Protein AF-A0A7Y2GG75-F1 (afdb_monomer)

Nearest PDB structures (foldseek):
  6ol1-assembly1_B  TM=7.888E-01  e=1.715E-05  Vibrio cholerae O1 biovar El Tor str. N16961
  6okz-assembly2_A  TM=7.910E-01  e=4.072E-05  Vibrio cholerae O1 biovar El Tor str. N16961
  5uld-assembly2_D  TM=7.429E-01  e=5.252E-05  Vibrio cholerae O1 biovar El Tor str. N16961
  7wjg-assembly1_B-2  TM=7.935E-01  e=1.586E-03  Streptococcus mutans UA159
  7b5w-assembly1_A-2  TM=7.417E-01  e=9.538E-04  Streptococcus agalactiae

Sequence (581 aa):
GRRLLPTREEIKDEKGDELARLYGLEEDLFSIRILDGSPFRDKTLAETHLGGALGIQIVAVLRDGKRQLAPSASTRLRVGDELLVGGDQERIKELLEVQGIDIEASTARQLGVPSRGVSAVRIKITKGSKLAGSTLRDFDFRGRFGVSVMAAERNGDRRTQTIGDLELRAGDILWGIGASEKVAALKDEEGLFAVEVSGVEALEDLIDEPLLVLRLPEGSPIVNKTVAESKVSQLMGVMVIGILRDDSVSWTIAPDERLQAGDELFVTGEEAKLQTLLKIGSVELESQVSAPSLESEEVGVVEATIAPRSRLEGRTLAEVNFRERKGLQVLAVWRDGVPLRERLAELALRVGDGLLLQGKRGKLSLLPKDEDLVLLTQVEGSEPNLKKAPFAIGGLVLMIGLVISGYQPIQVAAFAAATFVVLTGALTMKEAYRAIEWRAIFLVAAVLPVGAAMESSGAATLIAENVSTYAGDLGPYAVLASLVILSSLLSQGLDGAPAVVLLTPVVLSTAKGLEISPYPLMMGVALAASAAFMTPFSHKANLLVMGAGGYRSWDYVKVGTPLTIVILAAIIGLVPVFFPF

Mean predicted aligned error: 18.75 Å

pLDDT: mean 75.03, std 15.21, range [28.83, 96.5]

Structure (mmCIF, N/CA/C/O backbone):
data_AF-A0A7Y2GG75-F1
#
_entry.id   AF-A0A7Y2GG75-F1
#
loop_
_atom_site.group_PDB
_atom_site.id
_atom_site.type_symbol
_atom_site.label_atom_id
_atom_site.label_alt_id
_atom_site.label_comp_id
_atom_site.label_asym_id
_atom_site.label_entity_id
_atom_site.label_seq_id
_atom_site.pdbx_PDB_ins_code
_atom_site.Cartn_x
_atom_site.Cartn_y
_atom_site.Cartn_z
_atom_site.occupancy
_atom_site.B_iso_or_equiv
_atom_site.auth_seq_id
_atom_site.auth_comp_id
_atom_site.auth_asym_id
_atom_site.auth_atom_id
_atom_site.pdbx_PDB_model_num
ATOM 1 N N . GLY A 1 1 ? 17.799 -23.235 -15.429 1.00 40.78 1 GLY A N 1
ATOM 2 C CA . GLY A 1 1 ? 16.523 -22.566 -15.113 1.00 40.78 1 GLY A CA 1
ATOM 3 C C . GLY A 1 1 ? 15.773 -23.246 -13.980 1.00 40.78 1 GLY A C 1
ATOM 4 O O . GLY A 1 1 ? 15.813 -22.750 -12.870 1.00 40.78 1 GLY A O 1
ATOM 5 N N . ARG A 1 2 ? 15.138 -24.403 -14.225 1.00 31.27 2 ARG A N 1
ATOM 6 C CA . ARG A 1 2 ? 14.213 -25.082 -13.282 1.00 31.27 2 ARG A CA 1
ATOM 7 C C . ARG A 1 2 ? 14.797 -25.637 -11.966 1.00 31.27 2 ARG A C 1
ATOM 9 O O . ARG A 1 2 ? 14.024 -26.054 -11.122 1.00 31.27 2 ARG A O 1
ATOM 16 N N . ARG A 1 3 ? 16.123 -25.666 -11.787 1.00 35.81 3 ARG A N 1
ATOM 17 C CA . ARG A 1 3 ? 16.790 -26.180 -10.566 1.00 35.81 3 ARG A CA 1
ATOM 18 C C . ARG A 1 3 ? 17.281 -25.088 -9.603 1.00 35.81 3 ARG A C 1
ATOM 20 O O . ARG A 1 3 ? 17.857 -25.415 -8.579 1.00 35.81 3 ARG A O 1
ATOM 27 N N . LEU A 1 4 ? 17.089 -23.815 -9.957 1.00 36.91 4 LEU A N 1
ATOM 28 C CA . LEU A 1 4 ? 17.482 -22.652 -9.143 1.00 36.91 4 LEU A CA 1
ATOM 29 C C . LEU A 1 4 ? 16.276 -21.849 -8.639 1.00 36.91 4 LEU A C 1
ATOM 31 O O . LEU A 1 4 ? 16.449 -20.840 -7.968 1.00 36.91 4 LEU A O 1
ATOM 35 N N . LEU A 1 5 ? 15.062 -22.284 -8.974 1.00 33.31 5 LEU A N 1
ATOM 36 C CA . LEU A 1 5 ? 13.850 -21.763 -8.363 1.00 33.31 5 LEU A CA 1
ATOM 37 C C . LEU A 1 5 ? 13.484 -22.707 -7.215 1.00 33.31 5 LEU A C 1
ATOM 39 O O . LEU A 1 5 ? 13.500 -23.923 -7.442 1.00 33.31 5 LEU A O 1
ATOM 43 N N . PRO A 1 6 ? 13.172 -22.193 -6.011 1.00 31.56 6 PRO A N 1
ATOM 44 C CA . PRO A 1 6 ? 12.591 -23.022 -4.969 1.00 31.56 6 PRO A CA 1
ATOM 45 C C . PRO A 1 6 ? 11.357 -23.715 -5.547 1.00 31.56 6 PRO A C 1
ATOM 47 O O . PRO A 1 6 ? 10.560 -23.106 -6.266 1.00 31.56 6 PRO A O 1
ATOM 50 N N . THR A 1 7 ? 11.253 -25.015 -5.298 1.00 32.00 7 THR A N 1
ATOM 51 C CA . THR A 1 7 ? 10.110 -25.824 -5.707 1.00 32.00 7 THR A CA 1
ATOM 52 C C . THR A 1 7 ? 8.924 -25.335 -4.886 1.00 32.00 7 THR A C 1
ATOM 54 O O . THR A 1 7 ? 8.759 -25.728 -3.740 1.00 32.00 7 THR A O 1
ATOM 57 N N . ARG A 1 8 ? 8.146 -24.394 -5.425 1.00 38.91 8 ARG A N 1
ATOM 58 C CA . ARG A 1 8 ? 6.825 -24.103 -4.875 1.00 38.91 8 ARG A CA 1
ATOM 59 C C . ARG A 1 8 ? 5.934 -25.252 -5.309 1.00 38.91 8 ARG A C 1
ATOM 61 O O . ARG A 1 8 ? 5.693 -25.416 -6.506 1.00 38.91 8 ARG A O 1
ATOM 68 N N . GLU A 1 9 ? 5.527 -26.073 -4.348 1.00 28.83 9 GLU A N 1
ATOM 69 C CA . GLU A 1 9 ? 4.357 -26.924 -4.520 1.00 28.83 9 GLU A CA 1
ATOM 70 C C . GLU A 1 9 ? 3.215 -26.039 -5.036 1.00 28.83 9 GLU A C 1
ATOM 72 O O . GLU A 1 9 ? 3.068 -24.887 -4.620 1.00 28.83 9 GLU A O 1
ATOM 77 N N . GLU A 1 10 ? 2.458 -26.529 -6.016 1.00 31.02 10 GLU A N 1
ATOM 78 C CA . GLU A 1 10 ? 1.197 -25.892 -6.379 1.00 31.02 10 GLU A CA 1
ATOM 79 C C . GLU A 1 10 ? 0.267 -26.027 -5.169 1.00 31.02 10 GLU A C 1
ATOM 81 O O . GLU A 1 10 ? -0.401 -27.045 -5.004 1.00 31.02 10 GLU A O 1
ATOM 86 N N . ILE A 1 11 ? 0.273 -25.014 -4.299 1.00 32.94 11 ILE A N 1
ATOM 87 C CA . ILE A 1 11 ? -0.638 -24.907 -3.162 1.00 32.94 11 ILE A CA 1
ATOM 88 C C . ILE A 1 11 ? -2.018 -24.609 -3.746 1.00 32.94 11 ILE A C 1
ATOM 90 O O . ILE A 1 11 ? -2.358 -23.465 -4.057 1.00 32.94 11 ILE A O 1
ATOM 94 N N . LYS A 1 12 ? -2.774 -25.678 -3.984 1.00 34.44 12 LYS A N 1
ATOM 95 C CA . LYS A 1 12 ? -4.215 -25.622 -4.191 1.00 34.44 12 LYS A CA 1
ATOM 96 C C . LYS A 1 12 ? -4.891 -25.601 -2.818 1.00 34.44 12 LYS A C 1
ATOM 98 O O . LYS A 1 12 ? -4.548 -26.405 -1.960 1.00 34.44 12 LYS A O 1
ATOM 103 N N . ASP A 1 13 ? -5.839 -24.677 -2.690 1.00 37.66 13 ASP A N 1
ATOM 104 C CA . ASP A 1 13 ? -6.929 -24.597 -1.706 1.00 37.66 13 ASP A CA 1
ATOM 105 C C . ASP A 1 13 ? -6.765 -23.838 -0.367 1.00 37.66 13 ASP A C 1
ATOM 107 O O . ASP A 1 13 ? -7.789 -23.628 0.272 1.00 37.66 13 ASP A O 1
ATOM 111 N N . GLU A 1 14 ? -5.601 -23.299 0.043 1.00 45.75 14 GLU A N 1
ATOM 112 C CA . GLU A 1 14 ? -5.489 -22.655 1.388 1.00 45.75 14 GLU A CA 1
ATOM 113 C C . GLU A 1 14 ? -4.595 -21.384 1.474 1.00 45.75 14 GLU A C 1
ATOM 115 O O . GLU A 1 14 ? -3.886 -21.165 2.457 1.00 45.75 14 GLU A O 1
ATOM 120 N N . LYS A 1 15 ? -4.609 -20.486 0.471 1.00 56.31 15 LYS A N 1
ATOM 121 C CA . LYS A 1 15 ? -3.781 -19.248 0.503 1.00 56.31 15 LYS A CA 1
ATOM 122 C C . LYS A 1 15 ? -4.159 -18.274 1.621 1.00 56.31 15 LYS A C 1
ATOM 124 O O . LYS A 1 15 ? -3.276 -17.623 2.174 1.00 56.31 15 LYS A O 1
ATOM 129 N N . GLY A 1 16 ? -5.448 -18.145 1.939 1.00 54.78 16 GLY A N 1
ATOM 130 C CA . GLY A 1 16 ? -5.901 -17.274 3.025 1.00 54.78 16 GLY A CA 1
ATOM 131 C C . GLY A 1 16 ? -5.356 -17.694 4.389 1.00 54.78 16 GLY A C 1
ATOM 132 O O . GLY A 1 16 ? -4.982 -16.833 5.180 1.00 54.78 16 GLY A O 1
ATOM 133 N N . ASP A 1 17 ? -5.236 -19.000 4.622 1.00 56.09 17 ASP A N 1
ATOM 134 C CA . ASP A 1 17 ? -4.778 -19.564 5.895 1.00 56.09 17 ASP A CA 1
ATOM 135 C C . ASP A 1 17 ? -3.246 -19.521 5.998 1.00 56.09 17 ASP A C 1
ATOM 137 O O . ASP A 1 17 ? -2.692 -19.219 7.054 1.00 56.09 17 ASP A O 1
ATOM 141 N N . GLU A 1 18 ? -2.537 -19.687 4.877 1.00 58.47 18 GLU A N 1
ATOM 142 C CA . GLU A 1 18 ? -1.093 -19.432 4.803 1.00 58.47 18 GLU A CA 1
ATOM 143 C C . GLU A 1 18 ? -0.760 -17.948 5.038 1.00 58.47 18 GLU A C 1
ATOM 145 O O . GLU A 1 18 ? 0.148 -17.632 5.810 1.00 58.47 18 GLU A O 1
ATOM 150 N N . LEU A 1 19 ? -1.522 -17.025 4.436 1.00 61.25 19 LEU A N 1
ATOM 151 C CA . LEU A 1 19 ? -1.390 -15.590 4.701 1.00 61.25 19 LEU A CA 1
ATOM 152 C C . LEU A 1 19 ? -1.739 -15.264 6.156 1.00 61.25 19 LEU A C 1
ATOM 154 O O . LEU A 1 19 ? -1.034 -14.479 6.784 1.00 61.25 19 LEU A O 1
ATOM 158 N N . ALA A 1 20 ? -2.773 -15.887 6.722 1.00 61.06 20 ALA A N 1
ATOM 159 C CA . ALA A 1 20 ? -3.118 -15.720 8.129 1.00 61.06 20 ALA A CA 1
ATOM 160 C C . ALA A 1 20 ? -1.956 -16.114 9.045 1.00 61.06 20 ALA A C 1
ATOM 162 O O . ALA A 1 20 ? -1.616 -15.354 9.949 1.00 61.06 20 ALA A O 1
ATOM 163 N N . ARG A 1 21 ? -1.301 -17.249 8.769 1.00 61.69 21 ARG A N 1
ATOM 164 C CA . ARG A 1 21 ? -0.109 -17.708 9.497 1.00 61.69 21 ARG A CA 1
ATOM 165 C C . ARG A 1 21 ? 1.090 -16.795 9.308 1.00 61.69 21 ARG A C 1
ATOM 167 O O . ARG A 1 21 ? 1.750 -16.470 10.289 1.00 61.69 21 ARG A O 1
ATOM 174 N N . LEU A 1 22 ? 1.361 -16.349 8.080 1.00 61.19 22 LEU A N 1
ATOM 175 C CA . LEU A 1 22 ? 2.460 -15.421 7.790 1.00 61.19 22 LEU A CA 1
ATOM 176 C C . LEU A 1 22 ? 2.299 -14.114 8.574 1.00 61.19 22 LEU A C 1
ATOM 178 O O . LEU A 1 22 ? 3.270 -13.577 9.099 1.00 61.19 22 LEU A O 1
ATOM 182 N N . TYR A 1 23 ? 1.063 -13.631 8.675 1.00 61.38 23 TYR A N 1
ATOM 183 C CA . TYR A 1 23 ? 0.709 -12.438 9.432 1.00 61.38 23 TYR A CA 1
ATOM 184 C C . TYR A 1 23 ? 0.457 -12.715 10.926 1.00 61.38 23 TYR A C 1
ATOM 186 O O . TYR A 1 23 ? 0.121 -11.783 11.650 1.00 61.38 23 TYR A O 1
ATOM 194 N N . GLY A 1 24 ? 0.612 -13.958 11.397 1.00 59.47 24 GLY A N 1
ATOM 195 C CA . GLY A 1 24 ? 0.434 -14.356 12.796 1.00 59.47 24 GLY A CA 1
ATOM 196 C C . GLY A 1 24 ? -1.006 -14.290 13.316 1.00 59.47 24 GLY A C 1
ATOM 197 O O . GLY A 1 24 ? -1.221 -14.341 14.518 1.00 59.47 24 GLY A O 1
ATOM 198 N N . LEU A 1 25 ? -2.026 -14.160 12.468 1.00 65.31 25 LEU A N 1
ATOM 199 C CA . LEU A 1 25 ? -3.402 -13.918 12.925 1.00 65.31 25 LEU A CA 1
ATOM 200 C C . LEU A 1 25 ? -3.929 -14.979 13.905 1.00 65.31 25 LEU A C 1
ATOM 202 O O . LEU A 1 25 ? -4.742 -14.645 14.754 1.00 65.31 25 LEU A O 1
ATOM 206 N N . GLU A 1 26 ? -3.464 -16.227 13.827 1.00 59.41 26 GLU A N 1
ATOM 207 C CA . GLU A 1 26 ? -3.915 -17.316 14.709 1.00 59.41 26 GLU A CA 1
ATOM 208 C C . GLU A 1 26 ? -3.657 -17.051 16.205 1.00 59.41 26 GLU A C 1
ATOM 210 O O . GLU A 1 26 ? -4.385 -17.575 17.042 1.00 59.41 26 GLU A O 1
ATOM 215 N N . GLU A 1 27 ? -2.654 -16.235 16.543 1.00 55.56 27 GLU A N 1
ATOM 216 C CA . GLU A 1 27 ? -2.268 -15.947 17.933 1.00 55.56 27 GLU A CA 1
ATOM 217 C C . GLU A 1 27 ? -3.172 -14.904 18.610 1.00 55.56 27 GLU A C 1
ATOM 219 O O . GLU A 1 27 ? -3.285 -14.902 19.832 1.00 55.56 27 GLU A O 1
ATOM 224 N N . ASP A 1 28 ? -3.849 -14.062 17.820 1.00 63.06 28 ASP A N 1
ATOM 225 C CA . ASP A 1 28 ? -4.611 -12.902 18.311 1.00 63.06 28 ASP A CA 1
ATOM 226 C C . ASP A 1 28 ? -6.125 -13.044 18.060 1.00 63.06 28 ASP A C 1
ATOM 228 O O . ASP A 1 28 ? -6.890 -12.090 18.238 1.00 63.06 28 ASP A O 1
ATOM 232 N N . LEU A 1 29 ? -6.570 -14.218 17.595 1.00 65.00 29 LEU A N 1
ATOM 233 C CA . LEU A 1 29 ? -7.976 -14.523 17.334 1.00 65.00 29 LEU A CA 1
ATOM 234 C C . LEU A 1 29 ? -8.604 -15.290 18.500 1.00 65.00 29 LEU A C 1
ATOM 236 O O . LEU A 1 29 ? -8.110 -16.329 18.928 1.00 65.00 29 LEU A O 1
ATOM 240 N N . PHE A 1 30 ? -9.762 -14.828 18.956 1.00 65.31 30 PHE A N 1
ATOM 241 C CA . PHE A 1 30 ? -10.558 -15.486 19.994 1.00 65.31 30 PHE A CA 1
ATOM 242 C C . PHE A 1 30 ? -12.046 -15.314 19.697 1.00 65.31 30 PHE A C 1
ATOM 244 O O . PHE A 1 30 ? -12.438 -14.515 18.837 1.00 65.31 30 PHE A O 1
ATOM 251 N N . SER A 1 31 ? -12.889 -16.094 20.376 1.00 66.69 31 SER A N 1
ATOM 252 C CA . SER A 1 31 ? -14.333 -16.005 20.203 1.00 66.69 31 SER A CA 1
ATOM 253 C C . SER A 1 31 ? -15.029 -15.324 21.372 1.00 66.69 31 SER A C 1
ATOM 255 O O . SER A 1 31 ? -14.664 -15.450 22.541 1.00 66.69 31 SER A O 1
ATOM 257 N N . ILE A 1 32 ? -16.053 -14.563 21.005 1.00 73.19 32 ILE A N 1
ATOM 258 C CA . ILE A 1 32 ? -16.926 -13.814 21.892 1.00 73.19 32 ILE A CA 1
ATOM 259 C C . ILE A 1 32 ? -18.350 -14.322 21.668 1.00 73.19 32 ILE A C 1
ATOM 261 O O . ILE A 1 32 ? -18.922 -14.100 20.600 1.00 73.19 32 ILE A O 1
ATOM 265 N N . ARG A 1 33 ? -18.951 -14.980 22.660 1.00 72.56 33 ARG A N 1
ATOM 266 C CA . ARG A 1 33 ? -20.330 -15.487 22.559 1.00 72.56 33 ARG A CA 1
ATOM 267 C C . ARG A 1 33 ? -21.338 -14.470 23.091 1.00 72.56 33 ARG A C 1
ATOM 269 O O . ARG A 1 33 ? -21.171 -13.934 24.185 1.00 72.56 33 ARG A O 1
ATOM 276 N N . ILE A 1 34 ? -22.413 -14.232 22.337 1.00 77.00 34 ILE A N 1
ATOM 277 C CA . ILE A 1 34 ? -23.536 -13.380 22.750 1.00 77.00 34 ILE A CA 1
ATOM 278 C C . ILE A 1 34 ? -24.501 -14.197 23.617 1.00 77.00 34 ILE A C 1
ATOM 280 O O . ILE A 1 34 ? -25.192 -15.085 23.112 1.00 77.00 34 ILE A O 1
ATOM 284 N N . LEU A 1 35 ? -24.566 -13.895 24.916 1.00 70.69 35 LEU A N 1
ATOM 285 C CA . LEU A 1 35 ? -25.400 -14.631 25.870 1.00 70.69 35 LEU A CA 1
ATOM 286 C C . LEU A 1 35 ? -26.872 -14.201 25.842 1.00 70.69 35 LEU A C 1
ATOM 288 O O . LEU A 1 35 ? -27.242 -13.157 25.291 1.00 70.69 35 LEU A O 1
ATOM 292 N N . ASP A 1 36 ? -27.723 -15.020 26.461 1.00 60.84 36 ASP A N 1
ATOM 293 C CA . ASP A 1 36 ? -29.126 -14.676 26.673 1.00 60.84 36 ASP A CA 1
ATOM 294 C C . ASP A 1 36 ? -29.239 -13.501 27.660 1.00 60.84 36 ASP A C 1
ATOM 296 O O . ASP A 1 36 ? -28.491 -13.410 28.630 1.00 60.84 36 ASP A O 1
ATOM 300 N N . GLY A 1 37 ? -30.119 -12.544 27.363 1.00 59.09 37 GLY A N 1
ATOM 301 C CA . GLY A 1 37 ? -30.164 -11.248 28.056 1.00 59.09 37 GLY A CA 1
ATOM 302 C C . GLY A 1 37 ? -29.156 -10.201 27.558 1.00 59.09 37 GLY A C 1
ATOM 303 O O . GLY A 1 37 ? -29.162 -9.077 28.058 1.00 59.09 37 GLY A O 1
ATOM 304 N N . SER A 1 38 ? -28.337 -10.512 26.541 1.00 64.62 38 SER A N 1
ATOM 305 C CA . SER A 1 38 ? -27.396 -9.538 25.983 1.00 64.62 38 SER A CA 1
ATOM 306 C C . SER A 1 38 ? -28.098 -8.333 25.337 1.00 64.62 38 SER A C 1
ATOM 308 O O . SER A 1 38 ? -28.937 -8.495 24.447 1.00 64.62 38 SER A O 1
ATOM 310 N N . PRO A 1 39 ? -27.709 -7.095 25.684 1.00 60.66 39 PRO A N 1
ATOM 311 C CA . PRO A 1 39 ? -28.261 -5.859 25.117 1.00 60.66 39 PRO A CA 1
ATOM 312 C C . PRO A 1 39 ? -27.771 -5.583 23.683 1.00 60.66 39 PRO A C 1
ATOM 314 O O . PRO A 1 39 ? -28.152 -4.574 23.074 1.00 60.66 39 PRO A O 1
ATOM 317 N N . PHE A 1 40 ? -26.910 -6.460 23.155 1.00 69.81 40 PHE A N 1
ATOM 318 C CA . PHE A 1 40 ? -26.506 -6.513 21.751 1.00 69.81 40 PHE A CA 1
ATOM 319 C C . PHE A 1 40 ? -27.492 -7.310 20.886 1.00 69.81 40 PHE A C 1
ATOM 321 O O . PHE A 1 40 ? -27.399 -7.263 19.660 1.00 69.81 40 PHE A O 1
ATOM 328 N N . ARG A 1 41 ? -28.460 -8.004 21.500 1.00 71.56 41 ARG A N 1
ATOM 329 C CA . ARG A 1 41 ? -29.516 -8.733 20.798 1.00 71.56 41 ARG A CA 1
ATOM 330 C C . ARG A 1 41 ? -30.275 -7.823 19.830 1.00 71.56 41 ARG A C 1
ATOM 332 O O . ARG A 1 41 ? -30.667 -6.711 20.176 1.00 71.56 41 ARG A O 1
ATOM 339 N N . ASP A 1 42 ? -30.501 -8.333 18.622 1.00 78.00 42 ASP A N 1
ATOM 340 C CA . ASP A 1 42 ? -31.260 -7.707 17.536 1.00 78.00 42 ASP A CA 1
ATOM 341 C C . ASP A 1 42 ? -30.686 -6.367 17.027 1.00 78.00 42 ASP A C 1
ATOM 343 O O . ASP A 1 42 ? -31.224 -5.786 16.077 1.00 78.00 42 ASP A O 1
ATOM 347 N N . LYS A 1 43 ? -29.549 -5.916 17.572 1.00 80.56 43 LYS A N 1
ATOM 348 C CA . LYS A 1 43 ? -28.792 -4.754 17.098 1.00 80.56 43 LYS A CA 1
ATOM 349 C C . LYS A 1 43 ? -27.823 -5.138 15.996 1.00 80.56 43 LYS A C 1
ATOM 351 O O . LYS A 1 43 ? -27.338 -6.267 15.914 1.00 80.56 43 LYS A O 1
ATOM 356 N N . THR A 1 44 ? -27.543 -4.182 15.128 1.00 85.19 44 THR A N 1
ATOM 357 C CA . THR A 1 44 ? -26.521 -4.309 14.093 1.00 85.19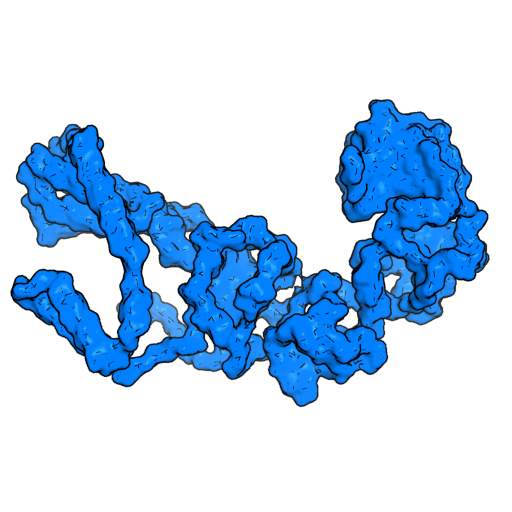 44 THR A CA 1
ATOM 358 C C . THR A 1 44 ? -25.120 -4.099 14.663 1.00 85.19 44 THR A C 1
ATOM 360 O O . THR A 1 44 ? -24.950 -3.398 15.658 1.00 85.19 44 THR A O 1
ATOM 363 N N . LEU A 1 45 ? -24.099 -4.658 14.010 1.00 80.81 45 LEU A N 1
ATOM 364 C CA . LEU A 1 45 ? -22.693 -4.445 14.381 1.00 80.81 45 LEU A CA 1
ATOM 365 C C . LEU A 1 45 ? -22.291 -2.961 14.453 1.00 80.81 45 LEU A C 1
ATOM 367 O O . LEU A 1 45 ? -21.428 -2.604 15.248 1.00 80.81 45 LEU A O 1
ATOM 371 N N . ALA A 1 46 ? -22.894 -2.097 13.631 1.00 78.94 46 ALA A N 1
ATOM 372 C CA . ALA A 1 46 ? -22.687 -0.652 13.713 1.00 78.94 46 ALA A CA 1
ATOM 373 C C . ALA A 1 46 ? -23.256 -0.055 15.005 1.00 78.94 46 ALA A C 1
ATOM 375 O O . ALA A 1 46 ? -22.578 0.723 15.664 1.00 78.94 46 ALA A O 1
ATOM 376 N N . GLU A 1 47 ? -24.480 -0.441 15.373 1.00 74.38 47 GLU A N 1
ATOM 377 C CA . GLU A 1 47 ? -25.183 0.062 16.561 1.00 74.38 47 GLU A CA 1
ATOM 378 C C . GLU A 1 47 ? -24.575 -0.448 17.873 1.00 74.38 47 GLU A C 1
ATOM 380 O O . GLU A 1 47 ? -24.801 0.141 18.929 1.00 74.38 47 GLU A O 1
ATOM 385 N N . THR A 1 48 ? -23.840 -1.564 17.842 1.00 71.12 48 THR A N 1
ATOM 386 C CA . THR A 1 48 ? -23.216 -2.112 19.053 1.00 71.12 48 THR A CA 1
ATOM 387 C C . THR A 1 48 ? -21.928 -1.399 19.435 1.00 71.12 48 THR A C 1
ATOM 389 O O . THR A 1 48 ? -21.527 -1.492 20.590 1.00 71.12 48 THR A O 1
ATOM 392 N N . HIS A 1 49 ? -21.262 -0.734 18.483 1.00 70.88 49 HIS A N 1
ATOM 393 C CA . HIS A 1 49 ? -19.941 -0.114 18.646 1.00 70.88 49 HIS A CA 1
ATOM 394 C C . HIS A 1 49 ? -18.854 -1.040 19.232 1.00 70.88 49 HIS A C 1
ATOM 396 O O . HIS A 1 49 ? -17.782 -0.564 19.601 1.00 70.88 49 HIS A O 1
ATOM 402 N N . LEU A 1 50 ? -19.082 -2.362 19.255 1.00 69.44 50 LEU A N 1
ATOM 403 C CA . LEU A 1 50 ? -18.225 -3.349 19.924 1.00 69.44 50 LEU A CA 1
ATOM 404 C C . LEU A 1 50 ? -16.769 -3.274 19.463 1.00 69.44 50 LEU A C 1
ATOM 406 O O . LEU A 1 50 ? -15.862 -3.303 20.289 1.00 69.44 50 LEU A O 1
ATOM 410 N N . GLY A 1 51 ? -16.549 -3.136 18.152 1.00 68.56 51 GLY A N 1
ATOM 411 C CA . GLY A 1 51 ? -15.199 -3.090 17.594 1.00 68.56 51 GLY A CA 1
ATOM 412 C C . GLY A 1 51 ? -14.406 -1.856 18.030 1.00 68.56 51 GLY A C 1
ATOM 413 O O . GLY A 1 51 ? -13.255 -1.967 18.436 1.00 68.56 51 GLY A O 1
ATOM 414 N N . GLY A 1 52 ? -15.038 -0.679 18.005 1.00 65.62 52 GLY A N 1
ATOM 415 C CA . GLY A 1 52 ? -14.398 0.561 18.448 1.00 65.62 52 GLY A CA 1
ATOM 416 C C . GLY A 1 52 ? -14.204 0.610 19.963 1.00 65.62 52 GLY A C 1
ATOM 417 O O . GLY A 1 52 ? -13.157 1.043 20.430 1.00 65.62 52 GLY A O 1
ATOM 418 N N . ALA A 1 53 ? -15.191 0.130 20.722 1.00 62.34 53 ALA A N 1
ATOM 419 C CA . ALA A 1 53 ? -15.149 0.114 22.177 1.00 62.34 53 ALA A CA 1
ATOM 420 C C . ALA A 1 53 ? -14.068 -0.840 22.706 1.00 62.34 53 ALA A C 1
ATOM 422 O O . ALA A 1 53 ? -13.184 -0.437 23.450 1.00 62.34 53 ALA A O 1
ATOM 423 N N . LEU A 1 54 ? -14.085 -2.102 22.282 1.00 65.12 54 LEU A N 1
ATOM 424 C CA . LEU A 1 54 ? -13.142 -3.103 22.787 1.00 65.12 54 LEU A CA 1
ATOM 425 C C . LEU A 1 54 ? -11.780 -3.053 22.076 1.00 65.12 54 LEU A C 1
ATOM 427 O O . LEU A 1 54 ? -10.880 -3.806 22.429 1.00 65.12 54 LEU A O 1
ATOM 431 N N . GLY A 1 55 ? -11.618 -2.183 21.072 1.00 67.94 55 GLY A N 1
ATOM 432 C CA . GLY A 1 55 ? -10.421 -2.153 20.231 1.00 67.94 55 GLY A CA 1
ATOM 433 C C . GLY A 1 55 ? -10.234 -3.439 19.421 1.00 67.94 55 GLY A C 1
ATOM 434 O O . GLY A 1 55 ? -9.109 -3.765 19.050 1.00 67.94 55 GLY A O 1
ATOM 435 N N . ILE A 1 56 ? -11.327 -4.166 19.168 1.00 71.50 56 ILE A N 1
ATOM 436 C CA . ILE A 1 56 ? -11.327 -5.453 18.477 1.00 71.50 56 ILE A CA 1
ATOM 437 C C . ILE A 1 56 ? -11.831 -5.340 17.057 1.00 71.50 56 ILE A C 1
ATOM 439 O O . ILE A 1 56 ? -12.663 -4.505 16.696 1.00 71.50 56 ILE A O 1
ATOM 443 N N . GLN A 1 57 ? -11.400 -6.295 16.259 1.00 74.00 57 GLN A N 1
ATOM 444 C CA . GLN A 1 57 ? -11.855 -6.454 14.906 1.00 74.00 57 GLN A CA 1
ATOM 445 C C . GLN A 1 57 ? -12.735 -7.688 14.770 1.00 74.00 57 GLN A C 1
ATOM 447 O O . GLN A 1 57 ? -12.275 -8.802 14.960 1.00 74.00 57 GLN A O 1
ATOM 452 N N . ILE A 1 58 ? -13.986 -7.507 14.350 1.00 77.31 58 ILE A N 1
ATOM 453 C CA . ILE A 1 58 ? -14.889 -8.634 14.087 1.00 77.31 58 ILE A CA 1
ATOM 454 C C . ILE A 1 58 ? -14.558 -9.230 12.720 1.00 77.31 58 ILE A C 1
ATOM 456 O O . ILE A 1 58 ? -14.799 -8.594 11.691 1.00 77.31 58 ILE A O 1
ATOM 460 N N . VAL A 1 59 ? -14.004 -10.440 12.716 1.00 73.94 59 VAL A N 1
ATOM 461 C CA . VAL A 1 59 ? -13.580 -11.180 11.519 1.00 73.94 59 VAL A CA 1
ATOM 462 C C . VAL A 1 59 ? -14.734 -12.012 10.962 1.00 73.94 59 VAL A C 1
ATOM 464 O O . VAL A 1 59 ? -14.985 -12.005 9.754 1.00 73.94 59 VAL A O 1
ATOM 467 N N . ALA A 1 60 ? -15.486 -12.684 11.838 1.00 72.31 60 ALA A N 1
ATOM 468 C CA . ALA A 1 60 ? -16.622 -13.510 11.444 1.00 72.31 60 ALA A CA 1
ATOM 469 C C . ALA A 1 60 ? -17.734 -13.528 12.499 1.00 72.31 60 ALA A C 1
ATOM 471 O O . ALA A 1 60 ? -17.493 -13.306 13.682 1.00 72.31 60 ALA A O 1
ATOM 472 N N . VAL A 1 61 ? -18.952 -13.834 12.053 1.00 80.25 61 VAL A N 1
ATOM 473 C CA . VAL A 1 61 ? -20.090 -14.189 12.915 1.00 80.25 61 VAL A CA 1
ATOM 474 C C . VAL A 1 61 ? -20.443 -15.646 12.634 1.00 80.25 61 VAL A C 1
ATOM 476 O O . VAL A 1 61 ? -20.697 -16.012 11.485 1.00 80.25 61 VAL A O 1
ATOM 479 N N . LEU A 1 62 ? -20.452 -16.481 13.663 1.00 75.94 62 LEU A N 1
ATOM 480 C CA . LEU A 1 62 ? -20.843 -17.881 13.614 1.00 75.94 62 LEU A CA 1
ATOM 481 C C . LEU A 1 62 ? -22.248 -18.017 14.206 1.00 75.94 62 LEU A C 1
ATOM 483 O O . LEU A 1 62 ? -22.515 -17.553 15.312 1.00 75.94 62 LEU A O 1
ATOM 487 N N . ARG A 1 63 ? -23.151 -18.646 13.452 1.00 83.06 63 ARG A N 1
ATOM 488 C CA . ARG A 1 63 ? -24.549 -18.868 13.837 1.00 83.06 63 ARG A CA 1
ATOM 489 C C . ARG A 1 63 ? -25.004 -20.238 13.367 1.00 83.06 63 ARG A C 1
ATOM 491 O O . ARG A 1 63 ? -24.934 -20.520 12.172 1.00 83.06 63 ARG A O 1
ATOM 498 N N . ASP A 1 64 ? -25.493 -21.072 14.280 1.00 78.00 64 ASP A N 1
ATOM 499 C CA . ASP A 1 64 ? -26.006 -22.417 13.971 1.00 78.00 64 ASP A CA 1
ATOM 500 C C . ASP A 1 64 ? -25.014 -23.261 13.136 1.00 78.00 64 ASP A C 1
ATOM 502 O O . ASP A 1 64 ? -25.389 -23.950 12.185 1.00 78.00 64 ASP A O 1
ATOM 506 N N . GLY A 1 65 ? -23.711 -23.132 13.418 1.00 67.62 65 GLY A N 1
ATOM 507 C CA . GLY A 1 65 ? -22.632 -23.788 12.667 1.00 67.62 65 GLY A CA 1
ATOM 508 C C . GLY A 1 65 ? -22.314 -23.180 11.291 1.00 67.62 65 GLY A C 1
ATOM 509 O O . GLY A 1 65 ? -21.361 -23.609 10.642 1.00 67.62 65 GLY A O 1
ATOM 510 N N . LYS A 1 66 ? -23.058 -22.163 10.834 1.00 74.06 66 LYS A N 1
ATOM 511 C CA . LYS A 1 66 ? -22.765 -21.403 9.609 1.00 74.06 66 LYS A CA 1
ATOM 512 C C . LYS A 1 66 ? -21.898 -20.193 9.923 1.00 74.06 66 LYS A C 1
ATOM 514 O O . LYS A 1 66 ? -22.162 -19.455 10.868 1.00 74.06 66 LYS A O 1
ATOM 519 N N . ARG A 1 67 ? -20.883 -19.964 9.089 1.00 70.88 67 ARG A N 1
ATOM 520 C CA . ARG A 1 67 ? -19.930 -18.860 9.246 1.00 70.88 67 ARG A CA 1
ATOM 521 C C . ARG A 1 67 ? -20.236 -17.752 8.250 1.00 70.88 67 ARG A C 1
ATOM 523 O O . ARG A 1 67 ? -20.290 -17.988 7.046 1.00 70.88 67 ARG A O 1
ATOM 530 N N . GLN A 1 68 ? -20.396 -16.539 8.755 1.00 78.69 68 GLN A N 1
ATOM 531 C CA . GLN A 1 68 ? -20.469 -15.326 7.959 1.00 78.69 68 GLN A CA 1
ATOM 532 C C . GLN A 1 68 ? -19.149 -14.562 8.105 1.00 78.69 68 GLN A C 1
ATOM 534 O O . GLN A 1 68 ? -18.927 -13.876 9.102 1.00 78.69 68 GLN A O 1
ATOM 539 N N . LEU A 1 69 ? -18.277 -14.687 7.104 1.00 71.81 69 LEU A N 1
ATOM 540 C CA . LEU A 1 69 ? -17.002 -13.965 7.036 1.00 71.81 69 LEU A CA 1
ATOM 541 C C . LEU A 1 69 ? -17.213 -12.504 6.617 1.00 71.81 69 LEU A C 1
ATOM 543 O O . LEU A 1 69 ? -18.131 -12.205 5.848 1.00 71.81 69 LEU A O 1
ATOM 547 N N . ALA A 1 70 ? -16.351 -11.604 7.103 1.00 72.00 70 ALA A N 1
ATOM 548 C CA . ALA A 1 70 ? -16.403 -10.164 6.832 1.00 72.00 70 ALA A CA 1
ATOM 549 C C . ALA A 1 70 ? -17.828 -9.570 6.984 1.00 72.00 70 ALA A C 1
ATOM 551 O O . ALA A 1 70 ? -18.376 -8.991 6.034 1.00 72.00 70 ALA A O 1
ATOM 552 N N . PRO A 1 71 ? -18.469 -9.727 8.160 1.00 80.44 71 PRO A N 1
ATOM 553 C CA . PRO A 1 71 ? -19.859 -9.330 8.366 1.00 80.44 71 PRO A CA 1
ATOM 554 C C . PRO A 1 71 ? -20.029 -7.821 8.166 1.00 80.44 71 PRO A C 1
ATOM 556 O O . PRO A 1 71 ? -19.263 -7.017 8.699 1.00 80.44 71 PRO A O 1
ATOM 559 N N . SER A 1 72 ? -21.044 -7.401 7.407 1.00 81.88 72 SER A N 1
ATOM 560 C CA . SER A 1 72 ? -21.294 -5.975 7.169 1.00 81.88 72 SER A CA 1
ATOM 561 C C . SER A 1 72 ? -21.691 -5.255 8.456 1.00 81.88 72 SER A C 1
ATOM 563 O O . SER A 1 72 ? -22.236 -5.860 9.377 1.00 81.88 72 SER A O 1
ATOM 565 N N . ALA A 1 73 ? -21.509 -3.935 8.478 1.00 78.94 73 ALA A N 1
ATOM 566 C CA . ALA A 1 73 ? -21.961 -3.059 9.560 1.00 78.94 73 ALA A CA 1
ATOM 567 C C . ALA A 1 73 ? -23.464 -3.229 9.896 1.00 78.94 73 ALA A C 1
ATOM 569 O O . ALA A 1 73 ? -23.867 -3.082 11.042 1.00 78.94 73 ALA A O 1
ATOM 570 N N . SER A 1 74 ? -24.278 -3.618 8.910 1.00 84.19 74 SER A N 1
ATOM 571 C CA . SER A 1 74 ? -25.713 -3.904 9.041 1.00 84.19 74 SER A CA 1
ATOM 572 C C . SER A 1 74 ? -26.059 -5.314 9.545 1.00 84.19 74 SER A C 1
ATOM 574 O O . SER A 1 74 ? -27.240 -5.647 9.651 1.00 84.19 74 SER A O 1
ATOM 576 N N . THR A 1 75 ? -25.070 -6.169 9.821 1.00 85.12 75 THR A N 1
ATOM 577 C CA . THR A 1 75 ? -25.309 -7.538 10.306 1.00 85.12 75 THR A CA 1
ATOM 578 C C . THR A 1 75 ? -25.925 -7.479 11.698 1.00 85.12 75 THR A C 1
ATOM 580 O O . THR A 1 75 ? -25.314 -6.912 12.599 1.00 85.12 75 THR A O 1
ATOM 583 N N . ARG A 1 76 ? -27.128 -8.045 11.870 1.00 88.56 76 ARG A N 1
ATOM 584 C CA . ARG A 1 76 ? -27.813 -8.116 13.170 1.00 88.56 76 ARG A CA 1
ATOM 585 C C . ARG A 1 76 ? -27.329 -9.305 13.989 1.00 88.56 76 ARG A C 1
ATOM 587 O O . ARG A 1 76 ? -27.330 -10.431 13.478 1.00 88.56 76 ARG A O 1
ATOM 594 N N . LEU A 1 77 ? -26.986 -9.035 15.244 1.00 83.69 77 LEU A N 1
ATOM 595 C CA . LEU A 1 77 ? -26.578 -10.020 16.236 1.00 83.69 77 LEU A CA 1
ATOM 596 C C . LEU A 1 77 ? -27.787 -10.716 16.866 1.00 83.69 77 LEU A C 1
ATOM 598 O O . LEU A 1 77 ? -28.830 -10.100 17.097 1.00 83.69 77 LEU A O 1
ATOM 602 N N . ARG A 1 78 ? -27.643 -12.009 17.150 1.00 84.88 78 ARG A N 1
ATOM 603 C CA . ARG A 1 78 ? -28.626 -12.854 17.835 1.00 84.88 78 ARG A CA 1
ATOM 604 C C . ARG A 1 78 ? -27.997 -13.504 19.060 1.00 84.88 78 ARG A C 1
ATOM 606 O O . ARG A 1 78 ? -26.784 -13.660 19.142 1.00 84.88 78 ARG A O 1
ATOM 613 N N . VAL A 1 79 ? -28.847 -13.896 20.001 1.00 79.81 79 VAL A N 1
ATOM 614 C CA . VAL A 1 79 ? -28.432 -14.727 21.136 1.00 79.81 79 VAL A CA 1
ATOM 615 C C . VAL A 1 79 ? -27.870 -16.046 20.605 1.00 79.81 79 VAL A C 1
ATOM 617 O O . VAL A 1 79 ? -28.452 -16.638 19.696 1.00 79.81 79 VAL A O 1
ATOM 620 N N . GLY A 1 80 ? -26.736 -16.474 21.155 1.00 74.00 80 GLY A N 1
ATOM 621 C CA . GLY A 1 80 ? -25.998 -17.652 20.707 1.00 74.00 80 GLY A CA 1
ATOM 622 C C . GLY A 1 80 ? -25.077 -17.411 19.509 1.00 74.00 80 GLY A C 1
ATOM 623 O O . GLY A 1 80 ? -24.358 -18.334 19.134 1.00 74.00 80 GLY A O 1
ATOM 624 N N . ASP A 1 81 ? -25.056 -16.205 18.923 1.00 80.44 81 ASP A N 1
ATOM 625 C CA . ASP A 1 81 ? -24.027 -15.859 17.940 1.00 80.44 81 ASP A CA 1
ATOM 626 C C . ASP A 1 81 ? -22.646 -15.893 18.607 1.00 80.44 81 ASP A C 1
ATOM 628 O O . ASP A 1 81 ? -22.450 -15.369 19.706 1.00 80.44 81 ASP A O 1
ATOM 632 N N . GLU A 1 82 ? -21.677 -16.467 17.906 1.00 75.94 82 GLU A N 1
ATOM 633 C CA . GLU A 1 82 ? -20.275 -16.472 18.302 1.00 75.94 82 GLU A CA 1
ATOM 634 C C . GLU A 1 82 ? -19.490 -15.572 17.342 1.00 75.94 82 GLU A C 1
ATOM 636 O O . GLU A 1 82 ? -19.476 -15.765 16.127 1.00 75.94 82 GLU A O 1
ATOM 641 N N . LEU A 1 83 ? -18.883 -14.519 17.876 1.00 75.44 83 LEU A N 1
ATOM 642 C CA . LEU A 1 83 ? -18.104 -13.549 17.122 1.00 75.44 83 LEU A CA 1
ATOM 643 C C . LEU A 1 83 ? -16.643 -13.960 17.165 1.00 75.44 83 LEU A C 1
ATOM 645 O O . LEU A 1 83 ? -16.029 -13.932 18.226 1.00 75.44 83 LEU A O 1
ATOM 649 N N . LEU A 1 84 ? -16.078 -14.290 16.010 1.00 73.12 84 LEU A N 1
ATOM 650 C CA . LEU A 1 84 ? -14.637 -14.423 15.879 1.00 73.12 84 LEU A CA 1
ATOM 651 C C . LEU A 1 84 ? -14.037 -13.029 15.761 1.00 73.12 84 LEU A C 1
ATOM 653 O O . LEU A 1 84 ? -14.370 -12.280 14.831 1.00 73.12 84 LEU A O 1
ATOM 657 N N . VAL A 1 85 ? -13.153 -12.691 16.686 1.00 72.69 85 VAL A N 1
ATOM 658 C CA . VAL A 1 85 ? -12.577 -11.358 16.789 1.00 72.69 85 VAL A CA 1
ATOM 659 C C . VAL A 1 85 ? -11.059 -11.423 16.875 1.00 72.69 85 VAL A C 1
ATOM 661 O O . VAL A 1 85 ? -10.514 -12.368 17.431 1.00 72.69 85 VAL A O 1
ATOM 664 N N . GLY A 1 86 ? -10.391 -10.427 16.298 1.00 68.75 86 GLY A N 1
ATOM 665 C CA . GLY A 1 86 ? -8.952 -10.210 16.428 1.00 68.75 86 GLY A CA 1
ATOM 666 C C . GLY A 1 86 ? -8.658 -9.023 17.339 1.00 68.75 86 GLY A C 1
ATOM 667 O O . GLY A 1 86 ? -9.335 -7.994 17.231 1.00 68.75 86 GLY A O 1
ATOM 668 N N . GLY A 1 87 ? -7.670 -9.153 18.221 1.00 69.00 87 GLY A N 1
ATOM 669 C CA . GLY A 1 87 ? -7.221 -8.080 19.108 1.00 69.00 87 GLY A CA 1
ATOM 670 C C . GLY A 1 87 ? -6.491 -8.591 20.349 1.00 69.00 87 GLY A C 1
ATOM 671 O O . GLY A 1 87 ? -6.203 -9.775 20.470 1.00 69.00 87 GLY A O 1
ATOM 672 N N . ASP A 1 88 ? -6.223 -7.687 21.289 1.00 71.31 88 ASP A N 1
ATOM 673 C CA . ASP A 1 88 ? -5.546 -8.004 22.550 1.00 71.31 88 ASP A CA 1
ATOM 674 C C . ASP A 1 88 ? -6.496 -8.752 23.505 1.00 71.31 88 ASP A C 1
ATOM 676 O O . ASP A 1 88 ? -7.371 -8.162 24.152 1.00 71.31 88 ASP A O 1
ATOM 680 N N . GLN A 1 89 ? -6.336 -10.076 23.558 1.00 62.81 89 GLN A N 1
ATOM 681 C CA . GLN A 1 89 ? -7.149 -10.964 24.384 1.00 62.81 89 GLN A CA 1
ATOM 682 C C . GLN A 1 89 ? -6.974 -10.688 25.885 1.00 62.81 89 GLN A C 1
ATOM 684 O O . GLN A 1 89 ? -7.958 -10.767 26.626 1.00 62.81 89 GLN A O 1
ATOM 689 N N . GLU A 1 90 ? -5.762 -10.353 26.344 1.00 62.47 90 GLU A N 1
ATOM 690 C CA . GLU A 1 90 ? -5.496 -10.067 27.758 1.00 62.47 90 GLU A CA 1
ATOM 691 C C . GLU A 1 90 ? -6.265 -8.825 28.195 1.00 62.47 90 GLU A C 1
ATOM 693 O O . GLU A 1 90 ? -6.991 -8.864 29.189 1.00 62.47 90 GLU A O 1
ATOM 698 N N . ARG A 1 91 ? -6.228 -7.759 27.392 1.00 65.56 91 ARG A N 1
ATOM 699 C CA . ARG A 1 91 ? -6.980 -6.530 27.665 1.00 65.56 91 ARG A CA 1
ATOM 700 C C . ARG A 1 91 ? -8.486 -6.757 27.754 1.00 65.56 91 ARG A C 1
ATOM 702 O O . ARG A 1 91 ? -9.159 -6.134 28.571 1.00 65.56 91 ARG A O 1
ATOM 709 N N . ILE A 1 92 ? -9.046 -7.627 26.921 1.00 62.09 92 ILE A N 1
ATOM 710 C CA . ILE A 1 92 ? -10.492 -7.902 26.934 1.00 62.09 92 ILE A CA 1
ATOM 711 C C . ILE A 1 92 ? -10.863 -8.804 28.093 1.00 62.09 92 ILE A C 1
ATOM 713 O O . ILE A 1 92 ? -11.903 -8.596 28.712 1.00 62.09 92 ILE A O 1
ATOM 717 N N . LYS A 1 93 ? -10.004 -9.768 28.421 1.00 59.59 93 LYS A N 1
ATOM 718 C CA . LYS A 1 93 ? -10.156 -10.574 29.624 1.00 59.59 93 LYS A CA 1
ATOM 719 C C . LYS A 1 93 ? -10.152 -9.685 30.869 1.00 59.59 93 LYS A C 1
ATOM 721 O O . LYS A 1 93 ? -11.042 -9.834 31.693 1.00 59.59 93 LYS A O 1
ATOM 726 N N . GLU A 1 94 ? -9.261 -8.695 30.951 1.00 58.78 94 GLU A N 1
ATOM 727 C CA . GLU A 1 94 ? -9.274 -7.690 32.024 1.00 58.78 94 GLU A CA 1
ATOM 728 C C . GLU A 1 94 ? -10.587 -6.888 32.071 1.00 58.78 94 GLU A C 1
ATOM 730 O O . GLU A 1 94 ? -11.106 -6.631 33.154 1.00 58.78 94 GLU A O 1
ATOM 735 N N . LEU A 1 95 ? -11.165 -6.527 30.918 1.00 56.75 95 LEU A N 1
ATOM 736 C CA . LEU A 1 95 ? -12.466 -5.840 30.852 1.00 56.75 95 LEU A CA 1
ATOM 737 C C . LEU A 1 95 ? -13.634 -6.739 31.294 1.00 56.75 95 LEU A C 1
ATOM 739 O O . LEU A 1 95 ? -14.574 -6.259 31.928 1.00 56.75 95 LEU A O 1
ATOM 743 N N . LEU A 1 96 ? -13.589 -8.029 30.953 1.00 53.91 96 LEU A N 1
ATOM 744 C CA . LEU A 1 96 ? -14.606 -9.020 31.313 1.00 53.91 96 LEU A CA 1
ATOM 745 C C . LEU A 1 96 ? -14.480 -9.478 32.773 1.00 53.91 96 LEU A C 1
ATOM 747 O O . LEU A 1 96 ? -15.479 -9.803 33.398 1.00 53.91 96 LEU A O 1
ATOM 751 N N . GLU A 1 97 ? -13.288 -9.458 33.366 1.00 52.94 97 GLU A N 1
ATOM 752 C CA . GLU A 1 97 ? -13.079 -9.805 34.779 1.00 52.94 97 GLU A CA 1
ATOM 753 C C . GLU A 1 97 ? -13.683 -8.783 35.757 1.00 52.94 97 GLU A C 1
ATOM 755 O O . GLU A 1 97 ? -13.824 -9.087 36.939 1.00 52.94 97 GLU A O 1
ATOM 760 N N . VAL A 1 98 ? -14.102 -7.599 35.294 1.00 54.16 98 VAL A N 1
ATOM 761 C CA . VAL A 1 98 ? -14.845 -6.614 36.109 1.00 54.16 98 VAL A CA 1
ATOM 762 C C . VAL A 1 98 ? -16.364 -6.893 36.124 1.00 54.16 98 VAL A C 1
ATOM 764 O O . VAL A 1 98 ? -17.158 -6.109 36.646 1.00 54.16 98 VAL A O 1
ATOM 767 N N . GLN A 1 99 ? -16.796 -8.045 35.596 1.00 52.44 99 GLN A N 1
ATOM 768 C CA . GLN A 1 99 ? -18.177 -8.527 35.660 1.00 52.44 99 GLN A CA 1
ATOM 769 C C . GLN A 1 99 ? -18.637 -8.736 37.110 1.00 52.44 99 GLN A C 1
ATOM 771 O O . GLN A 1 99 ? -18.368 -9.750 37.748 1.00 52.44 99 GLN A O 1
ATOM 776 N N . GLY A 1 100 ? -19.347 -7.742 37.633 1.00 49.47 100 GLY A N 1
ATOM 777 C CA . GLY A 1 100 ? -19.969 -7.788 38.953 1.00 49.47 100 GLY A CA 1
ATOM 778 C C . GLY A 1 100 ? -20.233 -6.408 39.533 1.00 49.47 100 GLY A C 1
ATOM 779 O O . GLY A 1 100 ? -20.153 -6.254 40.740 1.00 49.47 100 GLY A O 1
ATOM 780 N N . ILE A 1 101 ? -20.467 -5.391 38.706 1.00 48.97 101 ILE A N 1
ATOM 781 C CA . ILE A 1 101 ? -20.856 -4.051 39.152 1.00 48.97 101 ILE A CA 1
ATOM 782 C C . ILE A 1 101 ? -22.310 -3.865 38.728 1.00 48.97 101 ILE A C 1
ATOM 784 O O . ILE A 1 101 ? -22.616 -3.997 37.543 1.00 48.97 101 ILE A O 1
ATOM 788 N N . ASP A 1 102 ? -23.193 -3.608 39.691 1.00 45.12 102 ASP A N 1
ATOM 789 C CA . ASP A 1 102 ? -24.600 -3.315 39.422 1.00 45.12 102 ASP A CA 1
ATOM 790 C C . ASP A 1 102 ? -24.753 -1.801 39.288 1.00 45.12 102 ASP A C 1
ATOM 792 O O . ASP A 1 102 ? -24.185 -1.038 40.068 1.00 45.12 102 ASP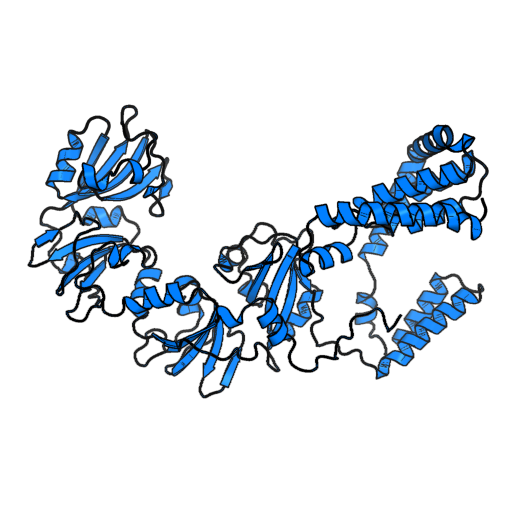 A O 1
ATOM 796 N N . ILE A 1 103 ? -25.449 -1.338 38.259 1.00 42.19 103 ILE A N 1
ATOM 797 C CA . ILE A 1 103 ? -25.498 0.091 37.948 1.00 42.19 103 ILE A CA 1
ATOM 798 C C . ILE A 1 103 ? -26.948 0.532 38.015 1.00 42.19 103 ILE A C 1
ATOM 800 O O . ILE A 1 103 ? -27.715 0.377 37.063 1.00 42.19 103 ILE A O 1
ATOM 804 N N . GLU A 1 104 ? -27.312 1.127 39.148 1.00 42.88 104 GLU A N 1
ATOM 805 C CA . GLU A 1 104 ? -28.514 1.938 39.220 1.00 42.88 104 GLU A CA 1
ATOM 806 C C . GLU A 1 104 ? -28.243 3.233 38.453 1.00 42.88 104 GLU A C 1
ATOM 808 O O . GLU A 1 104 ? -27.470 4.092 38.873 1.00 42.88 104 GLU A O 1
ATOM 813 N N . ALA A 1 105 ? -28.895 3.386 37.299 1.00 37.53 105 ALA A N 1
ATOM 814 C CA . ALA A 1 105 ? -28.934 4.643 36.558 1.00 37.53 105 ALA A CA 1
ATOM 815 C C . ALA A 1 105 ? -29.800 5.684 37.299 1.00 37.53 105 ALA A C 1
ATOM 817 O O . ALA A 1 105 ? -30.745 6.242 36.746 1.00 37.53 105 ALA A O 1
ATOM 818 N N . SER A 1 106 ? -29.511 5.930 38.573 1.00 39.28 106 SER A N 1
ATOM 819 C CA . SER A 1 106 ? -30.002 7.086 39.303 1.00 39.28 106 SER A CA 1
ATOM 820 C C . SER A 1 106 ? -29.055 8.243 39.019 1.00 39.28 106 SER A C 1
ATOM 822 O O . SER A 1 106 ? -27.874 8.200 39.367 1.00 39.28 106 SER A O 1
ATOM 824 N N . THR A 1 107 ? -29.558 9.305 38.388 1.00 43.56 107 THR A N 1
ATOM 825 C CA . THR A 1 107 ? -28.850 10.590 38.367 1.00 43.56 107 THR A CA 1
ATOM 826 C C . THR A 1 107 ? -28.550 10.964 39.819 1.00 43.56 107 THR A C 1
ATOM 828 O O . THR A 1 107 ? -29.443 10.836 40.657 1.00 43.56 107 THR A O 1
ATOM 831 N N . ALA A 1 108 ? -27.349 11.464 40.132 1.00 43.16 108 ALA A N 1
ATOM 832 C CA . ALA A 1 108 ? -26.956 11.857 41.497 1.00 43.16 108 ALA A CA 1
ATOM 833 C C . ALA A 1 108 ? -27.999 12.753 42.220 1.00 43.16 108 ALA A C 1
ATOM 835 O O . ALA A 1 108 ? -28.056 12.795 43.448 1.00 43.16 108 ALA A O 1
ATOM 836 N N . ARG A 1 109 ? -28.880 13.418 41.454 1.00 40.53 109 ARG A N 1
ATOM 837 C CA . ARG A 1 109 ? -30.064 14.167 41.908 1.00 40.53 109 ARG A CA 1
ATOM 838 C C . ARG A 1 109 ? -31.095 13.342 42.695 1.00 40.53 109 ARG A C 1
ATOM 840 O O . ARG A 1 109 ? -31.718 13.893 43.595 1.00 40.53 109 ARG A O 1
ATOM 847 N N . GLN A 1 110 ? -31.313 12.065 42.369 1.00 37.56 110 GLN A N 1
ATOM 848 C CA . GLN A 1 110 ? -32.348 11.232 43.006 1.00 37.56 110 GLN A CA 1
ATOM 849 C C . GLN A 1 110 ? -31.941 10.708 44.386 1.00 37.56 110 GLN A C 1
ATOM 851 O O . GLN A 1 110 ? -32.806 10.526 45.238 1.00 37.56 110 GLN A O 1
ATOM 856 N N . LEU A 1 111 ? -30.642 10.522 44.629 1.00 41.19 111 LEU A N 1
ATOM 857 C CA . LEU A 1 111 ? -30.137 9.978 45.892 1.00 41.19 111 LEU A CA 1
ATOM 858 C C . LEU A 1 111 ? -30.115 11.012 47.034 1.00 41.19 111 LEU A C 1
ATOM 860 O O . LEU A 1 111 ? -29.816 10.662 48.168 1.00 41.19 111 LEU A O 1
ATOM 864 N N . GLY A 1 112 ? -30.396 12.300 46.784 1.00 43.91 112 GLY A N 1
ATOM 865 C CA . GLY A 1 112 ? -30.338 13.339 47.831 1.00 43.91 112 GLY A CA 1
ATOM 866 C C . GLY A 1 112 ? -28.935 13.574 48.427 1.00 43.91 112 GLY A C 1
ATOM 867 O O . GLY A 1 112 ? -28.761 14.433 49.292 1.00 43.91 112 GLY A O 1
ATOM 868 N N . VAL A 1 113 ? -27.921 12.875 47.909 1.00 43.31 113 VAL A N 1
ATOM 869 C CA . VAL A 1 113 ? -26.503 12.940 48.283 1.00 43.31 113 VAL A CA 1
ATOM 870 C C . VAL A 1 113 ? -25.794 14.284 47.983 1.00 43.31 113 VAL A C 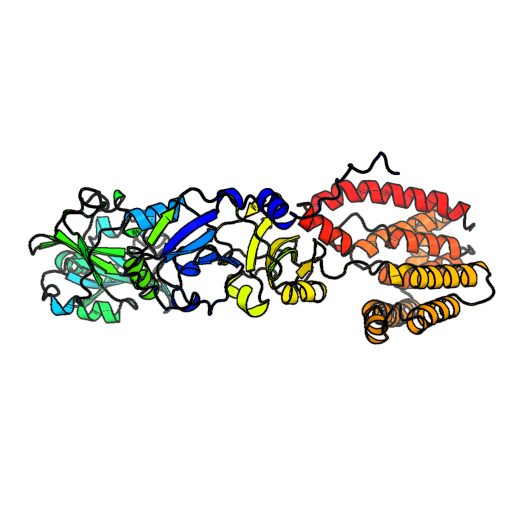1
ATOM 872 O O . VAL A 1 113 ? -24.842 14.588 48.707 1.00 43.31 113 VAL A O 1
ATOM 875 N N . PRO A 1 114 ? -26.194 15.166 47.028 1.00 42.06 114 PRO A N 1
ATOM 876 C CA . PRO A 1 114 ? -25.292 16.226 46.555 1.00 42.06 114 PRO A CA 1
ATOM 877 C C . PRO A 1 114 ? -25.076 17.411 47.514 1.00 42.06 114 PRO A C 1
ATOM 879 O O . PRO A 1 114 ? -24.390 18.364 47.155 1.00 42.06 114 PRO A O 1
ATOM 882 N N . SER A 1 115 ? -25.627 17.390 48.731 1.00 44.81 115 SER A N 1
ATOM 883 C CA . SER A 1 115 ? -25.593 18.537 49.652 1.00 44.81 115 SER A CA 1
ATOM 884 C C . SER A 1 115 ? -24.630 18.403 50.839 1.00 44.81 115 SER A C 1
ATOM 886 O O . SER A 1 115 ? -24.496 19.348 51.618 1.00 44.81 115 SER A O 1
ATOM 888 N N . ARG A 1 116 ? -23.912 17.282 50.993 1.00 51.25 116 ARG A N 1
ATOM 889 C CA . ARG A 1 116 ? -22.992 17.087 52.128 1.00 51.25 116 ARG A CA 1
ATOM 890 C C . ARG A 1 116 ? -21.524 17.124 51.698 1.00 51.25 116 ARG A C 1
ATOM 892 O O . ARG A 1 116 ? -20.895 16.097 51.484 1.00 51.25 116 ARG A O 1
ATOM 899 N N . GLY A 1 117 ? -20.977 18.339 51.632 1.00 56.44 117 GLY A N 1
ATOM 900 C CA . GLY A 1 117 ? -19.538 18.574 51.797 1.00 56.44 117 GLY A CA 1
ATOM 901 C C . GLY A 1 117 ? -18.655 18.526 50.548 1.00 56.44 117 GLY A C 1
ATOM 902 O O . GLY A 1 117 ? -17.454 18.337 50.714 1.00 56.44 117 GLY A O 1
ATOM 903 N N . VAL A 1 118 ? -19.185 18.723 49.332 1.00 59.44 118 VAL A N 1
ATOM 904 C CA . VAL A 1 118 ? -18.392 18.830 48.083 1.00 59.44 118 VAL A CA 1
ATOM 905 C C . VAL A 1 118 ? -18.623 20.143 47.377 1.00 59.44 118 VAL A C 1
ATOM 907 O O . VAL A 1 118 ? -19.736 20.670 47.359 1.00 59.44 118 VAL A O 1
ATOM 910 N N . SER A 1 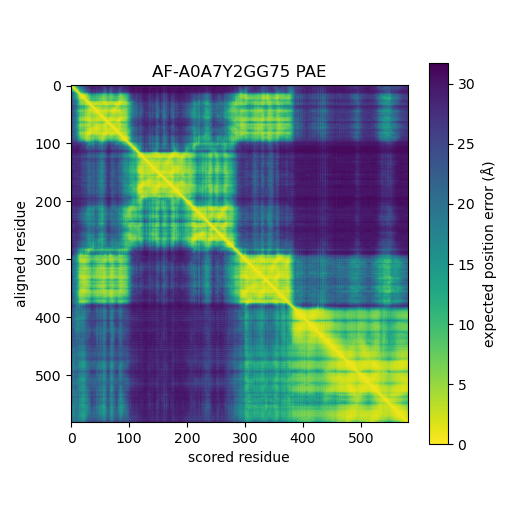119 ? -17.575 20.651 46.737 1.00 67.62 119 SER A N 1
ATOM 911 C CA . SER A 1 119 ? -17.686 21.815 45.873 1.00 67.62 119 SER A CA 1
ATOM 912 C C . SER A 1 119 ? -16.895 21.647 44.582 1.00 67.62 119 SER A C 1
ATOM 914 O O . SER A 1 119 ? -15.799 21.083 44.566 1.00 67.62 119 SER A O 1
ATOM 916 N N . ALA A 1 120 ? -17.470 22.155 43.494 1.00 72.69 120 ALA A N 1
ATOM 917 C CA . ALA A 1 120 ? -16.745 22.387 42.256 1.00 72.69 120 ALA A CA 1
ATOM 918 C C . ALA A 1 120 ? -15.850 23.617 42.434 1.00 72.69 120 ALA A C 1
ATOM 920 O O . ALA A 1 120 ? -16.223 24.554 43.146 1.00 72.69 120 ALA A O 1
ATOM 921 N N . VAL A 1 121 ? -14.689 23.636 41.781 1.00 78.06 121 VAL A N 1
ATOM 922 C CA . VAL A 1 121 ? -13.798 24.795 41.793 1.00 78.06 121 VAL A CA 1
ATOM 923 C C . VAL A 1 121 ? -13.202 25.090 40.430 1.00 78.06 121 VAL A C 1
ATOM 925 O O . VAL A 1 121 ? -12.713 24.202 39.728 1.00 78.06 121 VAL A O 1
ATOM 928 N N . ARG A 1 122 ? -13.196 26.378 40.087 1.00 85.50 122 ARG A N 1
ATOM 929 C CA . ARG A 1 122 ? -12.457 26.924 38.948 1.00 85.50 122 ARG A CA 1
ATOM 930 C C . ARG A 1 122 ? -11.180 27.605 39.431 1.00 85.50 122 ARG A C 1
ATOM 932 O O . ARG A 1 122 ? -11.240 28.630 40.112 1.00 85.50 122 ARG A O 1
ATOM 939 N N . ILE A 1 123 ? -10.030 27.059 39.049 1.00 87.12 123 ILE A N 1
ATOM 940 C CA . ILE A 1 123 ? -8.705 27.486 39.507 1.00 87.12 123 ILE A CA 1
ATOM 941 C C . ILE A 1 123 ? -7.932 28.072 38.330 1.00 87.12 123 ILE A C 1
ATOM 943 O O . ILE A 1 123 ? -7.633 27.373 37.369 1.00 87.12 123 ILE A O 1
ATOM 947 N N . LYS A 1 124 ? -7.555 29.347 38.398 1.00 87.50 124 LYS A N 1
ATOM 948 C CA . LYS A 1 124 ? -6.686 29.976 37.400 1.00 87.50 124 LYS A CA 1
ATOM 949 C C . LYS A 1 124 ? -5.242 30.005 37.890 1.00 87.50 124 LYS A C 1
ATOM 951 O O . LYS A 1 124 ? -4.955 30.531 38.967 1.00 87.50 124 LYS A O 1
ATOM 956 N N . ILE A 1 125 ? -4.323 29.495 37.076 1.00 88.50 125 ILE A N 1
ATOM 957 C CA . ILE A 1 125 ? -2.890 29.497 37.385 1.00 88.50 125 ILE A CA 1
ATOM 958 C C . ILE A 1 125 ? -2.330 30.897 37.139 1.00 88.50 125 ILE A C 1
ATOM 960 O O . ILE A 1 125 ? -2.410 31.436 36.032 1.00 88.50 125 ILE A O 1
ATOM 964 N N . THR A 1 126 ? -1.756 31.514 38.168 1.00 86.81 126 THR A N 1
ATOM 965 C CA . THR A 1 126 ? -1.181 32.864 38.061 1.00 86.81 126 THR A CA 1
ATOM 966 C C . THR A 1 126 ? 0.292 32.826 37.634 1.00 86.81 126 THR A C 1
ATOM 968 O O . THR A 1 126 ? 0.951 31.790 37.698 1.00 86.81 126 THR A O 1
ATOM 971 N N . LYS A 1 127 ? 0.844 33.973 37.210 1.00 79.94 127 LYS A N 1
ATOM 972 C CA . LYS A 1 127 ? 2.249 34.089 36.763 1.00 79.94 127 LYS A CA 1
ATOM 973 C C . LYS A 1 127 ? 3.295 33.785 37.850 1.00 79.94 127 LYS A C 1
ATOM 975 O O . LYS A 1 127 ? 4.445 33.566 37.498 1.00 79.94 127 LYS A O 1
ATOM 980 N N . GLY A 1 128 ? 2.913 33.771 39.130 1.00 72.12 128 GLY A N 1
ATOM 981 C CA . GLY A 1 128 ? 3.789 33.428 40.260 1.00 72.12 128 GLY A CA 1
ATOM 982 C C . GLY A 1 128 ? 3.597 32.007 40.800 1.00 72.12 128 GLY A C 1
ATOM 983 O O . GLY A 1 128 ? 4.155 31.674 41.840 1.00 72.12 128 GLY A O 1
ATOM 984 N N . SER A 1 129 ? 2.783 31.181 40.138 1.00 81.25 129 SER A N 1
ATOM 985 C CA . SER A 1 129 ? 2.456 29.844 40.627 1.00 81.25 129 SER A CA 1
ATOM 986 C C . SER A 1 129 ? 3.627 28.873 40.495 1.00 81.25 129 SER A C 1
ATOM 988 O O . SER A 1 129 ? 4.190 28.729 39.412 1.00 81.25 129 SER A O 1
ATOM 990 N N . LYS A 1 130 ? 3.912 28.116 41.561 1.00 77.81 130 LYS A N 1
ATOM 991 C CA . LYS A 1 130 ? 4.857 26.981 41.531 1.00 77.81 130 LYS A CA 1
ATOM 992 C C . LYS A 1 130 ? 4.384 25.823 40.642 1.00 77.81 130 LYS A C 1
ATOM 994 O O . LYS A 1 130 ? 5.159 24.913 40.380 1.00 77.81 130 LYS A O 1
ATOM 999 N N . LEU A 1 131 ? 3.126 25.859 40.200 1.00 75.69 131 LEU A N 1
ATOM 1000 C CA . LEU A 1 131 ? 2.538 24.885 39.281 1.00 75.69 131 LEU A CA 1
ATOM 1001 C C . LEU A 1 131 ? 2.948 25.127 37.825 1.00 75.69 131 LEU A C 1
ATOM 1003 O O . LEU A 1 131 ? 2.927 24.194 37.026 1.00 75.69 131 LEU A O 1
ATOM 1007 N N . ALA A 1 132 ? 3.317 26.361 37.462 1.00 79.50 132 ALA A N 1
ATOM 1008 C CA . ALA A 1 132 ? 3.693 26.689 36.093 1.00 79.50 132 ALA A CA 1
ATOM 1009 C C . ALA A 1 132 ? 5.023 26.007 35.715 1.00 79.50 132 ALA A C 1
ATOM 1011 O O . ALA A 1 132 ? 6.035 26.209 36.381 1.00 79.50 132 ALA A O 1
ATOM 1012 N N . GLY A 1 133 ? 5.014 25.218 34.638 1.00 78.19 133 GLY A N 1
ATOM 1013 C CA . GLY A 1 133 ? 6.148 24.402 34.184 1.00 78.19 133 GLY A CA 1
ATOM 1014 C C . GLY A 1 133 ? 6.197 22.987 34.773 1.00 78.19 133 GLY A C 1
ATOM 1015 O O . GLY A 1 133 ? 7.142 22.254 34.500 1.00 78.19 133 GLY A O 1
ATOM 1016 N N . SER A 1 134 ? 5.200 22.590 35.572 1.00 84.69 134 SER A N 1
ATOM 1017 C CA . SER A 1 134 ? 5.046 21.218 36.081 1.00 84.69 134 SER A CA 1
ATOM 1018 C C . SER A 1 134 ? 3.818 20.537 35.478 1.00 84.69 134 SER A C 1
ATOM 1020 O O . SER A 1 134 ? 2.897 21.211 35.005 1.00 84.69 134 SER A O 1
ATOM 1022 N N . THR A 1 135 ? 3.798 19.204 35.481 1.00 85.19 135 THR A N 1
ATOM 1023 C CA . THR A 1 135 ? 2.602 18.432 35.122 1.00 85.19 135 THR A CA 1
ATOM 1024 C C . THR A 1 135 ? 1.715 18.215 36.349 1.00 85.19 135 THR A C 1
ATOM 1026 O O . THR A 1 135 ? 2.191 18.227 37.488 1.00 85.19 135 THR A O 1
ATOM 1029 N N . LEU A 1 136 ? 0.413 17.992 36.137 1.00 79.25 136 LEU A N 1
ATOM 1030 C CA . LEU A 1 136 ? -0.513 17.661 37.231 1.00 79.25 136 LEU A CA 1
ATOM 1031 C C . LEU A 1 136 ? -0.093 16.386 37.978 1.00 79.25 136 LEU A C 1
ATOM 1033 O O . LEU A 1 136 ? -0.310 16.293 39.189 1.00 79.25 136 LEU A O 1
ATOM 1037 N N . ARG A 1 137 ? 0.511 15.427 37.262 1.00 75.44 137 ARG A N 1
ATOM 1038 C CA . ARG A 1 137 ? 1.007 14.166 37.822 1.00 75.44 137 ARG A CA 1
ATOM 1039 C C . ARG A 1 137 ? 2.250 14.373 38.687 1.00 75.44 137 ARG A C 1
ATOM 1041 O O . ARG A 1 137 ? 2.261 13.902 39.818 1.00 75.44 137 ARG A O 1
ATOM 1048 N N . ASP A 1 138 ? 3.250 15.107 38.201 1.00 77.19 138 ASP A N 1
ATOM 1049 C CA . ASP A 1 138 ? 4.498 15.346 38.949 1.00 77.19 138 ASP A CA 1
ATOM 1050 C C . ASP A 1 138 ? 4.268 16.200 40.197 1.00 77.19 138 ASP A C 1
ATOM 1052 O O . ASP A 1 138 ? 4.948 16.049 41.213 1.00 77.19 138 ASP A O 1
ATOM 1056 N N . PHE A 1 139 ? 3.301 17.116 40.126 1.00 79.06 139 PHE A N 1
ATOM 1057 C CA . PHE A 1 139 ? 2.976 17.984 41.247 1.00 79.06 139 PHE A CA 1
ATOM 1058 C C . PHE A 1 139 ? 2.166 17.273 42.342 1.00 79.06 139 PHE A C 1
ATOM 1060 O O . PHE A 1 139 ? 2.126 17.758 43.473 1.00 79.06 139 PHE A O 1
ATOM 1067 N N . ASP A 1 140 ? 1.532 16.138 42.027 1.00 75.44 140 ASP A N 1
ATOM 1068 C CA . ASP A 1 140 ? 0.559 15.457 42.887 1.00 75.44 140 ASP A CA 1
ATOM 1069 C C . ASP A 1 140 ? -0.519 16.423 43.411 1.00 75.44 140 ASP A C 1
ATOM 1071 O O . ASP A 1 140 ? -0.736 16.614 44.611 1.00 75.44 140 ASP A O 1
ATOM 1075 N N . PHE A 1 141 ? -1.180 17.106 42.471 1.00 78.06 141 PHE A N 1
ATOM 1076 C CA . PHE A 1 141 ? -2.174 18.135 42.790 1.00 78.06 141 PHE A CA 1
ATOM 1077 C C . PHE A 1 141 ? -3.281 17.601 43.712 1.00 78.06 141 PHE A C 1
ATOM 1079 O O . PHE A 1 141 ? -3.696 18.275 44.659 1.00 78.06 141 PHE A O 1
ATOM 1086 N N . ARG A 1 142 ? -3.717 16.360 43.462 1.00 75.00 142 ARG A N 1
ATOM 1087 C CA . ARG A 1 142 ? -4.753 15.682 44.242 1.00 75.00 142 ARG A CA 1
ATOM 1088 C C . ARG A 1 142 ? -4.292 15.401 45.670 1.00 75.00 142 ARG A C 1
ATOM 1090 O O . ARG A 1 142 ? -5.029 15.739 46.592 1.00 75.00 142 ARG A O 1
ATOM 1097 N N . GLY A 1 143 ? -3.104 14.825 45.865 1.00 70.50 143 GLY A N 1
ATOM 1098 C CA . GLY A 1 143 ? -2.590 14.519 47.201 1.00 70.50 143 GLY A CA 1
ATOM 1099 C C . GLY A 1 143 ? -2.350 15.770 48.047 1.00 70.50 143 GLY A C 1
ATOM 1100 O O . GLY A 1 143 ? -2.660 15.783 49.237 1.00 70.50 143 GLY A O 1
ATOM 1101 N N . ARG A 1 144 ? -1.873 16.859 47.430 1.00 76.69 144 ARG A N 1
ATOM 1102 C CA . ARG A 1 144 ? -1.567 18.113 48.139 1.00 76.69 144 ARG A CA 1
ATOM 1103 C C . ARG A 1 144 ? -2.800 18.914 48.529 1.00 76.69 144 ARG A C 1
ATOM 1105 O O . ARG A 1 144 ? -2.884 19.388 49.658 1.00 76.69 144 ARG A O 1
ATOM 1112 N N . PHE A 1 145 ? -3.738 19.080 47.600 1.00 78.06 145 PHE A N 1
ATOM 1113 C CA . PHE A 1 145 ? -4.875 19.979 47.803 1.00 78.06 145 PHE A CA 1
ATOM 1114 C C . PHE A 1 145 ? -6.184 19.255 48.113 1.00 78.06 145 PHE A C 1
ATOM 1116 O O . PHE A 1 145 ? -7.157 19.899 48.492 1.00 78.06 145 PHE A O 1
ATOM 1123 N N . GLY A 1 146 ? -6.243 17.927 47.974 1.00 71.44 146 GLY A N 1
ATOM 1124 C CA . GLY A 1 146 ? -7.486 17.171 48.141 1.00 71.44 146 GLY A CA 1
ATOM 1125 C C . GLY A 1 146 ? -8.543 17.524 47.090 1.00 71.44 146 GLY A C 1
ATOM 1126 O O . GLY A 1 146 ? -9.737 17.397 47.358 1.00 71.44 146 GLY A O 1
ATOM 1127 N N . VAL A 1 147 ? -8.106 18.007 45.920 1.00 77.19 147 VAL A N 1
ATOM 1128 C CA . VAL A 1 147 ? -8.959 18.383 44.788 1.00 77.19 147 VAL A CA 1
ATOM 1129 C C . VAL A 1 147 ? -8.528 17.595 43.557 1.00 77.19 147 VAL A C 1
ATOM 1131 O O . VAL A 1 147 ? -7.379 17.668 43.121 1.00 77.19 147 VAL A O 1
ATOM 1134 N N . SER A 1 148 ? -9.463 16.840 42.993 1.00 75.75 148 SER A N 1
ATOM 1135 C CA . SER A 1 148 ? -9.287 16.107 41.743 1.00 75.75 148 SER A CA 1
ATOM 1136 C C . SER A 1 148 ? -9.544 17.051 40.574 1.00 75.75 148 SER A C 1
ATOM 1138 O O . SER A 1 148 ? -10.630 17.618 40.463 1.00 75.75 148 SER A O 1
ATOM 1140 N N . VAL A 1 149 ? -8.548 17.246 39.711 1.00 80.44 149 VAL A N 1
ATOM 1141 C CA . VAL A 1 149 ? -8.694 18.061 38.497 1.00 80.44 149 VAL A CA 1
ATOM 1142 C C . VAL A 1 149 ? -9.331 17.207 37.405 1.00 80.44 149 VAL A C 1
ATOM 1144 O O . VAL A 1 149 ? -8.814 16.143 37.081 1.00 80.44 149 VAL A O 1
ATOM 1147 N N . MET A 1 150 ? -10.438 17.690 36.848 1.00 72.75 150 MET A N 1
ATOM 1148 C CA . MET A 1 150 ? -11.270 17.003 35.855 1.00 72.75 150 MET A CA 1
ATOM 1149 C C . MET A 1 150 ? -11.028 17.516 34.436 1.00 72.75 150 MET A C 1
ATOM 1151 O O . MET A 1 150 ? -11.107 16.757 33.475 1.00 72.75 150 MET A O 1
ATOM 1155 N N . ALA A 1 151 ? -10.725 18.807 34.294 1.00 75.56 151 ALA A N 1
ATOM 1156 C CA . ALA A 1 151 ? -10.434 19.410 33.002 1.00 75.56 151 ALA A CA 1
ATOM 1157 C C . ALA A 1 151 ? -9.408 20.534 33.129 1.00 75.56 151 ALA A C 1
ATOM 1159 O O . ALA A 1 151 ? -9.325 21.216 34.153 1.00 75.56 151 ALA A O 1
ATOM 1160 N N . ALA A 1 152 ? -8.658 20.753 32.055 1.00 84.62 152 ALA A N 1
ATOM 1161 C CA . ALA A 1 152 ? -7.750 21.880 31.911 1.00 84.62 152 ALA A CA 1
ATOM 1162 C C . ALA A 1 152 ? -8.098 22.660 30.642 1.00 84.62 152 ALA A C 1
ATOM 1164 O O . ALA A 1 152 ? -8.333 22.078 29.586 1.00 84.62 152 ALA A O 1
ATOM 1165 N N . GLU A 1 153 ? -8.133 23.980 30.738 1.00 86.06 153 GLU A N 1
ATOM 1166 C CA . GLU A 1 153 ? -8.538 24.875 29.662 1.00 86.06 153 GLU A CA 1
ATOM 1167 C C . GLU A 1 153 ? -7.451 25.919 29.401 1.00 86.06 153 GLU A C 1
ATOM 1169 O O . GLU A 1 153 ? -6.962 26.584 30.321 1.00 86.06 153 GLU A O 1
ATOM 1174 N N . ARG A 1 154 ? -7.087 26.079 28.124 1.00 87.62 154 ARG A N 1
ATOM 1175 C CA . ARG A 1 154 ? -6.110 27.067 27.655 1.00 87.62 154 ARG A CA 1
ATOM 1176 C C . ARG A 1 154 ? -6.662 27.775 26.425 1.00 87.62 154 ARG A C 1
ATOM 1178 O O . ARG A 1 154 ? -6.916 27.145 25.409 1.00 87.62 154 ARG A O 1
ATOM 1185 N N . ASN A 1 155 ? -6.810 29.099 26.494 1.00 81.19 155 ASN A N 1
ATOM 1186 C CA . ASN A 1 155 ? -7.335 29.922 25.392 1.00 81.19 155 ASN A CA 1
ATOM 1187 C C . ASN A 1 155 ? -8.703 29.449 24.844 1.00 81.19 155 ASN A C 1
ATOM 1189 O O . ASN A 1 155 ? -8.964 29.590 23.653 1.00 81.19 155 ASN A O 1
ATOM 1193 N N . GLY A 1 156 ? -9.561 28.883 25.701 1.00 76.06 156 GLY A N 1
ATOM 1194 C CA . GLY A 1 156 ? -10.872 28.343 25.318 1.00 76.06 156 GLY A CA 1
ATOM 1195 C C . GLY A 1 156 ? -10.853 26.909 24.774 1.00 76.06 156 GLY A C 1
ATOM 1196 O O . GLY A 1 156 ? -11.920 26.341 24.579 1.00 76.06 156 GLY A O 1
ATOM 1197 N N . ASP A 1 157 ? -9.677 26.305 24.570 1.00 78.44 157 ASP A N 1
ATOM 1198 C CA . ASP A 1 157 ? -9.542 24.876 24.271 1.00 78.44 157 ASP A CA 1
ATOM 1199 C C . ASP A 1 157 ? -9.530 24.087 25.587 1.00 78.44 157 ASP A C 1
ATOM 1201 O O . ASP A 1 157 ? -8.588 24.204 26.382 1.00 78.44 157 ASP A O 1
ATOM 1205 N N . ARG A 1 158 ? -10.606 23.335 25.844 1.00 78.56 158 ARG A N 1
ATOM 1206 C CA . ARG A 1 158 ? -10.788 22.524 27.053 1.00 78.56 158 ARG A CA 1
ATOM 1207 C C . ARG A 1 158 ? -10.413 21.075 26.770 1.00 78.56 158 ARG A C 1
ATOM 1209 O O . ARG A 1 158 ? -10.911 20.460 25.836 1.00 78.56 158 ARG A O 1
ATOM 1216 N N . ARG A 1 159 ? -9.572 20.510 27.633 1.00 73.62 159 ARG A N 1
ATOM 1217 C CA . ARG A 1 159 ? -9.139 19.113 27.590 1.00 73.62 159 ARG A CA 1
ATOM 1218 C C . ARG A 1 159 ? -9.616 18.376 28.830 1.00 73.62 159 ARG A C 1
ATOM 1220 O O . ARG A 1 159 ? -9.369 18.828 29.945 1.00 73.62 159 ARG A O 1
ATOM 1227 N N . THR A 1 160 ? -10.248 17.229 28.615 1.00 64.38 160 THR A N 1
ATOM 1228 C CA . THR A 1 160 ? -10.713 16.296 29.656 1.00 64.38 160 THR A CA 1
ATOM 1229 C C . THR A 1 160 ? -9.910 14.991 29.660 1.00 64.38 160 THR A C 1
ATOM 1231 O O . THR A 1 160 ? -9.850 14.295 30.667 1.00 64.38 160 THR A O 1
ATOM 1234 N N . GLN A 1 161 ? -9.216 14.676 28.560 1.00 60.97 161 GLN A N 1
ATOM 1235 C CA . GLN A 1 161 ? -8.422 13.454 28.412 1.00 60.97 161 GLN A CA 1
ATOM 1236 C C . GLN A 1 161 ? -6.925 13.722 28.596 1.00 60.97 161 GLN A C 1
ATOM 1238 O O . GLN A 1 161 ? -6.405 14.754 28.168 1.00 60.97 161 GLN A O 1
ATOM 1243 N N . THR A 1 162 ? -6.230 12.771 29.230 1.00 63.81 162 THR A N 1
ATOM 1244 C CA . THR A 1 162 ? -4.762 12.769 29.402 1.00 63.81 162 THR A CA 1
ATOM 1245 C C . THR A 1 162 ? -4.213 14.062 30.032 1.00 63.81 162 THR A C 1
ATOM 1247 O O . THR A 1 162 ? -3.090 14.484 29.768 1.00 63.81 162 THR A O 1
ATOM 1250 N N . ILE A 1 163 ? -5.004 14.706 30.897 1.00 74.19 163 ILE A N 1
ATOM 1251 C CA . ILE A 1 163 ? -4.644 15.977 31.548 1.00 74.19 163 ILE A CA 1
ATOM 1252 C C . ILE A 1 163 ? -3.498 15.838 32.557 1.00 74.19 163 ILE A C 1
ATOM 1254 O O . ILE A 1 163 ? -2.823 16.818 32.849 1.00 74.19 163 ILE A O 1
ATOM 1258 N N . GLY A 1 164 ? -3.240 14.628 33.062 1.00 70.56 164 GLY A N 1
ATOM 1259 C CA . GLY A 1 164 ? -2.166 14.371 34.026 1.00 70.56 164 GLY A CA 1
ATOM 1260 C C . GLY A 1 164 ? -0.775 14.749 33.508 1.00 70.56 164 GLY A C 1
ATOM 1261 O O . GLY A 1 164 ? 0.031 15.267 34.275 1.00 70.56 164 GLY A O 1
ATOM 1262 N N . ASP A 1 165 ? -0.533 14.541 32.210 1.00 76.69 165 ASP A N 1
ATOM 1263 C CA . ASP A 1 165 ? 0.740 14.812 31.526 1.00 76.69 165 ASP A CA 1
ATOM 1264 C C . ASP A 1 165 ? 0.807 16.232 30.935 1.00 76.69 165 ASP A C 1
ATOM 1266 O O . ASP A 1 165 ? 1.772 16.604 30.264 1.00 76.69 165 ASP A O 1
ATOM 1270 N N . LEU A 1 166 ? -0.230 17.045 31.155 1.00 80.81 166 LEU A N 1
ATOM 1271 C CA . LEU A 1 166 ? -0.283 18.405 30.643 1.00 80.81 166 LEU A CA 1
ATOM 1272 C C . LEU A 1 166 ? 0.654 19.306 31.449 1.00 80.81 166 LEU A C 1
ATOM 1274 O O . LEU A 1 166 ? 0.450 19.528 32.641 1.00 80.81 166 LEU A O 1
ATOM 1278 N N . GLU A 1 167 ? 1.640 19.887 30.768 1.00 86.25 167 GLU A N 1
ATOM 1279 C CA . GLU A 1 167 ? 2.481 20.934 31.341 1.00 86.25 167 GLU A CA 1
ATOM 1280 C C . GLU A 1 167 ? 1.659 22.217 31.544 1.00 86.25 167 GLU A C 1
ATOM 1282 O O . GLU A 1 167 ? 1.192 22.856 30.584 1.00 86.25 167 GLU A O 1
ATOM 1287 N N . LEU A 1 168 ? 1.481 22.579 32.812 1.00 87.56 168 LEU A N 1
ATOM 1288 C CA . LEU A 1 168 ? 0.678 23.710 33.249 1.00 87.56 168 LEU A CA 1
ATOM 1289 C C . LEU A 1 168 ? 1.390 25.034 32.974 1.00 87.56 168 LEU A C 1
ATOM 1291 O O . LEU A 1 168 ? 2.589 25.185 33.206 1.00 87.56 168 LEU A O 1
ATOM 1295 N N . ARG A 1 169 ? 0.646 26.038 32.510 1.00 88.88 169 ARG A N 1
ATOM 1296 C CA . ARG A 1 169 ? 1.155 27.383 32.217 1.00 88.88 169 ARG A CA 1
ATOM 1297 C C . ARG A 1 169 ? 0.358 28.442 32.958 1.00 88.88 169 ARG A C 1
ATOM 1299 O O . ARG A 1 169 ? -0.828 28.290 33.240 1.00 88.88 169 ARG A O 1
ATOM 1306 N N . ALA A 1 170 ? 1.011 29.567 33.228 1.00 87.56 170 ALA A N 1
ATOM 1307 C CA . ALA A 1 170 ? 0.322 30.740 33.741 1.00 87.56 170 ALA A CA 1
ATOM 1308 C C . ALA A 1 170 ? -0.779 31.179 32.761 1.00 87.56 170 ALA A C 1
ATOM 1310 O O . ALA A 1 170 ? -0.515 31.414 31.582 1.00 87.56 170 ALA A O 1
ATOM 1311 N N . GLY A 1 171 ? -2.000 31.322 33.269 1.00 85.69 171 GLY A N 1
ATOM 1312 C CA . GLY A 1 171 ? -3.200 31.609 32.490 1.00 85.69 171 GLY A CA 1
ATOM 1313 C C . GLY A 1 171 ? -4.098 30.398 32.247 1.00 85.69 171 GLY A C 1
ATOM 1314 O O . GLY A 1 171 ? -5.267 30.618 31.936 1.00 85.69 171 GLY A O 1
ATOM 1315 N N . ASP A 1 172 ? -3.600 29.172 32.441 1.00 90.12 172 ASP A N 1
ATOM 1316 C CA . ASP A 1 172 ? -4.424 27.965 32.359 1.00 90.12 172 ASP A CA 1
ATOM 1317 C C . ASP A 1 172 ? -5.506 27.974 33.444 1.00 90.12 172 ASP A C 1
ATOM 1319 O O . ASP A 1 172 ? -5.315 28.499 34.550 1.00 90.12 172 ASP A O 1
ATOM 1323 N N . ILE A 1 173 ? -6.652 27.389 33.109 1.00 87.44 173 ILE A N 1
ATOM 1324 C CA . ILE A 1 173 ? -7.798 27.239 33.998 1.00 87.44 173 ILE A CA 1
ATOM 1325 C C . ILE A 1 173 ? -7.993 25.749 34.255 1.00 87.44 173 ILE A C 1
ATOM 1327 O O . ILE A 1 173 ? -8.201 24.977 33.325 1.00 87.44 173 ILE A O 1
ATOM 1331 N N . LEU A 1 174 ? -7.927 25.352 35.517 1.00 86.12 174 LEU A N 1
ATOM 1332 C CA . LEU A 1 174 ? -8.212 24.003 35.974 1.00 86.12 174 LEU A CA 1
ATOM 1333 C C . LEU A 1 174 ? -9.610 23.961 36.570 1.00 86.12 174 LEU A C 1
ATOM 1335 O O . LEU A 1 174 ? -9.997 24.824 37.359 1.00 86.12 174 LEU A O 1
ATOM 1339 N N . TRP A 1 175 ? -10.347 22.930 36.201 1.00 80.31 175 TRP A N 1
ATOM 1340 C CA . TRP A 1 175 ? -11.667 22.632 36.721 1.00 80.31 175 TRP A CA 1
ATOM 1341 C C . TRP A 1 175 ? -11.541 21.397 37.602 1.00 80.31 175 TRP A C 1
ATOM 1343 O O . TRP A 1 175 ? -11.043 20.371 37.139 1.00 80.31 175 TRP A O 1
ATOM 1353 N N . GLY A 1 176 ? -11.926 21.500 38.871 1.00 77.69 176 GLY A N 1
ATOM 1354 C CA . GLY A 1 176 ? -11.719 20.427 39.838 1.00 77.69 176 GLY A CA 1
ATOM 1355 C C . GLY A 1 176 ? -12.855 20.259 40.834 1.00 77.69 176 GLY A C 1
ATOM 1356 O O . GLY A 1 176 ? -13.741 21.103 40.945 1.00 77.69 176 GLY A O 1
ATOM 1357 N N . ILE A 1 177 ? -12.808 19.143 41.554 1.00 72.69 177 ILE A N 1
ATOM 1358 C CA . ILE A 1 177 ? -13.806 18.726 42.541 1.00 72.69 177 ILE A CA 1
ATOM 1359 C C . ILE A 1 177 ? -13.074 18.273 43.795 1.00 72.69 177 ILE A C 1
ATOM 1361 O O . ILE A 1 177 ? -12.090 17.538 43.713 1.00 72.69 177 ILE A O 1
ATOM 1365 N N . GLY A 1 178 ? -13.563 18.674 44.960 1.00 70.69 178 GLY A N 1
ATOM 1366 C CA . GLY A 1 178 ? -13.067 18.160 46.229 1.00 70.69 178 GLY A CA 1
ATOM 1367 C C . GLY A 1 178 ? -14.008 18.484 47.376 1.00 70.69 178 GLY A C 1
ATOM 1368 O O . GLY A 1 178 ? -15.047 19.123 47.189 1.00 70.69 178 GLY A O 1
ATOM 1369 N N . ALA A 1 179 ? -13.633 18.055 48.579 1.00 70.94 179 ALA A N 1
ATOM 1370 C CA . ALA A 1 179 ? -14.382 18.391 49.783 1.00 70.94 179 ALA A CA 1
ATOM 1371 C C . ALA A 1 179 ? -14.490 19.920 49.941 1.00 70.94 179 ALA A C 1
ATOM 1373 O O . ALA A 1 179 ? -13.498 20.625 49.749 1.00 70.94 179 ALA A O 1
ATOM 1374 N N . SER A 1 180 ? -15.661 20.444 50.314 1.00 72.00 180 SER A N 1
ATOM 1375 C CA . SER A 1 180 ? -15.929 21.889 50.398 1.00 72.00 180 SER A CA 1
ATOM 1376 C C . SER A 1 180 ? -14.908 22.636 51.255 1.00 72.00 180 SER A C 1
ATOM 1378 O O . SER A 1 180 ? -14.504 23.739 50.902 1.00 72.00 180 SER A O 1
ATOM 1380 N N . GLU A 1 181 ? -14.436 22.023 52.343 1.00 74.69 181 GLU A N 1
ATOM 1381 C CA . GLU A 1 181 ? -13.396 22.591 53.210 1.00 74.69 181 GLU A CA 1
ATOM 1382 C C . GLU A 1 181 ? -12.042 22.718 52.495 1.00 74.69 181 GLU A C 1
ATOM 1384 O O . GLU A 1 181 ? -11.371 23.745 52.593 1.00 74.69 181 GLU A O 1
ATOM 1389 N N . LYS A 1 182 ? -11.651 21.694 51.728 1.00 78.12 182 LYS A N 1
ATOM 1390 C CA . LYS A 1 182 ? -10.398 21.673 50.958 1.00 78.12 182 LYS A CA 1
ATOM 1391 C C . LYS A 1 182 ? -10.447 22.631 49.775 1.00 78.12 182 LYS A C 1
ATOM 1393 O O . LYS A 1 182 ? -9.492 23.355 49.518 1.00 78.12 182 LYS A O 1
ATOM 1398 N N . VAL A 1 183 ? -11.591 22.688 49.102 1.00 75.94 183 VAL A N 1
ATOM 1399 C CA . VAL A 1 183 ? -11.847 23.642 48.023 1.00 75.94 183 VAL A CA 1
ATOM 1400 C C . VAL A 1 183 ? -11.847 25.081 48.542 1.00 75.94 183 VAL A C 1
ATOM 1402 O O . VAL A 1 183 ? -11.306 25.964 47.882 1.00 75.94 183 VAL A O 1
ATOM 1405 N N . ALA A 1 184 ? -12.408 25.335 49.726 1.00 76.25 184 ALA A N 1
ATOM 1406 C CA . ALA A 1 184 ? -12.361 26.655 50.344 1.00 76.25 184 ALA A CA 1
ATOM 1407 C C . ALA A 1 184 ? -10.921 27.080 50.677 1.00 76.25 184 ALA A C 1
ATOM 1409 O O . ALA A 1 184 ? -10.567 28.229 50.417 1.00 76.25 184 ALA A O 1
ATOM 1410 N N . ALA A 1 185 ? -10.086 26.151 51.160 1.00 80.88 185 ALA A N 1
ATOM 1411 C CA . ALA A 1 185 ? -8.679 26.408 51.478 1.00 80.88 185 ALA A CA 1
ATOM 1412 C C . ALA A 1 185 ? -7.837 26.826 50.256 1.00 80.88 185 ALA A C 1
ATOM 1414 O O . ALA A 1 185 ? -6.869 27.564 50.404 1.00 80.88 185 ALA A O 1
ATOM 1415 N N . LEU A 1 186 ? -8.234 26.443 49.034 1.00 81.06 186 LEU A N 1
ATOM 1416 C CA . LEU A 1 186 ? -7.542 26.858 47.805 1.00 81.06 186 LEU A CA 1
ATOM 1417 C C . LEU A 1 186 ? -7.575 28.370 47.544 1.00 81.06 186 LEU A C 1
ATOM 1419 O O . LEU A 1 186 ? -6.786 28.859 46.736 1.00 81.06 186 LEU A O 1
ATOM 1423 N N . LYS A 1 187 ? -8.490 29.118 48.175 1.00 78.12 187 LYS A N 1
ATOM 1424 C CA . LYS A 1 187 ? -8.539 30.584 48.045 1.00 78.12 187 LYS A CA 1
ATOM 1425 C C . LYS A 1 187 ? -7.339 31.270 48.694 1.00 78.12 187 LYS A C 1
ATOM 1427 O O . LYS A 1 187 ? -6.969 32.354 48.251 1.00 78.12 187 LYS A O 1
ATOM 1432 N N . ASP A 1 188 ? -6.751 30.631 49.700 1.00 77.50 188 ASP A N 1
ATOM 1433 C CA . ASP A 1 188 ? -5.646 31.174 50.490 1.00 77.50 188 ASP A CA 1
ATOM 1434 C C . ASP A 1 188 ? -4.269 30.708 49.971 1.00 77.50 188 ASP A C 1
ATOM 1436 O O . ASP A 1 188 ? -3.234 31.095 50.512 1.00 77.50 188 ASP A O 1
ATOM 1440 N N . GLU A 1 189 ? -4.236 29.898 48.906 1.00 82.06 189 GLU A N 1
ATOM 1441 C CA . GLU A 1 189 ? -3.006 29.334 48.343 1.00 82.06 189 GLU A CA 1
ATOM 1442 C C . GLU A 1 189 ? -2.269 30.316 47.420 1.00 82.06 189 GLU A C 1
ATOM 1444 O O . GLU A 1 189 ? -2.771 30.758 46.379 1.00 82.06 189 GLU A O 1
ATOM 1449 N N . GLU A 1 190 ? -1.014 30.616 47.762 1.00 74.12 190 GLU A N 1
ATOM 1450 C CA . GLU A 1 190 ? -0.175 31.521 46.980 1.00 74.12 190 GLU A CA 1
ATOM 1451 C C . GLU A 1 190 ? 0.085 30.980 45.565 1.00 74.12 190 GLU A C 1
ATOM 1453 O O . GLU A 1 190 ? 0.657 29.909 45.347 1.00 74.12 190 GLU A O 1
ATOM 1458 N N . GLY A 1 191 ? -0.292 31.777 44.564 1.00 71.44 191 GLY A N 1
ATOM 1459 C CA . GLY A 1 191 ? -0.083 31.455 43.155 1.00 71.44 191 GLY A CA 1
ATOM 1460 C C . GLY A 1 191 ? -1.276 30.776 42.474 1.00 71.44 191 GLY A C 1
ATOM 1461 O O . GLY A 1 191 ? -1.247 30.616 41.248 1.00 71.44 191 GLY A O 1
ATOM 1462 N N . LEU A 1 192 ? -2.338 30.450 43.211 1.00 79.56 192 LEU A N 1
ATOM 1463 C CA . LEU A 1 192 ? -3.615 29.983 42.676 1.00 79.56 192 LEU A CA 1
ATOM 1464 C C . LEU A 1 192 ? -4.678 31.074 42.825 1.00 79.56 192 LEU A C 1
ATOM 1466 O O . LEU A 1 192 ? -4.784 31.718 43.858 1.00 79.56 192 LEU A O 1
ATOM 1470 N N . PHE A 1 193 ? -5.473 31.306 41.780 1.00 77.25 193 PHE A N 1
ATOM 1471 C CA . PHE A 1 193 ? -6.642 32.181 41.868 1.00 77.25 193 PHE A CA 1
ATOM 1472 C C . PHE A 1 193 ? -7.904 31.336 41.685 1.00 77.25 193 PHE A C 1
ATOM 1474 O O . PHE A 1 193 ? -8.289 31.023 40.557 1.00 77.25 193 PHE A O 1
ATOM 1481 N N . ALA A 1 194 ? -8.514 30.917 42.796 1.00 71.88 194 ALA A N 1
ATOM 1482 C CA . ALA A 1 194 ? -9.765 30.160 42.810 1.00 71.88 194 ALA A CA 1
ATOM 1483 C C . ALA A 1 194 ? -10.963 31.125 42.747 1.00 71.88 194 ALA A C 1
ATOM 1485 O O . ALA A 1 194 ? -11.169 31.926 43.658 1.00 71.88 194 ALA A O 1
ATOM 1486 N N . VAL A 1 195 ? -11.731 31.084 41.653 1.00 61.47 195 VAL A N 1
ATOM 1487 C CA . VAL A 1 195 ? -12.708 32.145 41.312 1.00 61.47 195 VAL A CA 1
ATOM 1488 C C . VAL A 1 195 ? -14.142 31.773 41.660 1.00 61.47 195 VAL A C 1
ATOM 1490 O O . VAL A 1 195 ? -14.958 32.651 41.915 1.00 61.47 195 VAL A O 1
ATOM 1493 N N . GLU A 1 196 ? -14.462 30.484 41.707 1.00 62.94 196 GLU A N 1
ATOM 1494 C CA . GLU A 1 196 ? -15.853 30.043 41.743 1.00 62.94 196 GLU A CA 1
ATOM 1495 C C . GLU A 1 196 ? -15.949 28.737 42.522 1.00 62.94 196 GLU A C 1
ATOM 1497 O O . GLU A 1 196 ? -15.271 27.772 42.178 1.00 62.94 196 GLU A O 1
ATOM 1502 N N . VAL A 1 197 ? -16.724 28.756 43.609 1.00 62.22 197 VAL A N 1
ATOM 1503 C CA . VAL A 1 197 ? -17.022 27.598 44.458 1.00 62.22 197 VAL A CA 1
ATOM 1504 C C . VAL A 1 197 ? -18.533 27.441 44.431 1.00 62.22 197 VAL A C 1
ATOM 1506 O O . VAL A 1 197 ? -19.248 28.272 44.990 1.00 62.22 197 VAL A O 1
ATOM 1509 N N . SER A 1 198 ? -19.012 26.420 43.736 1.00 58.78 198 SER A N 1
ATOM 1510 C CA . SER A 1 198 ? -20.437 26.163 43.518 1.00 58.78 198 SER A CA 1
ATOM 1511 C C . SER A 1 198 ? -20.785 24.715 43.870 1.00 58.78 198 SER A C 1
ATOM 1513 O O . SER A 1 198 ? -19.906 23.859 44.019 1.00 58.78 198 SER A O 1
ATOM 1515 N N . GLY A 1 199 ? -22.077 24.460 44.091 1.00 54.69 199 GLY A N 1
ATOM 1516 C CA . GLY A 1 199 ? -22.590 23.119 44.374 1.00 54.69 199 GLY A CA 1
ATOM 1517 C C . GLY A 1 199 ? -22.431 22.171 43.181 1.00 54.69 199 GLY A C 1
ATOM 1518 O O . GLY A 1 199 ? -22.100 22.596 42.075 1.00 54.69 199 GLY A O 1
ATOM 1519 N N . VAL A 1 200 ? -22.697 20.881 43.405 1.00 49.94 200 VAL A N 1
ATOM 1520 C CA . VAL A 1 200 ? -22.552 19.806 42.401 1.00 49.94 200 VAL A CA 1
ATOM 1521 C C . VAL A 1 200 ? -23.395 20.054 41.135 1.00 49.94 200 VAL A C 1
ATOM 1523 O O . VAL A 1 200 ? -23.064 19.559 40.070 1.00 49.94 200 VAL A O 1
ATOM 1526 N N . GLU A 1 201 ? -24.435 20.883 41.196 1.00 52.28 201 GLU A N 1
ATOM 1527 C CA . GLU A 1 201 ? -25.252 21.269 40.031 1.00 52.28 201 GLU A CA 1
ATOM 1528 C C . GLU A 1 201 ? -24.460 22.066 38.980 1.00 52.28 201 GLU A C 1
ATOM 1530 O O . GLU A 1 201 ? -24.635 21.847 37.788 1.00 52.28 201 GLU A O 1
ATOM 1535 N N . ALA A 1 202 ? -23.520 22.922 39.398 1.00 54.09 202 ALA A N 1
ATOM 1536 C CA . ALA A 1 202 ? -22.649 23.648 38.467 1.00 54.09 202 ALA A CA 1
ATOM 1537 C C . ALA A 1 202 ? -21.609 22.729 37.802 1.00 54.09 202 ALA A C 1
ATOM 1539 O O . ALA A 1 202 ? -20.998 23.088 36.805 1.00 54.09 202 ALA A O 1
ATOM 1540 N N . LEU A 1 203 ? -21.389 21.544 38.367 1.00 53.78 203 LEU A N 1
ATOM 1541 C CA . LEU A 1 203 ? -20.414 20.558 37.918 1.00 53.78 203 LEU A CA 1
ATOM 1542 C C . LEU A 1 203 ? -20.867 19.883 36.614 1.00 53.78 203 LEU A C 1
ATOM 1544 O O . LEU A 1 203 ? -20.028 19.618 35.765 1.00 53.78 203 LEU A O 1
ATOM 1548 N N . GLU A 1 204 ? -22.177 19.685 36.426 1.00 52.41 204 GLU A N 1
ATOM 1549 C CA . GLU A 1 204 ? -22.767 19.211 35.162 1.00 52.41 204 GLU A CA 1
ATOM 1550 C C . GLU A 1 204 ? -22.657 20.268 34.044 1.00 52.41 204 GLU A C 1
ATOM 1552 O O . GLU A 1 204 ? -22.440 19.916 32.892 1.00 52.41 204 GLU A O 1
ATOM 1557 N N . ASP A 1 205 ? -22.716 21.565 34.371 1.00 52.84 205 ASP A N 1
ATOM 1558 C CA . ASP A 1 205 ? -22.452 22.650 33.403 1.00 52.84 205 ASP A CA 1
ATOM 1559 C C . ASP A 1 205 ? -20.946 22.792 33.075 1.00 52.84 205 ASP A C 1
ATOM 1561 O O . ASP A 1 205 ? -20.546 23.414 32.086 1.00 52.84 205 ASP A O 1
ATOM 1565 N N . LEU A 1 206 ? -20.083 22.246 33.937 1.00 51.41 206 LEU A N 1
ATOM 1566 C CA . LEU A 1 206 ? -18.624 22.291 33.829 1.00 51.41 206 LEU A CA 1
ATOM 1567 C C . LEU A 1 206 ? -18.034 21.062 33.120 1.00 51.41 206 LEU A C 1
ATOM 1569 O O . LEU A 1 206 ? -17.014 21.182 32.432 1.00 51.41 206 LEU A O 1
ATOM 1573 N N . ILE A 1 207 ? -18.627 19.890 33.336 1.00 52.84 207 ILE A N 1
ATOM 1574 C CA . ILE A 1 207 ? -18.201 18.599 32.803 1.00 52.84 207 ILE A CA 1
ATOM 1575 C C . ILE A 1 207 ? -19.178 18.2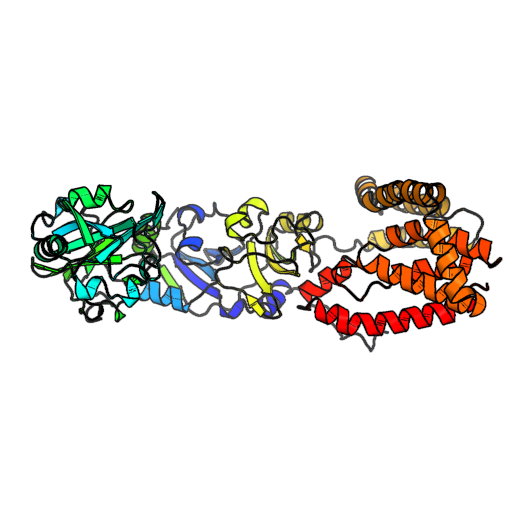35 31.691 1.00 52.84 207 ILE A C 1
ATOM 1577 O O . ILE A 1 207 ? -20.338 17.954 31.950 1.00 52.84 207 ILE A O 1
ATOM 1581 N N . ASP A 1 208 ? -18.692 18.198 30.452 1.00 54.88 208 ASP A N 1
ATOM 1582 C CA . ASP A 1 208 ? -19.472 17.840 29.252 1.00 54.88 208 ASP A CA 1
ATOM 1583 C C . ASP A 1 208 ? -19.859 16.334 29.213 1.00 54.88 208 ASP A C 1
ATOM 1585 O O . ASP A 1 208 ? -20.193 15.788 28.164 1.00 54.88 208 ASP A O 1
ATOM 1589 N N . GLU A 1 209 ? -19.762 15.630 30.349 1.00 57.44 209 GLU A N 1
ATOM 1590 C CA . GLU A 1 209 ? -19.937 14.183 30.509 1.00 57.44 209 GLU A CA 1
ATOM 1591 C C . GLU A 1 209 ? -20.835 13.864 31.726 1.00 57.44 209 GLU A C 1
ATOM 1593 O O . GLU A 1 209 ? -20.756 14.544 32.753 1.00 57.44 209 GLU A O 1
ATOM 1598 N N . PRO A 1 210 ? -21.686 12.821 31.650 1.00 54.97 210 PRO A N 1
ATOM 1599 C CA . PRO A 1 210 ? -22.614 12.480 32.723 1.00 54.97 210 PRO A CA 1
ATOM 1600 C C . PRO A 1 210 ? -21.916 11.820 33.923 1.00 54.97 210 PRO A C 1
ATOM 1602 O O . PRO A 1 210 ? -21.137 10.877 33.774 1.00 54.97 210 PRO A O 1
ATOM 1605 N N . LEU A 1 211 ? -22.278 12.260 35.134 1.00 57.94 211 LEU A N 1
ATOM 1606 C CA . LEU A 1 211 ? -21.912 11.592 36.384 1.00 57.94 211 LEU A CA 1
ATOM 1607 C C . LEU A 1 211 ? -22.844 10.394 36.631 1.00 57.94 211 LEU A C 1
ATOM 1609 O O . LEU A 1 211 ? -24.062 10.559 36.733 1.00 57.94 211 LEU A O 1
ATOM 1613 N N . LEU A 1 212 ? -22.274 9.199 36.765 1.00 60.97 212 LEU A N 1
ATOM 1614 C CA . LEU A 1 212 ? -22.986 7.955 37.066 1.00 60.97 212 LEU A CA 1
ATOM 1615 C C . LEU A 1 212 ? -22.608 7.426 38.451 1.00 60.97 212 LEU A C 1
ATOM 1617 O O . LEU A 1 212 ? -21.510 7.681 38.945 1.00 60.97 212 LEU A O 1
ATOM 1621 N N . VAL A 1 213 ? -23.511 6.655 39.055 1.00 62.47 213 VAL A N 1
ATOM 1622 C CA . VAL A 1 213 ? -23.263 5.923 40.302 1.00 62.47 213 VAL A CA 1
ATOM 1623 C C . VAL A 1 213 ? -23.198 4.435 39.981 1.00 62.47 213 VAL A C 1
ATOM 1625 O O . VAL A 1 213 ? -24.106 3.892 39.360 1.00 62.47 213 VAL A O 1
ATOM 1628 N N . LEU A 1 214 ? -22.106 3.780 40.367 1.00 67.69 214 LEU A N 1
ATOM 1629 C CA . LEU A 1 214 ? -21.908 2.344 40.217 1.00 67.69 214 LEU A CA 1
ATOM 1630 C C . LEU A 1 214 ? -21.980 1.688 41.591 1.00 67.69 214 LEU A C 1
ATOM 1632 O O . LEU A 1 214 ? -21.191 2.023 42.467 1.00 67.69 214 LEU A O 1
ATOM 1636 N N . ARG A 1 215 ? -22.869 0.724 41.786 1.00 66.88 215 ARG A N 1
ATOM 1637 C CA . ARG A 1 215 ? -22.981 -0.005 43.046 1.00 66.88 215 ARG A CA 1
ATOM 1638 C C . ARG A 1 215 ? -22.160 -1.290 42.988 1.00 66.88 215 ARG A C 1
ATOM 1640 O O . ARG A 1 215 ? -22.208 -2.045 42.018 1.00 66.88 215 ARG A O 1
ATOM 1647 N N . LEU A 1 216 ? -21.406 -1.558 44.046 1.00 71.94 216 LEU A N 1
ATOM 1648 C CA . LEU A 1 216 ? -20.604 -2.769 44.200 1.00 71.94 216 LEU A CA 1
ATOM 1649 C C . LEU A 1 216 ? -21.412 -3.855 44.932 1.00 71.94 216 LEU A C 1
ATOM 1651 O O . LEU A 1 216 ? -21.515 -3.802 46.155 1.00 71.94 216 LEU A O 1
ATOM 1655 N N . PRO A 1 217 ? -22.002 -4.851 44.247 1.00 68.69 217 PRO A N 1
ATOM 1656 C CA . PRO A 1 217 ? -22.676 -5.963 44.912 1.00 68.69 217 PRO A CA 1
ATOM 1657 C C . PRO A 1 217 ? -21.689 -6.854 45.683 1.00 68.69 217 PRO A C 1
ATOM 1659 O O . PRO A 1 217 ? -20.494 -6.898 45.388 1.00 68.69 217 PRO A O 1
ATOM 1662 N N . GLU A 1 218 ? -22.206 -7.637 46.636 1.00 66.94 218 GLU A N 1
ATOM 1663 C CA . GLU A 1 218 ? -21.409 -8.535 47.492 1.00 66.94 218 GLU A CA 1
ATOM 1664 C C . GLU A 1 218 ? -20.565 -9.562 46.714 1.00 66.94 218 GLU A C 1
ATOM 1666 O O . GLU A 1 218 ? -19.520 -9.992 47.196 1.00 66.94 218 GLU A O 1
ATOM 1671 N N . GLY A 1 219 ? -20.984 -9.929 45.498 1.00 63.47 219 GLY A N 1
ATOM 1672 C CA . GLY A 1 219 ? -20.271 -10.863 44.619 1.00 63.47 219 GLY A CA 1
ATOM 1673 C C . GLY A 1 219 ? -19.248 -10.227 43.671 1.00 63.47 219 GLY A C 1
ATOM 1674 O O . GLY A 1 219 ? -18.734 -10.924 42.800 1.00 63.47 219 GLY A O 1
ATOM 1675 N N . SER A 1 220 ? -18.979 -8.921 43.778 1.00 68.06 220 SER A N 1
ATOM 1676 C CA . SER A 1 220 ? -18.132 -8.217 42.813 1.00 68.06 220 SER A CA 1
ATOM 1677 C C . SER A 1 220 ? -16.652 -8.646 42.900 1.00 68.06 220 SER A C 1
ATOM 1679 O O . SER A 1 220 ? -16.064 -8.599 43.984 1.00 68.06 220 SER A O 1
ATOM 1681 N N . PRO A 1 221 ? -15.988 -8.989 41.778 1.00 65.44 221 PRO A N 1
ATOM 1682 C CA . PRO A 1 221 ? -14.590 -9.454 41.748 1.00 65.44 221 PRO A CA 1
ATOM 1683 C C . PRO A 1 221 ? -13.556 -8.365 42.082 1.00 65.44 221 PRO A C 1
ATOM 1685 O O . PRO A 1 221 ? -12.350 -8.635 42.159 1.00 65.44 221 PRO A O 1
ATOM 1688 N N . ILE A 1 222 ? -14.011 -7.123 42.259 1.00 70.06 222 ILE A N 1
ATOM 1689 C CA . ILE A 1 222 ? -13.192 -5.983 42.679 1.00 70.06 222 ILE A CA 1
ATOM 1690 C C . ILE A 1 222 ? -13.363 -5.625 44.163 1.00 70.06 222 ILE A C 1
ATOM 1692 O O . ILE A 1 222 ? -12.636 -4.768 44.661 1.00 70.06 222 ILE A O 1
ATOM 1696 N N . VAL A 1 223 ? -14.240 -6.319 44.899 1.00 75.00 223 VAL A N 1
ATOM 1697 C CA . VAL A 1 223 ? -14.336 -6.197 46.363 1.00 75.00 223 VAL A CA 1
ATOM 1698 C C . VAL A 1 223 ? -13.021 -6.653 47.005 1.00 75.00 223 VAL A C 1
ATOM 1700 O O . VAL A 1 223 ? -12.414 -7.642 46.597 1.00 75.00 223 VAL A O 1
ATOM 1703 N N . ASN A 1 224 ? -12.572 -5.917 48.022 1.00 77.75 224 ASN A N 1
ATOM 1704 C CA . ASN A 1 224 ? -11.291 -6.043 48.725 1.00 77.75 224 ASN A CA 1
ATOM 1705 C C . ASN A 1 224 ? -10.027 -5.680 47.923 1.00 77.75 224 ASN A C 1
ATOM 1707 O O . ASN A 1 224 ? -8.937 -5.714 48.508 1.00 77.75 224 ASN A O 1
ATOM 1711 N N . LYS A 1 225 ? -10.142 -5.296 46.643 1.00 80.44 225 LYS A N 1
ATOM 1712 C CA . LYS A 1 225 ? -9.031 -4.713 45.869 1.00 80.44 225 LYS A CA 1
ATOM 1713 C C . LYS A 1 225 ? -8.919 -3.215 46.147 1.00 80.44 225 LYS A C 1
ATOM 1715 O O . LYS A 1 225 ? -9.918 -2.556 46.436 1.00 80.44 225 LYS A O 1
ATOM 1720 N N . THR A 1 226 ? -7.710 -2.667 46.065 1.00 79.94 226 THR A N 1
ATOM 1721 C CA . THR A 1 226 ? -7.532 -1.206 46.075 1.00 79.94 226 THR A CA 1
ATOM 1722 C C . THR A 1 226 ? -8.074 -0.577 44.793 1.00 79.94 226 THR A C 1
ATOM 1724 O O . THR A 1 226 ? -8.193 -1.253 43.774 1.00 79.94 226 THR A O 1
ATOM 1727 N N . VAL A 1 227 ? -8.381 0.718 44.794 1.00 73.44 227 VAL A N 1
ATOM 1728 C CA . VAL A 1 227 ? -8.847 1.434 43.594 1.00 73.44 227 VAL A CA 1
ATOM 1729 C C . VAL A 1 227 ? -7.837 1.310 42.445 1.00 73.44 227 VAL A C 1
ATOM 1731 O O . VAL A 1 227 ? -8.242 1.106 41.301 1.00 73.44 227 VAL A O 1
ATOM 1734 N N . ALA A 1 228 ? -6.534 1.328 42.733 1.00 70.81 228 ALA A N 1
ATOM 1735 C CA . ALA A 1 228 ? -5.481 1.082 41.749 1.00 70.81 228 ALA A CA 1
ATOM 1736 C C . ALA A 1 228 ? -5.469 -0.368 41.230 1.00 70.81 228 ALA A C 1
ATOM 1738 O O . ALA A 1 228 ? -5.404 -0.581 40.021 1.00 70.81 228 ALA A O 1
ATOM 1739 N N . GLU A 1 229 ? -5.565 -1.365 42.116 1.00 72.31 229 GLU A N 1
ATOM 1740 C CA . GLU A 1 229 ? -5.588 -2.791 41.740 1.00 72.31 229 GLU A CA 1
ATOM 1741 C C . GLU A 1 229 ? -6.892 -3.206 41.053 1.00 72.31 229 GLU A C 1
ATOM 1743 O O . GLU A 1 229 ? -6.907 -4.144 40.259 1.00 72.31 229 GLU A O 1
ATOM 1748 N N . SER A 1 230 ? -7.994 -2.515 41.354 1.00 68.06 230 SER A N 1
ATOM 1749 C CA . SER A 1 230 ? -9.308 -2.765 40.764 1.00 68.06 230 SER A CA 1
ATOM 1750 C C . SER A 1 230 ? -9.330 -2.465 39.268 1.00 68.06 230 SER A C 1
ATOM 1752 O O . SER A 1 230 ? -10.227 -2.934 38.573 1.00 68.06 230 SER A O 1
ATOM 1754 N N . LYS A 1 231 ? -8.367 -1.658 38.785 1.00 65.38 231 LYS A N 1
ATOM 1755 C CA . LYS A 1 231 ? -8.275 -1.151 37.409 1.00 65.38 231 LYS A CA 1
ATOM 1756 C C . LYS A 1 231 ? -9.569 -0.492 36.903 1.00 65.38 231 LYS A C 1
ATOM 1758 O O . LYS A 1 231 ? -9.689 -0.231 35.711 1.00 65.38 231 LYS A O 1
ATOM 1763 N N . VAL A 1 232 ? -10.506 -0.131 37.788 1.00 65.69 232 VAL A N 1
ATOM 1764 C CA . VAL A 1 232 ? -11.789 0.497 37.421 1.00 65.69 232 VAL A CA 1
ATOM 1765 C C . VAL A 1 232 ? -11.568 1.820 36.685 1.00 65.69 232 VAL A C 1
ATOM 1767 O O . VAL A 1 232 ? -12.299 2.139 35.758 1.00 65.69 232 VAL A O 1
ATOM 1770 N N . SER A 1 233 ? -10.504 2.551 37.027 1.00 60.50 233 SER A N 1
ATOM 1771 C CA . SER A 1 233 ? -10.082 3.778 36.339 1.00 60.50 233 SER A CA 1
ATOM 1772 C C . SER A 1 233 ? -9.395 3.553 34.982 1.00 60.50 233 SER A C 1
ATOM 1774 O O . SER A 1 233 ? -9.201 4.498 34.221 1.00 60.50 233 SER A O 1
ATOM 1776 N N . GLN A 1 234 ? -8.991 2.316 34.677 1.00 58.34 234 GLN A N 1
ATOM 1777 C CA . GLN A 1 234 ? -8.430 1.909 33.382 1.00 58.34 234 GLN A CA 1
ATOM 1778 C C . GLN A 1 234 ? -9.516 1.370 32.440 1.00 58.34 234 GLN A C 1
ATOM 1780 O O . GLN A 1 234 ? -9.278 1.230 31.236 1.00 58.34 234 GLN A O 1
ATOM 1785 N N . LEU A 1 235 ? -10.723 1.117 32.960 1.00 56.72 235 LEU A N 1
ATOM 1786 C CA . LEU A 1 235 ? -11.903 0.852 32.149 1.00 56.72 235 LEU A CA 1
ATOM 1787 C C . LEU A 1 235 ? -12.206 2.098 31.316 1.00 56.72 235 LEU A C 1
ATOM 1789 O O . LEU A 1 235 ? -12.382 3.189 31.847 1.00 56.72 235 LEU A O 1
ATOM 1793 N N . MET A 1 236 ? -12.206 1.920 29.997 1.00 52.03 236 MET A N 1
ATOM 1794 C CA . MET A 1 236 ? -12.461 2.911 28.944 1.00 52.03 236 MET A CA 1
ATOM 1795 C C . MET A 1 236 ? -12.859 4.335 29.387 1.00 52.03 236 MET A C 1
ATOM 1797 O O . MET A 1 236 ? -14.033 4.696 29.346 1.00 52.03 236 MET A O 1
ATOM 1801 N N . GLY A 1 237 ? -11.875 5.178 29.714 1.00 53.91 237 GLY A N 1
ATOM 1802 C CA . GLY A 1 237 ? -12.100 6.611 29.945 1.00 53.91 237 GLY A CA 1
ATOM 1803 C C . GLY A 1 237 ? -13.002 6.937 31.138 1.00 53.91 237 GLY A C 1
ATOM 1804 O O . GLY A 1 237 ? -13.542 8.037 31.182 1.00 53.91 237 GLY A O 1
ATOM 1805 N N . VAL A 1 238 ? -13.177 5.997 32.072 1.00 62.62 238 VAL A N 1
ATOM 1806 C CA . VAL A 1 238 ? -13.984 6.173 33.278 1.00 62.62 238 VAL A CA 1
ATOM 1807 C C . VAL A 1 238 ? -13.089 6.619 34.429 1.00 62.62 238 VAL A C 1
ATOM 1809 O O . VAL A 1 238 ? -12.107 5.960 34.760 1.00 62.62 238 VAL A O 1
ATOM 1812 N N . MET A 1 239 ? -13.424 7.735 35.068 1.00 65.00 239 MET A N 1
ATOM 1813 C CA . MET A 1 239 ? -12.726 8.230 36.252 1.00 65.00 239 MET A CA 1
ATOM 1814 C C . MET A 1 239 ? -13.612 8.070 37.482 1.00 65.00 239 MET A C 1
ATOM 1816 O O . MET A 1 239 ? -14.735 8.566 37.497 1.00 65.00 239 MET A O 1
ATOM 1820 N N . VAL A 1 240 ? -13.089 7.427 38.530 1.00 71.31 240 VAL A N 1
ATOM 1821 C CA . VAL A 1 240 ? -13.763 7.343 39.832 1.00 71.31 240 VAL A CA 1
ATOM 1822 C C . VAL A 1 240 ? -13.505 8.628 40.620 1.00 71.31 240 VAL A C 1
ATOM 1824 O O . VAL A 1 240 ? -12.362 8.950 40.956 1.00 71.31 240 VAL A O 1
ATOM 1827 N N . ILE A 1 241 ? -14.575 9.366 40.897 1.00 66.62 241 ILE A N 1
ATOM 1828 C CA . ILE A 1 241 ? -14.555 10.684 41.539 1.00 66.62 241 ILE A CA 1
ATOM 1829 C C . ILE A 1 241 ? -14.813 10.565 43.045 1.00 66.62 241 ILE A C 1
ATOM 1831 O O . ILE A 1 241 ? -14.217 11.310 43.821 1.00 66.62 241 ILE A O 1
ATOM 1835 N N . GLY A 1 242 ? -15.659 9.624 43.474 1.00 70.12 242 GLY A N 1
ATOM 1836 C CA . GLY A 1 242 ? -16.011 9.445 44.885 1.00 70.12 242 GLY A CA 1
ATOM 1837 C C . GLY A 1 242 ? -16.531 8.044 45.211 1.00 70.12 242 GLY A C 1
ATOM 1838 O O . GLY A 1 242 ? -16.909 7.304 44.308 1.00 70.12 242 GLY A O 1
ATOM 1839 N N . ILE A 1 243 ? -16.527 7.690 46.495 1.00 73.38 243 ILE A N 1
ATOM 1840 C CA . ILE A 1 243 ? -17.109 6.457 47.045 1.00 73.38 243 ILE A CA 1
ATOM 1841 C C . ILE A 1 243 ? -18.066 6.851 48.165 1.00 73.38 243 ILE A C 1
ATOM 1843 O O . ILE A 1 243 ? -17.666 7.563 49.085 1.00 73.38 243 ILE A O 1
ATOM 1847 N N . LEU A 1 244 ? -19.308 6.388 48.106 1.00 70.06 244 LEU A N 1
ATOM 1848 C CA . LEU A 1 244 ? -20.270 6.445 49.200 1.00 70.06 244 LEU A CA 1
ATOM 1849 C C . LEU A 1 244 ? -20.286 5.093 49.927 1.00 70.06 244 LEU A C 1
ATOM 1851 O O . LEU A 1 244 ? -20.500 4.053 49.308 1.00 70.06 244 LEU A O 1
ATOM 1855 N N . ARG A 1 245 ? -20.045 5.134 51.241 1.00 77.81 245 ARG A N 1
ATOM 1856 C CA . ARG A 1 245 ? -20.031 3.989 52.161 1.00 77.81 245 ARG A CA 1
ATOM 1857 C C . ARG A 1 245 ? -20.744 4.382 53.452 1.00 77.81 245 ARG A C 1
ATOM 1859 O O . ARG A 1 245 ? -20.377 5.387 54.059 1.00 77.81 245 ARG A O 1
ATOM 1866 N N . ASP A 1 246 ? -21.748 3.614 53.868 1.00 69.62 246 ASP A N 1
ATOM 1867 C CA . ASP A 1 246 ? -22.494 3.826 55.122 1.00 69.62 246 ASP A CA 1
ATOM 1868 C C . ASP A 1 246 ? -22.969 5.286 55.330 1.00 69.62 246 ASP A C 1
ATOM 1870 O O . ASP A 1 246 ? -22.718 5.891 56.372 1.00 69.62 246 ASP A O 1
ATOM 1874 N N . ASP A 1 247 ? -23.596 5.897 54.314 1.00 62.41 247 ASP A N 1
ATOM 1875 C CA . ASP A 1 247 ? -24.029 7.315 54.299 1.00 62.41 247 ASP A CA 1
ATOM 1876 C C . ASP A 1 247 ? -22.901 8.367 54.418 1.00 62.41 247 ASP A C 1
ATOM 1878 O O . ASP A 1 247 ? -23.160 9.574 54.520 1.00 62.41 247 ASP A O 1
ATOM 1882 N N . SER A 1 248 ? -21.637 7.940 54.362 1.00 62.00 248 SER A N 1
ATOM 1883 C CA . SER A 1 248 ? -20.456 8.801 54.324 1.00 62.00 248 SER A CA 1
ATOM 1884 C C . SER A 1 248 ? -19.827 8.784 52.932 1.00 62.00 248 SER A C 1
ATOM 1886 O O . SER A 1 248 ? -19.539 7.727 52.375 1.00 62.00 248 SER A O 1
ATOM 1888 N N . VAL A 1 249 ? -19.628 9.962 52.337 1.00 59.66 249 VAL A N 1
ATOM 1889 C CA . VAL A 1 249 ? -19.043 10.061 50.996 1.00 59.66 249 VAL A CA 1
ATOM 1890 C C . VAL A 1 249 ? -17.599 10.534 51.076 1.00 59.66 249 VAL A C 1
ATOM 1892 O O . VAL A 1 249 ? -17.316 11.623 51.578 1.00 59.66 249 VAL A O 1
ATOM 1895 N N . SER A 1 250 ? -16.691 9.730 50.532 1.00 66.56 250 SER A N 1
ATOM 1896 C CA . SER A 1 250 ? -15.293 10.083 50.320 1.00 66.56 250 SER A CA 1
ATOM 1897 C C . SER A 1 250 ? -15.071 10.519 48.875 1.00 66.56 250 SER A C 1
ATOM 1899 O O . SER A 1 250 ? -15.171 9.726 47.942 1.00 66.56 250 SER A O 1
ATOM 1901 N N . TRP A 1 251 ? -14.731 11.791 48.685 1.00 63.25 251 TRP A N 1
ATOM 1902 C CA . TRP A 1 251 ? -14.433 12.389 47.372 1.00 63.25 251 TRP A CA 1
ATOM 1903 C C . TRP A 1 251 ? -12.926 12.459 47.080 1.00 63.25 251 TRP A C 1
ATOM 1905 O O . TRP A 1 251 ? -12.483 12.783 45.976 1.00 63.25 251 TRP A O 1
ATOM 1915 N N . THR A 1 252 ? -12.118 12.099 48.076 1.00 61.34 252 THR A N 1
ATOM 1916 C CA . THR A 1 252 ? -10.663 12.001 47.979 1.00 61.34 252 THR A CA 1
ATOM 1917 C C . THR A 1 252 ? -10.283 10.534 48.069 1.00 61.34 252 THR A C 1
ATOM 1919 O O . THR A 1 252 ? -9.852 10.043 49.106 1.00 61.34 252 THR A O 1
ATOM 1922 N N . ILE A 1 253 ? -10.485 9.819 46.967 1.00 65.31 253 ILE A N 1
ATOM 1923 C CA . ILE A 1 253 ? -10.110 8.412 46.861 1.00 65.31 253 ILE A CA 1
ATOM 1924 C C . ILE A 1 253 ? -8.600 8.318 46.644 1.00 65.31 253 ILE A C 1
ATOM 1926 O O . ILE A 1 253 ? -8.091 8.731 45.597 1.00 65.31 253 ILE A O 1
ATOM 1930 N N . ALA A 1 254 ? -7.882 7.773 47.619 1.00 66.69 254 ALA A N 1
ATOM 1931 C CA . ALA A 1 254 ? -6.484 7.425 47.431 1.00 66.69 254 ALA A CA 1
ATOM 1932 C C . ALA A 1 254 ? -6.374 6.168 46.538 1.00 66.69 254 ALA A C 1
ATOM 1934 O O . ALA A 1 254 ? -7.262 5.313 46.579 1.00 66.69 254 ALA A O 1
ATOM 1935 N N . PRO A 1 255 ? -5.325 6.021 45.707 1.00 66.25 255 PRO A N 1
ATOM 1936 C CA . PRO A 1 255 ? -5.157 4.835 44.862 1.00 66.25 255 PRO A CA 1
ATOM 1937 C C . PRO A 1 255 ? -5.143 3.510 45.647 1.00 66.25 255 PRO A C 1
ATOM 1939 O O . PRO A 1 255 ? -5.513 2.475 45.103 1.00 66.25 255 PRO A O 1
ATOM 1942 N N . ASP A 1 256 ? -4.740 3.545 46.915 1.00 76.06 256 ASP A N 1
ATOM 1943 C CA . ASP A 1 256 ? -4.680 2.425 47.855 1.00 76.06 256 ASP A CA 1
ATOM 1944 C C . ASP A 1 256 ? -5.968 2.221 48.682 1.00 76.06 256 ASP A C 1
ATOM 1946 O O . ASP A 1 256 ? -6.038 1.281 49.476 1.00 76.06 256 ASP A O 1
ATOM 1950 N N . GLU A 1 257 ? -7.010 3.038 48.479 1.00 78.56 257 GLU A N 1
ATOM 1951 C CA . GLU A 1 257 ? -8.312 2.850 49.133 1.00 78.56 257 GLU A CA 1
ATOM 1952 C C . GLU A 1 257 ? -8.934 1.524 48.676 1.00 78.56 257 GLU A C 1
ATOM 1954 O O . GLU A 1 257 ? -9.058 1.266 47.476 1.00 78.56 257 GLU A O 1
ATOM 1959 N N . ARG A 1 258 ? -9.321 0.667 49.627 1.00 84.25 258 ARG A N 1
ATOM 1960 C CA . ARG A 1 258 ? -9.919 -0.644 49.338 1.00 84.25 258 ARG A CA 1
ATOM 1961 C C . ARG A 1 258 ? -11.420 -0.527 49.109 1.00 84.25 258 ARG A C 1
ATOM 1963 O O . ARG A 1 258 ? -12.134 0.019 49.950 1.00 84.25 258 ARG A O 1
ATOM 1970 N N . LEU A 1 259 ? -11.882 -1.104 48.004 1.00 82.06 259 LEU A N 1
ATOM 1971 C CA . LEU A 1 259 ? -13.296 -1.208 47.657 1.00 82.06 259 LEU A CA 1
ATOM 1972 C C . LEU A 1 259 ? -13.980 -2.266 48.529 1.00 82.06 259 LEU A C 1
ATOM 1974 O O . LEU A 1 259 ? -13.443 -3.359 48.724 1.00 82.06 259 LEU A O 1
ATOM 1978 N N . GLN A 1 260 ? -15.165 -1.956 49.040 1.00 83.56 260 GLN A N 1
ATOM 1979 C CA . GLN A 1 260 ? -15.976 -2.841 49.873 1.00 83.56 260 GLN A CA 1
ATOM 1980 C C . GLN A 1 260 ? -17.289 -3.194 49.173 1.00 83.56 260 GLN A C 1
ATOM 1982 O O . GLN A 1 260 ? -17.760 -2.492 48.281 1.00 83.56 260 GLN A O 1
ATOM 1987 N N . ALA A 1 261 ? -17.877 -4.321 49.567 1.00 80.50 261 ALA A N 1
ATOM 1988 C CA . ALA A 1 261 ? -19.221 -4.667 49.131 1.00 80.50 261 ALA A CA 1
ATOM 1989 C C . ALA A 1 261 ? -20.220 -3.632 49.670 1.00 80.50 261 ALA A C 1
ATOM 1991 O O . ALA A 1 261 ? -20.160 -3.267 50.840 1.00 80.50 261 ALA A O 1
ATOM 1992 N N . GLY A 1 262 ? -21.134 -3.178 48.817 1.00 72.38 262 GLY A N 1
ATOM 1993 C CA . GLY A 1 262 ? -22.107 -2.132 49.120 1.00 72.38 262 GLY A CA 1
ATOM 1994 C C . GLY A 1 262 ? -21.641 -0.711 48.796 1.00 72.38 262 GLY A C 1
ATOM 1995 O O . GLY A 1 262 ? -22.478 0.185 48.823 1.00 72.38 262 GLY A O 1
ATOM 1996 N N . ASP A 1 263 ? -20.366 -0.505 48.448 1.00 77.81 263 ASP A N 1
ATOM 1997 C CA . ASP A 1 263 ? -19.850 0.808 48.047 1.00 77.81 263 ASP A CA 1
ATOM 1998 C C . ASP A 1 263 ? -20.568 1.325 46.782 1.00 77.81 263 ASP A C 1
ATOM 2000 O O . ASP A 1 263 ? -20.762 0.596 45.803 1.00 77.81 263 ASP A O 1
ATOM 2004 N N . GLU A 1 264 ? -20.909 2.612 46.781 1.00 72.44 264 GLU A N 1
ATOM 2005 C CA . GLU A 1 264 ? -21.446 3.332 45.624 1.00 72.44 264 GLU A CA 1
ATOM 2006 C C . GLU A 1 264 ? -20.365 4.258 45.041 1.00 72.44 264 GLU A C 1
ATOM 2008 O O . GLU A 1 264 ? -19.989 5.270 45.633 1.00 72.44 264 GLU A O 1
ATOM 2013 N N . LEU A 1 265 ? -19.823 3.898 43.879 1.00 72.88 265 LEU A N 1
ATOM 2014 C CA . LEU A 1 265 ? -18.770 4.628 43.180 1.00 72.88 265 LEU A CA 1
ATOM 2015 C C . LEU A 1 265 ? -19.362 5.699 42.263 1.00 72.88 265 LEU A C 1
ATOM 2017 O O . LEU A 1 265 ? -20.054 5.390 41.297 1.00 72.88 265 LEU A O 1
ATOM 2021 N N . PHE A 1 266 ? -19.013 6.958 42.491 1.00 69.38 266 PHE A N 1
ATOM 2022 C CA . PHE A 1 266 ? -19.300 8.041 41.556 1.00 69.38 266 PHE A CA 1
ATOM 2023 C C . PHE A 1 266 ? -18.261 8.039 40.440 1.00 69.38 266 PHE A C 1
ATOM 2025 O O . PHE A 1 266 ? -17.065 8.176 40.713 1.00 69.38 266 PHE A O 1
ATOM 2032 N N . VAL A 1 267 ? -18.704 7.922 39.190 1.00 69.88 267 VAL A N 1
ATOM 2033 C CA . VAL A 1 267 ? -17.829 7.874 38.016 1.00 69.88 267 VAL A CA 1
ATOM 2034 C C . VAL A 1 267 ? -18.254 8.852 36.923 1.00 69.88 267 VAL A C 1
ATOM 2036 O O . VAL A 1 267 ? -19.437 9.131 36.763 1.00 69.88 267 VAL A O 1
ATOM 2039 N N . THR A 1 268 ? -17.295 9.341 36.138 1.00 64.38 268 THR A N 1
ATOM 2040 C CA . THR A 1 268 ? -17.538 10.119 34.906 1.00 64.38 268 THR A CA 1
ATOM 2041 C C . THR A 1 268 ? -16.798 9.498 33.729 1.00 64.38 268 THR A C 1
ATOM 2043 O O . THR A 1 268 ? -15.766 8.858 33.936 1.00 64.38 268 THR A O 1
ATOM 2046 N N . GLY A 1 269 ? -17.298 9.692 32.511 1.00 65.00 269 GLY A N 1
ATOM 2047 C CA . GLY A 1 269 ? -16.674 9.225 31.274 1.00 65.00 269 GLY A CA 1
ATOM 2048 C C . GLY A 1 269 ? -17.573 9.439 30.052 1.00 65.00 269 GLY A C 1
ATOM 2049 O O . GLY A 1 269 ? -18.724 9.861 30.164 1.00 65.00 269 GLY A O 1
ATOM 2050 N N . GLU A 1 270 ? -17.075 9.080 28.869 1.00 59.72 270 GLU A N 1
ATOM 2051 C CA . GLU A 1 270 ? -17.843 9.168 27.622 1.00 59.72 270 GLU A CA 1
ATOM 2052 C C . GLU A 1 270 ? -19.071 8.236 27.662 1.00 59.72 270 GLU A C 1
ATOM 2054 O O . GLU A 1 270 ? -18.941 7.017 27.827 1.00 59.72 270 GLU A O 1
ATOM 2059 N N . GLU A 1 271 ? -20.270 8.795 27.464 1.00 55.12 271 GLU A N 1
ATOM 2060 C CA . GLU A 1 271 ? -21.544 8.078 27.626 1.00 55.12 271 GLU A CA 1
ATOM 2061 C C . GLU A 1 271 ? -21.613 6.790 26.787 1.00 55.12 271 GLU A C 1
ATOM 2063 O O . GLU A 1 271 ? -22.043 5.749 27.281 1.00 55.12 271 GLU A O 1
ATOM 2068 N N . ALA A 1 272 ? -21.112 6.809 25.545 1.00 54.38 272 ALA A N 1
ATOM 2069 C CA . ALA A 1 272 ? -21.082 5.636 24.667 1.00 54.38 272 ALA A CA 1
ATOM 2070 C C . ALA A 1 272 ? -20.191 4.497 25.206 1.00 54.38 272 ALA A C 1
ATOM 2072 O O . ALA A 1 272 ? -20.527 3.315 25.064 1.00 54.38 272 ALA A O 1
ATOM 2073 N N . LYS A 1 273 ? -19.070 4.833 25.857 1.00 56.31 273 LYS A N 1
ATOM 2074 C CA . LYS A 1 273 ? -18.135 3.863 26.454 1.00 56.31 273 LYS A CA 1
ATOM 2075 C C . LYS A 1 273 ? -18.685 3.299 27.755 1.00 56.31 273 LYS A C 1
ATOM 2077 O O . LYS A 1 273 ? -18.666 2.081 27.929 1.00 56.31 273 LYS A O 1
ATOM 2082 N N . LEU A 1 274 ? -19.264 4.151 28.602 1.00 56.12 274 LEU A N 1
ATOM 2083 C CA . LEU A 1 274 ? -19.968 3.754 29.825 1.00 56.12 274 LEU A CA 1
ATOM 2084 C C . LEU A 1 274 ? -21.138 2.816 29.509 1.00 56.12 274 LEU A C 1
ATOM 2086 O O . LEU A 1 274 ? -21.243 1.733 30.076 1.00 56.12 274 LEU A O 1
ATOM 2090 N N . GLN A 1 275 ? -21.954 3.175 28.516 1.00 55.81 275 GLN A N 1
ATOM 2091 C CA . GLN A 1 275 ? -23.047 2.355 27.991 1.00 55.81 275 GLN A CA 1
ATOM 2092 C C . GLN A 1 275 ? -22.581 1.044 27.366 1.00 55.81 275 GLN A C 1
ATOM 2094 O O . GLN A 1 275 ? -23.406 0.148 27.225 1.00 55.81 275 GLN A O 1
ATOM 2099 N N . THR A 1 276 ? -21.322 0.918 26.949 1.00 54.84 276 THR A N 1
ATOM 2100 C CA . THR A 1 276 ? -20.773 -0.345 26.443 1.00 54.84 276 THR A CA 1
ATOM 2101 C C . THR A 1 276 ? -20.214 -1.186 27.589 1.00 54.84 276 THR A C 1
ATOM 2103 O O . THR A 1 276 ? -20.525 -2.369 27.650 1.00 54.84 276 THR A O 1
ATOM 2106 N N . LEU A 1 277 ? -19.512 -0.581 28.557 1.00 54.84 277 LEU A N 1
ATOM 2107 C CA . LEU A 1 277 ? -19.085 -1.225 29.811 1.00 54.84 277 LEU A CA 1
ATOM 2108 C C . LEU A 1 277 ? -20.259 -1.844 30.580 1.00 54.84 277 LEU A C 1
ATOM 2110 O O . LEU A 1 277 ? -20.205 -3.014 30.944 1.00 54.84 277 LEU A O 1
ATOM 2114 N N . LEU A 1 278 ? -21.365 -1.103 30.684 1.00 51.72 278 LEU A N 1
ATOM 2115 C CA . LEU A 1 278 ? -22.667 -1.536 31.213 1.00 51.72 278 LEU A CA 1
ATOM 2116 C C . LEU A 1 278 ? -23.215 -2.829 30.583 1.00 51.72 278 LEU A C 1
ATOM 2118 O O . LEU A 1 278 ? -24.061 -3.504 31.159 1.00 51.72 278 LEU A O 1
ATOM 2122 N N . LYS A 1 279 ? -22.779 -3.147 29.363 1.00 53.81 279 LYS A N 1
ATOM 2123 C CA . LYS A 1 279 ? -23.346 -4.189 28.499 1.00 53.81 279 LYS A CA 1
ATOM 2124 C C . LYS A 1 279 ? -22.417 -5.391 28.302 1.00 53.81 279 LYS A C 1
ATOM 2126 O O . LYS A 1 279 ? -22.843 -6.404 27.752 1.00 53.81 279 LYS A O 1
ATOM 2131 N N . ILE A 1 280 ? -21.163 -5.285 28.749 1.00 54.75 280 ILE A N 1
ATOM 2132 C CA . ILE A 1 280 ? -20.122 -6.319 28.623 1.00 54.75 280 ILE A CA 1
ATOM 2133 C C . ILE A 1 280 ? -20.385 -7.524 29.548 1.00 54.75 280 ILE A C 1
ATOM 2135 O O . ILE A 1 280 ? -19.894 -8.615 29.278 1.00 54.75 280 ILE A O 1
ATOM 2139 N N . GLY A 1 281 ? -21.235 -7.386 30.574 1.00 53.41 281 GLY A N 1
ATOM 2140 C CA . GLY A 1 281 ? -21.645 -8.491 31.455 1.00 53.41 281 GLY A CA 1
ATOM 2141 C C . GLY A 1 281 ? -22.437 -9.629 30.804 1.00 53.41 281 GLY A C 1
ATOM 2142 O O . GLY A 1 281 ? -22.768 -10.600 31.472 1.00 53.41 281 GLY A O 1
ATOM 2143 N N . SER A 1 282 ? -22.751 -9.531 29.513 1.00 50.44 282 SER A N 1
ATOM 2144 C CA . SER A 1 282 ? -23.572 -10.506 28.781 1.00 50.44 282 SER A CA 1
ATOM 2145 C C . SER A 1 282 ? -22.793 -11.261 27.701 1.00 50.44 282 SER A C 1
ATOM 2147 O O . SER A 1 282 ? -23.350 -11.615 26.656 1.00 50.44 282 SER A O 1
ATOM 2149 N N . VAL A 1 283 ? -21.488 -11.414 27.904 1.00 46.66 283 VAL A N 1
ATOM 2150 C CA . VAL A 1 283 ? -20.553 -11.906 26.899 1.00 46.66 283 VAL A CA 1
ATOM 2151 C C . VAL A 1 283 ? -19.530 -12.838 27.550 1.00 46.66 283 VAL A C 1
ATOM 2153 O O . VAL A 1 283 ? -18.929 -12.483 28.561 1.00 46.66 283 VAL A O 1
ATOM 2156 N N . GLU A 1 284 ? -19.328 -14.015 26.956 1.00 53.25 284 GLU A N 1
ATOM 2157 C CA . GLU A 1 284 ? -18.331 -15.013 27.375 1.00 53.25 284 GLU A CA 1
ATOM 2158 C C . GLU A 1 284 ? -17.168 -15.064 26.378 1.00 53.25 284 GLU A C 1
ATOM 2160 O O . GLU A 1 284 ? -17.383 -14.992 25.164 1.00 53.25 284 GLU A O 1
ATOM 2165 N N . LEU A 1 285 ? -15.944 -15.204 26.898 1.00 48.81 285 LEU A N 1
ATOM 2166 C CA . LEU A 1 285 ? -14.722 -15.332 26.106 1.00 48.81 285 LEU A CA 1
ATOM 2167 C C . LEU A 1 285 ? -14.248 -16.786 26.109 1.00 48.81 285 LEU A C 1
ATOM 2169 O O . LEU A 1 285 ? -13.946 -17.346 27.163 1.00 48.81 285 LEU A O 1
ATOM 2173 N N . GLU A 1 286 ? -14.162 -17.385 24.925 1.00 52.25 286 GLU A N 1
ATOM 2174 C CA . GLU A 1 286 ? -13.619 -18.731 24.727 1.00 52.25 286 GLU A CA 1
ATOM 2175 C C . GLU A 1 286 ? -12.182 -18.607 24.197 1.00 52.25 286 GLU A C 1
ATOM 2177 O O . GLU A 1 286 ? -11.914 -17.938 23.198 1.00 52.25 286 GLU A O 1
ATOM 2182 N N . SER A 1 287 ? -11.223 -19.205 24.911 1.00 45.12 287 SER A N 1
ATOM 2183 C CA . SER A 1 287 ? -9.790 -18.944 24.714 1.00 45.12 287 SER A CA 1
ATOM 2184 C C . SER A 1 287 ? -9.090 -19.846 23.697 1.00 45.12 287 SER A C 1
ATOM 2186 O O . SER A 1 287 ? -7.875 -19.746 23.550 1.00 45.12 287 SER A O 1
ATOM 2188 N N . GLN A 1 288 ? -9.807 -20.714 22.982 1.00 40.44 288 GLN A N 1
ATOM 2189 C CA . GLN A 1 288 ? -9.208 -21.565 21.952 1.00 40.44 288 GLN A CA 1
ATOM 2190 C C . GLN A 1 288 ? -10.161 -21.765 20.778 1.00 40.44 288 GLN A C 1
ATOM 2192 O O . GLN A 1 288 ? -11.037 -22.627 20.812 1.00 40.44 288 GLN A O 1
ATOM 2197 N N . VAL A 1 289 ? -9.942 -21.003 19.708 1.00 46.44 289 VAL A N 1
ATOM 2198 C CA . VAL A 1 289 ? -10.552 -21.272 18.405 1.00 46.44 289 VAL A CA 1
ATOM 2199 C C . VAL A 1 289 ? -9.448 -21.795 17.491 1.00 46.44 289 VAL A C 1
ATOM 2201 O O . VAL A 1 289 ? -8.456 -21.106 17.274 1.00 46.44 289 VAL A O 1
ATOM 2204 N N . SER A 1 290 ? -9.582 -23.010 16.943 1.00 40.50 290 SER A N 1
ATOM 2205 C CA . SER A 1 290 ? -8.726 -23.425 15.820 1.00 40.50 290 SER A CA 1
ATOM 2206 C C . SER A 1 290 ? -8.873 -22.399 14.709 1.00 40.50 290 SER A C 1
ATOM 2208 O O . SER A 1 290 ? -10.009 -22.178 14.287 1.00 40.50 290 SER A O 1
ATOM 2210 N N . ALA A 1 291 ? -7.757 -21.818 14.250 1.00 44.09 291 ALA A N 1
ATOM 2211 C CA . ALA A 1 291 ? -7.701 -20.830 13.177 1.00 44.09 291 ALA A CA 1
ATOM 2212 C C . ALA A 1 291 ? -8.685 -21.195 12.051 1.00 44.09 291 ALA A C 1
ATOM 2214 O O . ALA A 1 291 ? -8.456 -22.151 11.306 1.00 44.09 291 ALA A O 1
ATOM 2215 N N . PRO A 1 292 ? -9.853 -20.535 11.988 1.00 49.66 292 PRO A N 1
ATOM 2216 C CA . PRO A 1 292 ? -10.874 -20.918 11.038 1.00 49.66 292 PRO A CA 1
ATOM 2217 C C . PRO A 1 292 ? -10.503 -20.338 9.680 1.00 49.66 292 PRO A C 1
ATOM 2219 O O . PRO A 1 292 ? -10.017 -19.212 9.611 1.00 49.66 292 PRO A O 1
ATOM 2222 N N . SER A 1 293 ? -10.796 -21.088 8.615 1.00 54.31 293 SER A N 1
ATOM 2223 C CA . SER A 1 293 ? -10.512 -20.627 7.259 1.00 54.31 293 SER A CA 1
ATOM 2224 C C . SER A 1 293 ? -11.068 -19.220 7.024 1.00 54.31 293 SER A C 1
ATOM 2226 O O . SER A 1 293 ? -12.269 -18.979 7.209 1.00 54.31 293 SER A O 1
ATOM 2228 N N . LEU A 1 294 ? -10.181 -18.278 6.683 1.00 63.59 294 LEU A N 1
ATOM 2229 C CA . LEU A 1 294 ? -10.520 -16.856 6.515 1.00 63.59 294 LEU A CA 1
ATOM 2230 C C . LEU A 1 294 ? -11.166 -16.555 5.155 1.00 63.59 294 LEU A C 1
ATOM 2232 O O . LEU A 1 294 ? -11.508 -15.400 4.865 1.00 63.59 294 LEU A O 1
ATOM 2236 N N . GLU A 1 295 ? -11.362 -17.589 4.337 1.00 62.22 295 GLU A N 1
ATOM 2237 C CA . GLU A 1 295 ? -11.932 -17.525 2.998 1.00 62.22 295 GLU A CA 1
ATOM 2238 C C . GLU A 1 295 ? -13.200 -18.377 2.866 1.00 62.22 295 GLU A C 1
ATOM 2240 O O . GLU A 1 295 ? -13.441 -19.343 3.588 1.00 62.22 295 GLU A O 1
ATOM 2245 N N . SER A 1 296 ? -14.055 -17.994 1.921 1.00 62.03 296 SER A N 1
ATOM 2246 C CA . SER A 1 296 ? -15.227 -18.760 1.500 1.00 62.03 296 SER A CA 1
ATOM 2247 C C . SER A 1 296 ? -15.468 -18.576 0.004 1.00 62.03 296 SER A C 1
ATOM 2249 O O . SER A 1 296 ? -14.767 -17.821 -0.670 1.00 62.03 296 SER A O 1
ATOM 2251 N N . GLU A 1 297 ? -16.500 -19.220 -0.547 1.00 61.84 297 GLU A N 1
ATOM 2252 C CA . GLU A 1 297 ? -16.880 -19.004 -1.948 1.00 61.84 297 GLU A CA 1
ATOM 2253 C C . GLU A 1 297 ? -17.184 -17.526 -2.275 1.00 61.84 297 GLU A C 1
ATOM 2255 O O . GLU A 1 297 ? -16.915 -17.067 -3.389 1.00 61.84 297 GLU A O 1
ATOM 2260 N N . GLU A 1 298 ? -17.683 -16.753 -1.307 1.00 61.84 298 GLU A N 1
ATOM 2261 C CA . GLU A 1 298 ? -18.083 -15.354 -1.507 1.00 61.84 298 GLU A CA 1
ATOM 2262 C C . GLU A 1 298 ? -17.052 -14.328 -1.006 1.00 61.84 298 GLU A C 1
ATOM 2264 O O . GLU A 1 298 ? -17.013 -13.192 -1.500 1.00 61.84 298 GLU A O 1
ATOM 2269 N N . VAL A 1 299 ? -16.222 -14.705 -0.028 1.00 65.69 299 VAL A N 1
ATOM 2270 C CA . VAL A 1 299 ? -15.278 -13.821 0.673 1.00 65.69 299 VAL A CA 1
ATOM 2271 C C . VAL A 1 299 ? -13.857 -14.318 0.451 1.00 65.69 299 VAL A C 1
ATOM 2273 O O . VAL A 1 299 ? -13.569 -15.487 0.665 1.00 65.69 299 VAL A O 1
ATOM 2276 N N . GLY A 1 300 ? -12.971 -13.429 0.010 1.00 68.00 300 GLY A N 1
ATOM 2277 C CA . GLY A 1 300 ? -11.554 -13.741 -0.172 1.00 68.00 300 GLY A CA 1
ATOM 2278 C C . GLY A 1 300 ? -10.664 -12.912 0.742 1.00 68.00 300 GLY A C 1
ATOM 2279 O O . GLY A 1 300 ? -11.107 -11.906 1.315 1.00 68.00 300 GLY A O 1
ATOM 2280 N N . VAL A 1 301 ? -9.401 -13.316 0.813 1.00 73.75 301 VAL A N 1
ATOM 2281 C CA . VAL A 1 301 ? -8.318 -12.568 1.443 1.00 73.75 301 VAL A CA 1
ATOM 2282 C C . VAL A 1 301 ? -7.265 -12.252 0.382 1.00 73.75 301 VAL A C 1
ATOM 2284 O O . VAL A 1 301 ? -6.969 -13.063 -0.491 1.00 73.75 301 VAL A O 1
ATOM 2287 N N . VAL A 1 302 ? -6.726 -11.035 0.399 1.00 76.50 302 VAL A N 1
ATOM 2288 C CA . VAL A 1 302 ? -5.667 -10.617 -0.527 1.00 76.50 302 VAL A CA 1
ATOM 2289 C C . VAL A 1 302 ? -4.656 -9.734 0.174 1.00 76.50 302 VAL A C 1
ATOM 2291 O O . VAL A 1 302 ? -5.005 -8.961 1.063 1.00 76.50 302 VAL A O 1
ATOM 2294 N N . GLU A 1 303 ? -3.417 -9.777 -0.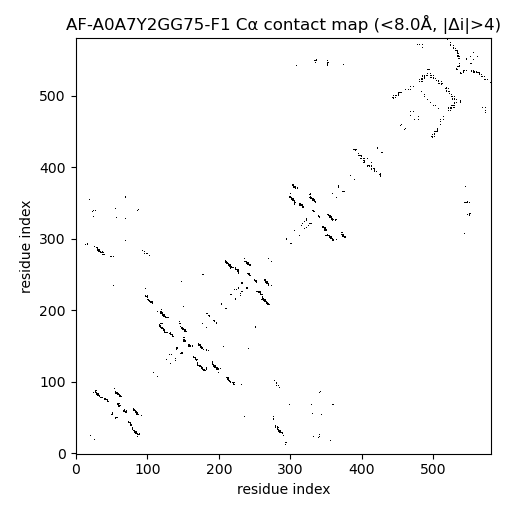288 1.00 79.50 303 GLU A N 1
ATOM 2295 C CA . GLU A 1 303 ? -2.394 -8.829 0.120 1.00 79.50 303 GLU A CA 1
ATOM 2296 C C . GLU A 1 303 ? -2.327 -7.658 -0.867 1.00 79.50 303 GLU A C 1
ATOM 2298 O O . GLU A 1 303 ? -2.322 -7.845 -2.090 1.00 79.50 303 GLU A O 1
ATOM 2303 N N . ALA A 1 304 ? -2.262 -6.434 -0.351 1.00 86.06 304 ALA A N 1
ATOM 2304 C CA . ALA A 1 304 ? -2.082 -5.223 -1.141 1.00 86.06 304 ALA A CA 1
ATOM 2305 C C . ALA A 1 304 ? -1.155 -4.246 -0.421 1.00 86.06 304 ALA A C 1
ATOM 2307 O O . ALA A 1 304 ? -1.242 -4.103 0.786 1.00 86.06 304 ALA A O 1
ATOM 2308 N N . THR A 1 305 ? -0.307 -3.521 -1.142 1.00 87.50 305 THR A N 1
ATOM 2309 C CA . THR A 1 305 ? 0.531 -2.462 -0.567 1.00 87.50 305 THR A CA 1
ATOM 2310 C C . THR A 1 305 ? -0.010 -1.071 -0.884 1.00 87.50 305 THR A C 1
ATOM 2312 O O . THR A 1 305 ? -0.717 -0.877 -1.876 1.00 87.50 305 THR A O 1
ATOM 2315 N N . ILE A 1 306 ? 0.318 -0.083 -0.052 1.00 87.25 306 ILE A N 1
ATOM 2316 C CA . ILE A 1 306 ? -0.016 1.322 -0.310 1.00 87.25 306 ILE A CA 1
ATOM 2317 C C . ILE A 1 306 ? 0.708 1.810 -1.572 1.00 87.25 306 ILE A C 1
ATOM 2319 O O . ILE A 1 306 ? 1.936 1.750 -1.668 1.00 87.25 306 ILE A O 1
ATOM 2323 N N . ALA A 1 307 ? -0.054 2.321 -2.543 1.00 81.75 307 ALA A N 1
ATOM 2324 C CA . ALA A 1 307 ? 0.497 2.792 -3.807 1.00 81.75 307 ALA A CA 1
ATOM 2325 C C . ALA A 1 307 ? 1.398 4.034 -3.633 1.00 81.75 307 ALA A C 1
ATOM 2327 O O . ALA A 1 307 ? 1.167 4.863 -2.747 1.00 81.75 307 ALA A O 1
ATOM 2328 N N . PRO A 1 308 ? 2.393 4.241 -4.514 1.00 69.25 308 PRO A N 1
ATOM 2329 C CA . PRO A 1 308 ? 3.205 5.455 -4.492 1.00 69.25 308 PRO A CA 1
ATOM 2330 C C . PRO A 1 308 ? 2.338 6.683 -4.794 1.00 69.25 308 PRO A C 1
ATOM 2332 O O . PRO A 1 308 ? 1.696 6.723 -5.846 1.00 69.25 308 PRO A O 1
ATOM 2335 N N . ARG A 1 309 ? 2.373 7.702 -3.920 1.00 75.38 309 ARG A N 1
ATOM 2336 C CA . ARG A 1 309 ? 1.492 8.896 -3.959 1.00 75.38 309 ARG A CA 1
ATOM 2337 C C . ARG A 1 309 ? 0.016 8.597 -3.662 1.00 75.38 309 ARG A C 1
ATOM 2339 O O . ARG A 1 309 ? -0.867 9.332 -4.102 1.00 75.38 309 ARG A O 1
ATOM 2346 N N . SER A 1 310 ? -0.246 7.516 -2.933 1.00 84.25 310 SER A N 1
ATOM 2347 C CA . SER A 1 310 ? -1.573 7.206 -2.409 1.00 84.25 310 SER A CA 1
ATOM 2348 C C . SER A 1 310 ? -2.084 8.328 -1.510 1.00 84.25 310 SER A C 1
ATOM 2350 O O . SER A 1 310 ? -1.346 8.877 -0.694 1.00 84.25 310 SER A O 1
ATOM 2352 N N . ARG A 1 311 ? -3.382 8.626 -1.588 1.00 85.50 311 ARG A N 1
ATOM 2353 C CA . ARG A 1 311 ? -4.025 9.605 -0.692 1.00 85.50 311 ARG A CA 1
ATOM 2354 C C . ARG A 1 311 ? -4.224 9.066 0.727 1.00 85.50 311 ARG A C 1
ATOM 2356 O O . ARG A 1 311 ? -4.747 9.777 1.585 1.00 85.50 311 ARG A O 1
ATOM 2363 N N . LEU A 1 312 ? -3.885 7.797 0.944 1.00 87.38 312 LEU A N 1
ATOM 2364 C CA . LEU A 1 312 ? -3.918 7.138 2.245 1.00 87.38 312 LEU A CA 1
ATOM 2365 C C . LEU A 1 312 ? -2.637 7.391 3.050 1.00 87.38 312 LEU A C 1
ATOM 2367 O O . LEU A 1 312 ? -2.635 7.149 4.251 1.00 87.38 312 LEU A O 1
ATOM 2371 N N . GLU A 1 313 ? -1.567 7.879 2.417 1.00 86.56 313 GLU A N 1
ATOM 2372 C CA . GLU A 1 313 ? -0.298 8.149 3.091 1.00 86.56 313 GLU A CA 1
ATOM 2373 C C . GLU A 1 313 ? -0.467 9.161 4.237 1.00 86.56 313 GLU A C 1
ATOM 2375 O O . GLU A 1 313 ? -1.060 10.227 4.072 1.00 86.56 313 GLU A O 1
ATOM 2380 N N . GLY A 1 314 ? 0.052 8.805 5.414 1.00 85.00 314 GLY A N 1
ATOM 2381 C CA . GLY A 1 314 ? 0.015 9.625 6.623 1.00 85.00 314 GLY A CA 1
ATOM 2382 C C . GLY A 1 314 ? -1.330 9.643 7.350 1.00 85.00 314 GLY A C 1
ATOM 2383 O O . GLY A 1 314 ? -1.412 10.243 8.418 1.00 85.00 314 GLY A O 1
ATOM 2384 N N . ARG A 1 315 ? -2.368 8.988 6.815 1.00 90.88 315 ARG A N 1
ATOM 2385 C CA . ARG A 1 315 ? -3.711 8.949 7.410 1.00 90.88 315 ARG A CA 1
ATOM 2386 C C . ARG A 1 315 ? -3.973 7.629 8.116 1.00 90.88 315 ARG A C 1
ATOM 2388 O O . ARG A 1 315 ? -3.455 6.589 7.708 1.00 90.88 315 ARG A O 1
ATOM 2395 N N . THR A 1 316 ? -4.803 7.655 9.152 1.00 90.00 316 THR A N 1
ATOM 2396 C CA . THR A 1 316 ? -5.200 6.432 9.868 1.00 90.00 316 THR A CA 1
ATOM 2397 C C . THR A 1 316 ? -6.348 5.707 9.164 1.00 90.00 316 THR A C 1
ATOM 2399 O O . THR A 1 316 ? -7.120 6.319 8.417 1.00 90.00 316 THR A O 1
ATOM 2402 N N . LEU A 1 317 ? -6.494 4.395 9.395 1.00 86.62 317 LEU A N 1
ATOM 2403 C CA . LEU A 1 317 ? -7.611 3.614 8.840 1.00 86.62 317 LEU A CA 1
ATOM 2404 C C . LEU A 1 317 ? -8.981 4.141 9.299 1.00 86.62 317 LEU A C 1
ATOM 2406 O O . LEU A 1 317 ? -9.943 4.095 8.521 1.00 86.62 317 LEU A O 1
ATOM 2410 N N . ALA A 1 318 ? -9.049 4.667 10.527 1.00 82.19 318 ALA A N 1
ATOM 2411 C CA . ALA A 1 318 ? -10.224 5.334 11.072 1.00 82.19 318 ALA A CA 1
ATOM 2412 C C . ALA A 1 318 ? -10.518 6.651 10.343 1.00 82.19 318 ALA A C 1
ATOM 2414 O O . ALA A 1 318 ? -11.624 6.833 9.855 1.00 82.19 318 ALA A O 1
ATOM 2415 N N . GLU A 1 319 ? -9.536 7.541 10.173 1.00 85.38 319 GLU A N 1
ATOM 2416 C CA . GLU A 1 319 ? -9.737 8.840 9.505 1.00 85.38 319 GLU A CA 1
ATOM 2417 C C . GLU A 1 319 ? -10.241 8.722 8.063 1.00 85.38 319 GLU A C 1
ATOM 2419 O O . GLU A 1 319 ? -10.938 9.606 7.551 1.00 85.38 319 GLU A O 1
ATOM 2424 N N . VAL A 1 320 ? -9.831 7.667 7.358 1.00 85.38 320 VAL A N 1
ATOM 2425 C CA . VAL A 1 320 ? -10.237 7.432 5.967 1.00 85.38 320 VAL A CA 1
ATOM 2426 C C . VAL A 1 320 ? -11.525 6.617 5.861 1.00 85.38 320 VAL A C 1
ATOM 2428 O O . VAL A 1 320 ? -11.986 6.400 4.739 1.00 85.38 320 VAL A O 1
ATOM 2431 N N . ASN A 1 321 ? -12.110 6.169 6.980 1.00 83.12 321 ASN A N 1
ATOM 2432 C CA . ASN A 1 321 ? -13.210 5.203 7.029 1.00 83.12 321 ASN A CA 1
ATOM 2433 C C . ASN A 1 321 ? -12.980 4.046 6.043 1.00 83.12 321 ASN A C 1
ATOM 2435 O O . ASN A 1 321 ? -13.819 3.773 5.176 1.00 83.12 321 ASN A O 1
ATOM 2439 N N . PHE A 1 322 ? -11.806 3.404 6.114 1.00 86.56 322 PHE A N 1
ATOM 2440 C CA . PHE A 1 322 ? -11.320 2.496 5.065 1.00 86.56 322 PHE A CA 1
ATOM 2441 C C . PHE A 1 322 ? -12.363 1.439 4.677 1.00 86.56 322 PHE A C 1
ATOM 2443 O O . PHE A 1 322 ? -12.649 1.235 3.494 1.00 86.56 322 PHE A O 1
ATOM 2450 N N . ARG A 1 323 ? -13.001 0.837 5.687 1.00 82.56 323 ARG A N 1
ATOM 2451 C CA . ARG A 1 323 ? -14.024 -0.199 5.519 1.00 82.56 323 ARG A CA 1
ATOM 2452 C C . ARG A 1 323 ? -15.242 0.272 4.738 1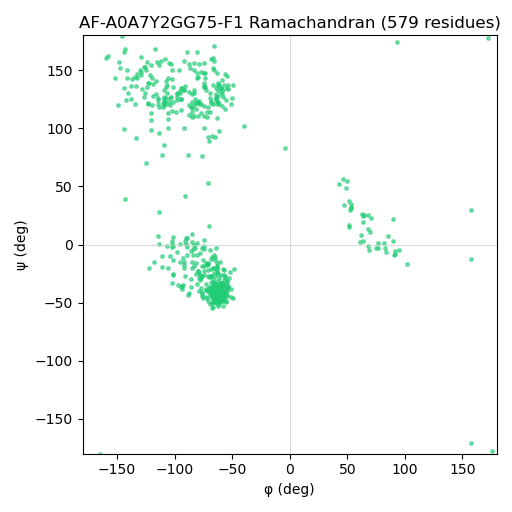.00 82.56 323 ARG A C 1
ATOM 2454 O O . ARG A 1 323 ? -15.735 -0.458 3.885 1.00 82.56 323 ARG A O 1
ATOM 2461 N N . GLU A 1 324 ? -15.709 1.486 4.993 1.00 80.31 324 GLU A N 1
ATOM 2462 C CA . GLU A 1 324 ? -16.884 2.056 4.331 1.00 80.31 324 GLU A CA 1
ATOM 2463 C C . GLU A 1 324 ? -16.549 2.511 2.912 1.00 80.31 324 GLU A C 1
ATOM 2465 O O . GLU A 1 324 ? -17.288 2.221 1.971 1.00 80.31 324 GLU A O 1
ATOM 2470 N N . ARG A 1 325 ? -15.403 3.183 2.738 1.00 83.69 325 ARG A N 1
ATOM 2471 C CA . ARG A 1 325 ? -14.994 3.732 1.440 1.00 83.69 325 ARG A CA 1
ATOM 2472 C C . ARG A 1 325 ? -14.568 2.656 0.451 1.00 83.69 325 ARG A C 1
ATOM 2474 O O . ARG A 1 325 ? -14.964 2.708 -0.712 1.00 83.69 325 ARG A O 1
ATOM 2481 N N . LYS A 1 326 ? -13.744 1.701 0.889 1.00 83.00 326 LYS A N 1
ATOM 2482 C CA . LYS A 1 326 ? -13.210 0.637 0.024 1.00 83.00 326 LYS A CA 1
ATOM 2483 C C . LYS A 1 326 ? -14.099 -0.611 0.037 1.00 83.00 326 LYS A C 1
ATOM 2485 O O . LYS A 1 326 ? -14.065 -1.391 -0.911 1.00 83.00 326 LYS A O 1
ATOM 2490 N N . GLY A 1 327 ? -14.953 -0.784 1.052 1.00 82.12 327 GLY A N 1
ATOM 2491 C CA . GLY A 1 327 ? -15.782 -1.985 1.206 1.00 82.12 327 GLY A CA 1
ATOM 2492 C C . GLY A 1 327 ? -14.968 -3.223 1.589 1.00 82.12 327 GLY A C 1
ATOM 2493 O O . GLY A 1 327 ? -15.397 -4.338 1.296 1.00 82.12 327 GLY A O 1
ATOM 2494 N N . LEU A 1 328 ? -13.785 -3.013 2.170 1.00 86.88 328 LEU A N 1
ATOM 2495 C CA . LEU A 1 328 ? -12.789 -4.027 2.500 1.00 86.88 328 LEU A CA 1
ATOM 2496 C C . LEU A 1 328 ? -12.307 -3.826 3.929 1.00 86.88 328 LEU A C 1
ATOM 2498 O O . LEU A 1 328 ? -12.209 -2.701 4.409 1.00 86.88 328 LEU A O 1
ATOM 2502 N N . GLN A 1 329 ? -11.993 -4.917 4.599 1.00 83.25 329 GLN A N 1
ATOM 2503 C CA . GLN A 1 329 ? -11.552 -4.929 5.979 1.00 83.25 329 GLN A CA 1
ATOM 2504 C C . GLN A 1 329 ? -10.055 -5.230 6.030 1.00 83.25 329 GLN A C 1
ATOM 2506 O O . GLN A 1 329 ? -9.602 -6.166 5.385 1.00 83.25 329 GLN A O 1
ATOM 2511 N N . VAL A 1 330 ? -9.287 -4.428 6.765 1.00 87.06 330 VAL A N 1
ATOM 2512 C CA . VAL A 1 330 ? -7.851 -4.672 6.973 1.00 87.06 330 VAL A CA 1
ATOM 2513 C C . VAL A 1 330 ? -7.713 -5.625 8.147 1.00 87.06 330 VAL A C 1
ATOM 2515 O O . VAL A 1 330 ? -8.172 -5.277 9.221 1.00 87.06 330 VAL A O 1
ATOM 2518 N N . LEU A 1 331 ? -7.155 -6.816 7.951 1.00 78.00 331 LEU A N 1
ATOM 2519 C CA . LEU A 1 331 ? -6.925 -7.811 9.004 1.00 78.00 331 LEU A CA 1
ATOM 2520 C C . LEU A 1 331 ? -5.603 -7.587 9.744 1.00 78.00 331 LEU A C 1
ATOM 2522 O O . LEU A 1 331 ? -5.530 -7.820 10.942 1.00 78.00 331 LEU A O 1
ATOM 2526 N N . ALA A 1 332 ? -4.569 -7.152 9.023 1.00 79.06 332 ALA A N 1
ATOM 2527 C CA . ALA A 1 332 ? -3.244 -6.882 9.565 1.00 79.06 332 ALA A CA 1
ATOM 2528 C C . ALA A 1 332 ? -2.464 -5.945 8.631 1.00 79.06 332 ALA A C 1
ATOM 2530 O O . ALA A 1 332 ? -2.791 -5.818 7.444 1.00 79.06 332 ALA A O 1
ATOM 2531 N N . VAL A 1 333 ? -1.428 -5.301 9.171 1.00 86.25 333 VAL A N 1
ATOM 2532 C CA . VAL A 1 333 ? -0.504 -4.434 8.431 1.00 86.25 333 VAL A CA 1
ATOM 2533 C C . VAL A 1 333 ? 0.923 -4.946 8.601 1.00 86.25 333 VAL A C 1
ATOM 2535 O O . VAL A 1 333 ? 1.436 -4.989 9.709 1.00 86.25 333 VAL A O 1
ATOM 2538 N N . TRP A 1 334 ? 1.598 -5.292 7.514 1.00 80.88 334 TRP A N 1
ATOM 2539 C CA . TRP A 1 334 ? 3.018 -5.612 7.494 1.00 80.88 334 TRP A CA 1
ATOM 2540 C C . TRP A 1 334 ? 3.854 -4.341 7.357 1.00 80.88 334 TRP A C 1
ATOM 2542 O O . TRP A 1 334 ? 3.708 -3.596 6.383 1.00 80.88 334 TRP A O 1
ATOM 2552 N N . ARG A 1 335 ? 4.759 -4.097 8.307 1.00 82.88 335 ARG A N 1
ATOM 2553 C CA . ARG A 1 335 ? 5.662 -2.941 8.281 1.00 82.88 335 ARG A CA 1
ATOM 2554 C C . ARG A 1 335 ? 7.019 -3.320 8.847 1.00 82.88 335 ARG A C 1
ATOM 2556 O O . ARG A 1 335 ? 7.094 -3.935 9.900 1.00 82.88 335 ARG A O 1
ATOM 2563 N N . ASP A 1 336 ? 8.092 -2.918 8.166 1.00 76.38 336 ASP A N 1
ATOM 2564 C CA . ASP A 1 336 ? 9.473 -3.113 8.641 1.00 76.38 336 ASP A CA 1
ATOM 2565 C C . ASP A 1 336 ? 9.801 -4.574 9.038 1.00 76.38 336 ASP A C 1
ATOM 2567 O O . ASP A 1 336 ? 10.639 -4.818 9.905 1.00 76.38 336 ASP A O 1
ATOM 2571 N N . GLY A 1 337 ? 9.147 -5.552 8.397 1.00 66.62 337 GLY A N 1
ATOM 2572 C CA . GLY A 1 337 ? 9.365 -6.981 8.647 1.00 66.62 337 GLY A CA 1
ATOM 2573 C C . GLY A 1 337 ? 8.568 -7.576 9.811 1.00 66.62 337 GLY A C 1
ATOM 2574 O O . GLY A 1 337 ? 8.809 -8.731 10.150 1.00 66.62 337 GLY A O 1
ATOM 2575 N N . VAL A 1 338 ? 7.642 -6.824 10.416 1.00 75.56 338 VAL A N 1
ATOM 2576 C CA . VAL A 1 338 ? 6.756 -7.320 11.478 1.00 75.56 338 VAL A CA 1
ATOM 2577 C C . VAL A 1 338 ? 5.275 -7.142 11.111 1.00 75.56 338 VAL A C 1
ATOM 2579 O O . VAL A 1 338 ? 4.900 -6.097 10.563 1.00 75.56 338 VAL A O 1
ATOM 2582 N N . PRO A 1 339 ? 4.413 -8.131 11.413 1.00 75.25 339 PRO A N 1
ATOM 2583 C CA . PRO A 1 339 ? 2.972 -7.977 11.288 1.00 75.25 339 PRO A CA 1
ATOM 2584 C C . PRO A 1 339 ? 2.413 -7.191 12.481 1.00 75.25 339 PRO A C 1
ATOM 2586 O O . PRO A 1 339 ? 2.568 -7.563 13.642 1.00 75.25 339 PRO A O 1
ATOM 2589 N N . LEU A 1 340 ? 1.733 -6.090 12.188 1.00 82.12 340 LEU A N 1
ATOM 2590 C CA . LEU A 1 340 ? 0.955 -5.296 13.130 1.00 82.12 340 LEU A CA 1
ATOM 2591 C C . LEU A 1 340 ? -0.501 -5.770 13.069 1.00 82.12 340 LEU A C 1
ATOM 2593 O O . LEU A 1 340 ? -1.101 -5.791 11.991 1.00 82.12 340 LEU A O 1
ATOM 2597 N N . ARG A 1 341 ? -1.061 -6.139 14.224 1.00 73.88 341 ARG A N 1
ATOM 2598 C CA . ARG A 1 341 ? -2.427 -6.686 14.377 1.00 73.88 341 ARG A CA 1
ATOM 2599 C C . ARG A 1 341 ? -3.292 -5.858 15.337 1.00 73.88 341 ARG A C 1
ATOM 2601 O O . ARG A 1 341 ? -4.515 -5.873 15.253 1.00 73.88 341 ARG A O 1
ATOM 2608 N N . GLU A 1 342 ? -2.660 -5.065 16.197 1.00 72.25 342 GLU A N 1
ATOM 2609 C CA . GLU A 1 342 ? -3.329 -4.259 17.216 1.00 72.25 342 GLU A CA 1
ATOM 2610 C C . GLU A 1 342 ? -3.575 -2.815 16.772 1.00 72.25 342 GLU A C 1
ATOM 2612 O O . GLU A 1 342 ? -2.804 -2.235 16.004 1.00 72.25 342 GLU A O 1
ATOM 2617 N N . ARG A 1 343 ? -4.651 -2.213 17.303 1.00 73.06 343 ARG A N 1
ATOM 2618 C CA . ARG A 1 343 ? -5.008 -0.788 17.132 1.00 73.06 343 ARG A CA 1
ATOM 2619 C C . ARG A 1 343 ? -4.925 -0.306 15.679 1.00 73.06 343 ARG A C 1
ATOM 2621 O O . ARG A 1 343 ? -4.626 0.858 15.416 1.00 73.06 343 ARG A O 1
ATOM 2628 N N . LEU A 1 344 ? -5.251 -1.185 14.727 1.00 81.50 344 LEU A N 1
ATOM 2629 C CA . LEU A 1 344 ? -5.139 -0.916 13.290 1.00 81.50 344 LEU A CA 1
ATOM 2630 C C . LEU A 1 344 ? -5.905 0.347 12.877 1.00 81.50 344 LEU A C 1
ATOM 2632 O O . LEU A 1 344 ? -5.454 1.096 12.016 1.00 81.50 344 LEU A O 1
ATOM 2636 N N . ALA A 1 345 ? -7.032 0.626 13.537 1.00 80.00 345 ALA A N 1
ATOM 2637 C CA . ALA A 1 345 ? -7.828 1.830 13.323 1.00 80.00 345 ALA A CA 1
ATOM 2638 C C . ALA A 1 345 ? -7.022 3.134 13.504 1.00 80.00 345 ALA A C 1
ATOM 2640 O O . ALA A 1 345 ? -7.204 4.068 12.725 1.00 80.00 345 ALA A O 1
ATOM 2641 N N . GLU A 1 346 ? -6.120 3.181 14.488 1.00 82.69 346 GLU A N 1
ATOM 2642 C CA . GLU A 1 346 ? -5.289 4.344 14.838 1.00 82.69 346 GLU A CA 1
ATOM 2643 C C . GLU A 1 346 ? -3.953 4.369 14.071 1.00 82.69 346 GLU A C 1
ATOM 2645 O O . GLU A 1 346 ? -3.217 5.356 14.116 1.00 82.69 346 GLU A O 1
ATOM 2650 N N . LEU A 1 347 ? -3.617 3.293 13.355 1.00 85.94 347 LEU A N 1
ATOM 2651 C CA . LEU A 1 347 ? -2.344 3.171 12.658 1.00 85.94 347 LEU A CA 1
ATOM 2652 C C . LEU A 1 347 ? -2.307 4.095 11.433 1.00 85.94 347 LEU A C 1
ATOM 2654 O O . LEU A 1 347 ? -3.021 3.878 10.453 1.00 85.94 347 LEU A O 1
ATOM 2658 N N . ALA A 1 348 ? -1.431 5.102 11.464 1.00 90.62 348 ALA A N 1
ATOM 2659 C CA . ALA A 1 348 ? -1.155 5.943 10.303 1.00 90.62 348 ALA A CA 1
ATOM 2660 C C . ALA A 1 348 ? -0.433 5.130 9.218 1.00 90.62 348 ALA A C 1
ATOM 2662 O O . ALA A 1 348 ? 0.645 4.576 9.466 1.00 90.62 348 ALA A O 1
ATOM 2663 N N . LEU A 1 349 ? -1.027 5.062 8.027 1.00 91.31 349 LEU A N 1
ATOM 2664 C CA . LEU A 1 349 ? -0.527 4.292 6.890 1.00 91.31 349 LEU A CA 1
ATOM 2665 C C . LEU A 1 349 ? 0.700 4.955 6.254 1.00 91.31 349 LEU A C 1
ATOM 2667 O O . LEU A 1 349 ? 0.785 6.180 6.145 1.00 91.31 349 LEU A O 1
ATOM 2671 N N . ARG A 1 350 ? 1.649 4.141 5.798 1.00 87.62 350 ARG A N 1
ATOM 2672 C CA . ARG A 1 350 ? 2.885 4.563 5.133 1.00 87.62 350 ARG A CA 1
ATOM 2673 C C . ARG A 1 350 ? 3.009 3.886 3.776 1.00 87.62 350 ARG A C 1
ATOM 2675 O O . ARG A 1 350 ? 2.548 2.765 3.571 1.00 87.62 350 ARG A O 1
ATOM 2682 N N . VAL A 1 351 ? 3.665 4.566 2.839 1.00 82.50 351 VAL A N 1
ATOM 2683 C CA . VAL A 1 351 ? 4.044 3.946 1.565 1.00 82.50 351 VAL A CA 1
ATOM 2684 C C . VAL A 1 351 ? 4.946 2.746 1.849 1.00 82.50 351 VAL A C 1
ATOM 2686 O O . VAL A 1 351 ? 5.903 2.855 2.613 1.00 82.50 351 VAL A O 1
ATOM 2689 N N . GLY A 1 352 ? 4.631 1.612 1.224 1.00 74.31 352 GLY A N 1
ATOM 2690 C CA . GLY A 1 352 ? 5.326 0.347 1.454 1.00 74.31 352 GLY A CA 1
ATOM 2691 C C . GLY A 1 352 ? 4.719 -0.529 2.550 1.00 74.31 352 GLY A C 1
ATOM 2692 O O . GLY A 1 352 ? 5.110 -1.685 2.640 1.00 74.31 352 GLY A O 1
ATOM 2693 N N . ASP A 1 353 ? 3.738 -0.054 3.327 1.00 86.12 353 ASP A N 1
ATOM 2694 C CA . ASP A 1 353 ? 2.963 -0.953 4.189 1.00 86.12 353 ASP A CA 1
ATOM 2695 C C . ASP A 1 353 ? 2.307 -2.047 3.338 1.00 86.12 353 ASP A C 1
ATOM 2697 O O . ASP A 1 353 ? 1.698 -1.748 2.303 1.00 86.12 353 ASP A O 1
ATOM 2701 N N . GLY A 1 354 ? 2.419 -3.301 3.773 1.00 86.50 354 GLY A N 1
ATOM 2702 C CA . GLY A 1 354 ? 1.615 -4.411 3.269 1.00 86.50 354 GLY A CA 1
ATOM 2703 C C . GLY A 1 354 ? 0.316 -4.491 4.061 1.00 86.50 354 GLY A C 1
ATOM 2704 O O . GLY A 1 354 ? 0.329 -4.433 5.281 1.00 86.50 354 GLY A O 1
ATOM 2705 N N . LEU A 1 355 ? -0.825 -4.585 3.398 1.00 87.69 355 LEU A N 1
ATOM 2706 C CA . LEU A 1 355 ? -2.137 -4.721 4.014 1.00 87.69 355 LEU A CA 1
ATOM 2707 C C . LEU A 1 355 ? -2.702 -6.087 3.662 1.00 87.69 355 LEU A C 1
ATOM 2709 O O . LEU A 1 355 ? -2.861 -6.410 2.482 1.00 87.69 355 LEU A O 1
ATOM 2713 N N . LEU A 1 356 ? -3.093 -6.840 4.683 1.00 82.69 356 LEU A N 1
ATOM 2714 C CA . LEU A 1 356 ? -3.898 -8.035 4.501 1.00 82.69 356 LEU A CA 1
ATOM 2715 C C . LEU A 1 356 ? -5.372 -7.626 4.498 1.00 82.69 356 LEU A C 1
ATOM 2717 O O . LEU A 1 356 ? -5.901 -7.163 5.507 1.00 82.69 356 LEU A O 1
ATOM 2721 N N . LEU A 1 357 ? -6.030 -7.739 3.348 1.00 85.19 357 LEU A N 1
ATOM 2722 C CA . LEU A 1 357 ? -7.392 -7.264 3.122 1.00 85.19 357 LEU A CA 1
ATOM 2723 C C . LEU A 1 357 ? -8.360 -8.436 2.979 1.00 85.19 357 LEU A C 1
ATOM 2725 O O . LEU A 1 357 ? -8.135 -9.336 2.180 1.00 85.19 357 LEU A O 1
ATOM 2729 N N . GLN A 1 358 ? -9.490 -8.370 3.675 1.00 82.00 358 GLN A N 1
ATOM 2730 C CA . GLN A 1 358 ? -10.595 -9.315 3.554 1.00 82.00 358 GLN A CA 1
ATOM 2731 C C . GLN A 1 358 ? -11.847 -8.612 3.031 1.00 82.00 358 GLN A C 1
ATOM 2733 O O . GLN A 1 358 ? -12.174 -7.484 3.413 1.00 82.00 358 GLN A O 1
ATOM 2738 N N . GLY A 1 359 ? -12.593 -9.283 2.160 1.00 81.50 359 GLY A N 1
ATOM 2739 C CA . GLY A 1 359 ? -13.885 -8.780 1.713 1.00 81.50 359 GLY A CA 1
ATOM 2740 C C . GLY A 1 359 ? -14.526 -9.637 0.635 1.00 81.50 359 GLY A C 1
ATOM 2741 O O . GLY A 1 359 ? -13.997 -10.665 0.217 1.00 81.50 359 GLY A O 1
ATOM 2742 N N . LYS A 1 360 ? -15.693 -9.202 0.153 1.00 79.75 360 LYS A N 1
ATOM 2743 C CA . LYS A 1 360 ? -16.396 -9.905 -0.930 1.00 79.75 360 LYS A CA 1
ATOM 2744 C C . LYS A 1 360 ? -15.519 -9.962 -2.180 1.00 79.75 360 LYS A C 1
ATOM 2746 O O . LYS A 1 360 ? -15.009 -8.924 -2.609 1.00 79.75 360 LYS A O 1
ATOM 2751 N N . ARG A 1 361 ? -15.435 -11.121 -2.841 1.00 78.19 361 ARG A N 1
ATOM 2752 C CA . ARG A 1 361 ? -14.612 -11.314 -4.055 1.00 78.19 361 ARG A CA 1
ATOM 2753 C C . ARG A 1 361 ? -14.905 -10.291 -5.157 1.00 78.19 361 ARG A C 1
ATOM 2755 O O . ARG A 1 361 ? -13.988 -9.772 -5.787 1.00 78.19 361 ARG A O 1
ATOM 2762 N N . GLY A 1 362 ? -16.168 -9.885 -5.312 1.00 77.06 362 GLY A N 1
ATOM 2763 C CA . GLY A 1 362 ? -16.555 -8.811 -6.234 1.00 77.06 362 GLY A CA 1
ATOM 2764 C C . GLY A 1 362 ? -15.886 -7.460 -5.937 1.00 77.06 362 GLY A C 1
ATOM 2765 O O . GLY A 1 362 ? -15.509 -6.759 -6.869 1.00 77.06 362 GLY A O 1
ATOM 2766 N N . LYS A 1 363 ? -15.675 -7.102 -4.663 1.00 80.81 363 LYS A N 1
ATOM 2767 C CA . LYS A 1 363 ? -14.944 -5.884 -4.268 1.00 80.81 363 LYS A CA 1
ATOM 2768 C C . LYS A 1 363 ? -13.437 -6.049 -4.437 1.00 80.81 363 LYS A C 1
ATOM 2770 O O . LYS A 1 363 ? -12.797 -5.151 -4.974 1.00 80.81 363 LYS A O 1
ATOM 2775 N N . LEU A 1 364 ? -12.898 -7.212 -4.076 1.00 80.56 364 LEU A N 1
ATOM 2776 C CA . LEU A 1 364 ? -11.482 -7.539 -4.267 1.00 80.56 364 LEU A CA 1
ATOM 2777 C C . LEU A 1 364 ? -11.077 -7.484 -5.749 1.00 80.56 364 LEU A C 1
ATOM 2779 O O . LEU A 1 364 ? -10.028 -6.949 -6.084 1.00 80.56 364 LEU A O 1
ATOM 2783 N N . SER A 1 365 ? -11.956 -7.908 -6.663 1.00 76.25 365 SER A N 1
ATOM 2784 C CA . SER A 1 365 ? -11.725 -7.823 -8.116 1.00 76.25 365 SER A CA 1
ATOM 2785 C C . SER A 1 365 ? -11.622 -6.389 -8.671 1.00 76.25 365 SER A C 1
ATOM 2787 O O . SER A 1 365 ? -11.203 -6.183 -9.815 1.00 76.25 365 SER A O 1
ATOM 2789 N N . LEU A 1 366 ? -12.012 -5.379 -7.883 1.00 79.38 366 LEU A N 1
ATOM 2790 C CA . LEU A 1 366 ? -11.892 -3.965 -8.245 1.00 79.38 366 LEU A CA 1
ATOM 2791 C C . LEU A 1 366 ? -10.575 -3.345 -7.761 1.00 79.38 366 LEU A C 1
ATOM 2793 O O . LEU A 1 366 ? -10.182 -2.322 -8.319 1.00 79.38 366 LEU A O 1
ATOM 2797 N N . LEU A 1 367 ? -9.874 -3.977 -6.809 1.00 78.81 367 LEU A N 1
ATOM 2798 C CA . LEU A 1 367 ? -8.595 -3.499 -6.267 1.00 78.81 367 LEU A CA 1
ATOM 2799 C C . LEU A 1 367 ? -7.511 -3.242 -7.323 1.00 78.81 367 LEU A C 1
ATOM 2801 O O . LEU A 1 367 ? -6.820 -2.240 -7.188 1.00 78.81 367 LEU A O 1
ATOM 2805 N N . PRO A 1 368 ? -7.369 -4.034 -8.408 1.00 73.94 368 PRO A N 1
ATOM 2806 C CA . PRO A 1 368 ? -6.377 -3.735 -9.444 1.00 73.94 368 PRO A CA 1
ATOM 2807 C C . PRO A 1 368 ? -6.566 -2.381 -10.148 1.00 73.94 368 PRO A C 1
ATOM 2809 O O . PRO A 1 368 ? -5.679 -1.939 -10.870 1.00 73.94 368 PRO A O 1
ATOM 2812 N N . LYS A 1 369 ? -7.740 -1.752 -10.008 1.00 74.12 369 LYS A N 1
ATOM 2813 C CA . LYS A 1 369 ? -8.058 -0.433 -10.583 1.00 74.12 369 LYS A CA 1
ATOM 2814 C C . LYS A 1 369 ? -8.001 0.686 -9.547 1.00 74.12 369 LYS A C 1
ATOM 2816 O O . LYS A 1 369 ? -8.328 1.820 -9.885 1.00 74.12 369 LYS A O 1
ATOM 2821 N N . ASP A 1 370 ? -7.675 0.364 -8.301 1.00 80.75 370 ASP A N 1
ATOM 2822 C CA . ASP A 1 370 ? -7.546 1.340 -7.232 1.00 80.75 370 ASP A CA 1
ATOM 2823 C C . ASP A 1 370 ? -6.246 2.138 -7.413 1.00 80.75 370 ASP A C 1
ATOM 2825 O O . ASP A 1 370 ? -5.205 1.579 -7.750 1.00 80.75 370 ASP A O 1
ATOM 2829 N N . GLU A 1 371 ? -6.306 3.458 -7.237 1.00 80.56 371 GLU A N 1
ATOM 2830 C CA . GLU A 1 371 ? -5.127 4.328 -7.363 1.00 80.56 371 GLU A CA 1
ATOM 2831 C C . GLU A 1 371 ? -4.316 4.403 -6.063 1.00 80.56 371 GLU A C 1
ATOM 2833 O O . GLU A 1 371 ? -3.144 4.771 -6.089 1.00 80.56 371 GLU A O 1
ATOM 2838 N N . ASP A 1 372 ? -4.933 4.062 -4.929 1.00 84.25 372 ASP A N 1
ATOM 2839 C CA . ASP A 1 372 ? -4.347 4.195 -3.598 1.00 84.25 372 ASP A CA 1
ATOM 2840 C C . ASP A 1 372 ? -3.679 2.894 -3.112 1.00 84.25 372 ASP A C 1
ATOM 2842 O O . ASP A 1 372 ? -2.913 2.930 -2.143 1.00 84.25 372 ASP A O 1
ATOM 2846 N N . LEU A 1 373 ? -3.960 1.758 -3.762 1.00 85.75 373 LEU A N 1
ATOM 2847 C CA . LEU A 1 373 ? -3.504 0.417 -3.387 1.00 85.75 373 LEU A CA 1
ATOM 2848 C C . LEU A 1 373 ? -2.948 -0.332 -4.598 1.00 85.75 373 LEU A C 1
ATOM 2850 O O . LEU A 1 373 ? -3.500 -0.251 -5.692 1.00 85.75 373 LEU A O 1
ATOM 2854 N N . VAL A 1 374 ? -1.897 -1.123 -4.391 1.00 79.19 374 VAL A N 1
ATOM 2855 C CA . VAL A 1 374 ? -1.395 -2.063 -5.393 1.00 79.19 374 VAL A CA 1
ATOM 2856 C C . VAL A 1 374 ? -1.469 -3.475 -4.850 1.00 79.19 374 VAL A C 1
ATOM 2858 O O . VAL A 1 374 ? -0.868 -3.810 -3.838 1.00 79.19 374 VAL A O 1
ATOM 2861 N N . LEU A 1 375 ? -2.220 -4.311 -5.547 1.00 78.75 375 LEU A N 1
ATOM 2862 C CA . LEU A 1 375 ? -2.435 -5.697 -5.183 1.00 78.75 375 LEU A CA 1
ATOM 2863 C C . LEU A 1 375 ? -1.141 -6.521 -5.362 1.00 78.75 375 LEU A C 1
ATOM 2865 O O . LEU A 1 375 ? -0.555 -6.517 -6.446 1.00 78.75 375 LEU A O 1
ATOM 2869 N N . LEU A 1 376 ? -0.717 -7.221 -4.310 1.00 68.44 376 LEU A N 1
ATOM 2870 C CA . LEU A 1 376 ? 0.477 -8.073 -4.284 1.00 68.44 376 LEU A CA 1
ATOM 2871 C C . LEU A 1 376 ? 0.130 -9.537 -4.594 1.00 68.44 376 LEU A C 1
ATOM 2873 O O . LEU A 1 376 ? 0.865 -10.211 -5.318 1.00 68.44 376 LEU A O 1
ATOM 2877 N N . THR A 1 377 ? -1.026 -10.015 -4.124 1.00 63.72 377 THR A N 1
ATOM 2878 C CA . THR A 1 377 ? -1.553 -11.352 -4.445 1.00 63.72 377 THR A CA 1
ATOM 2879 C C . THR A 1 377 ? -2.523 -11.272 -5.615 1.00 63.72 377 THR A C 1
ATOM 2881 O O . THR A 1 377 ? -3.458 -10.483 -5.576 1.00 63.72 377 THR A O 1
ATOM 2884 N N . GLN A 1 378 ? -2.392 -12.103 -6.652 1.00 53.12 378 GLN A N 1
ATOM 2885 C CA . GLN A 1 378 ? -3.434 -12.141 -7.685 1.00 53.12 378 GLN A CA 1
ATOM 2886 C C . GLN A 1 378 ? -4.769 -12.581 -7.066 1.00 53.12 378 GLN A C 1
ATOM 2888 O O . GLN A 1 378 ? -4.850 -13.672 -6.509 1.00 53.12 378 GLN A O 1
ATOM 2893 N N . VAL A 1 379 ? -5.806 -11.738 -7.170 1.00 48.34 379 VAL A N 1
ATOM 2894 C CA . VAL A 1 379 ? -7.179 -12.125 -6.817 1.00 48.34 379 VAL A CA 1
ATOM 2895 C C . VAL A 1 379 ? -7.573 -13.248 -7.770 1.00 48.34 379 VAL A C 1
ATOM 2897 O O . VAL A 1 379 ? -7.761 -13.007 -8.966 1.00 48.34 379 VAL A O 1
ATOM 2900 N N . GLU A 1 380 ? -7.672 -14.474 -7.264 1.00 41.62 380 GLU A N 1
ATOM 2901 C CA . GLU A 1 380 ? -8.240 -15.579 -8.030 1.00 41.62 380 GLU A CA 1
ATOM 2902 C C . GLU A 1 380 ? -9.674 -15.208 -8.432 1.00 41.62 380 GLU A C 1
ATOM 2904 O O . GLU A 1 380 ? -10.525 -14.840 -7.622 1.00 41.62 380 GLU A O 1
ATOM 2909 N N . GLY A 1 381 ? -9.882 -15.169 -9.746 1.00 42.06 381 GLY A N 1
ATOM 2910 C CA . GLY A 1 381 ? -11.017 -14.516 -10.400 1.00 42.06 381 GLY A CA 1
ATOM 2911 C C . GLY A 1 381 ? -10.731 -14.156 -11.861 1.00 42.06 381 GLY A C 1
ATOM 2912 O O . GLY A 1 381 ? -11.642 -13.864 -12.629 1.00 42.06 381 GLY A O 1
ATOM 2913 N N . SER A 1 382 ? -9.471 -14.221 -12.290 1.00 42.31 382 SER A N 1
ATOM 2914 C CA . SER A 1 382 ? -9.106 -14.346 -13.702 1.00 42.31 382 SER A CA 1
ATOM 2915 C C . SER A 1 382 ? -8.209 -15.561 -13.872 1.00 42.31 382 SER A C 1
ATOM 2917 O O . SER A 1 382 ? -7.015 -15.423 -14.120 1.00 42.31 382 SER A O 1
ATOM 2919 N N . GLU A 1 383 ? -8.772 -16.762 -13.716 1.00 45.59 383 GLU A N 1
ATOM 2920 C CA . GLU A 1 383 ? -8.110 -17.950 -14.255 1.00 45.59 383 GLU A CA 1
ATOM 2921 C C . GLU A 1 383 ? -7.751 -17.659 -15.723 1.00 45.59 383 GLU A C 1
ATOM 2923 O O . GLU A 1 383 ? -8.629 -17.236 -16.492 1.00 45.59 383 GLU A O 1
ATOM 2928 N N . PRO A 1 384 ? -6.480 -17.820 -16.137 1.00 53.97 384 PRO A N 1
ATOM 2929 C CA . PRO A 1 384 ? -6.118 -17.665 -17.531 1.00 53.97 384 PRO A CA 1
ATOM 2930 C C . PRO A 1 384 ? -6.989 -18.621 -18.339 1.00 53.97 384 PRO A C 1
ATOM 2932 O O . PRO A 1 384 ? -6.925 -19.836 -18.162 1.00 53.97 384 PRO A O 1
ATOM 2935 N N . ASN A 1 385 ? -7.834 -18.084 -19.221 1.00 62.41 385 ASN A N 1
ATOM 2936 C CA . ASN A 1 385 ? -8.683 -18.920 -20.053 1.00 62.41 385 ASN A CA 1
ATOM 2937 C C . ASN A 1 385 ? -7.796 -19.630 -21.083 1.00 62.41 385 ASN A C 1
ATOM 2939 O O . ASN A 1 385 ? -7.560 -19.120 -22.181 1.00 62.41 385 ASN A O 1
ATOM 2943 N N . LEU A 1 386 ? -7.292 -20.811 -20.716 1.00 73.94 386 LEU A N 1
ATOM 2944 C CA . LEU A 1 386 ? -6.348 -21.599 -21.512 1.00 73.94 386 LEU A CA 1
ATOM 2945 C C . LEU A 1 386 ? -6.901 -21.931 -22.905 1.00 73.94 386 LEU A C 1
ATOM 2947 O O . LEU A 1 386 ? -6.128 -22.131 -23.837 1.00 73.94 386 LEU A O 1
ATOM 2951 N N . LYS A 1 387 ? -8.229 -21.899 -23.090 1.00 80.38 387 LYS A N 1
ATOM 2952 C CA . LYS A 1 387 ? -8.873 -22.087 -24.400 1.00 80.38 387 LYS A CA 1
ATOM 2953 C C . LYS A 1 387 ? -8.612 -20.923 -25.362 1.00 80.38 387 LYS A C 1
ATOM 2955 O O . LYS A 1 387 ? -8.628 -21.124 -26.571 1.00 80.38 387 LYS A O 1
ATOM 2960 N N . LYS A 1 388 ? -8.364 -19.714 -24.846 1.00 83.69 388 LYS A N 1
ATOM 2961 C CA . LYS A 1 388 ? -8.053 -18.513 -25.641 1.00 83.69 388 LYS A CA 1
ATOM 2962 C C . LYS A 1 388 ? -6.550 -18.311 -25.867 1.00 83.69 388 LYS A C 1
ATOM 2964 O O . LYS A 1 388 ? -6.164 -17.557 -26.759 1.00 83.69 388 LYS A O 1
ATOM 2969 N N . ALA A 1 389 ? -5.704 -19.005 -25.102 1.00 86.75 389 ALA A N 1
ATOM 2970 C CA . ALA A 1 389 ? -4.250 -18.881 -25.176 1.00 86.75 389 ALA A CA 1
ATOM 2971 C C . ALA A 1 389 ? -3.658 -19.154 -26.578 1.00 86.75 389 ALA A C 1
ATOM 2973 O O . ALA A 1 389 ? -2.802 -18.373 -26.993 1.00 86.75 389 ALA A O 1
ATOM 2974 N N . PRO A 1 390 ? -4.116 -20.156 -27.364 1.00 91.88 390 PRO A N 1
ATOM 2975 C CA . PRO A 1 390 ? -3.582 -20.393 -28.708 1.00 91.88 390 PRO A CA 1
ATOM 2976 C C . PRO A 1 390 ? -3.754 -19.203 -29.656 1.00 91.88 390 PRO A C 1
ATOM 2978 O O . PRO A 1 390 ? -2.869 -18.928 -30.458 1.00 91.88 390 PRO A O 1
ATOM 2981 N N . PHE A 1 391 ? -4.858 -18.460 -29.543 1.00 93.00 391 PHE A N 1
ATOM 2982 C CA . PHE A 1 391 ? -5.106 -17.275 -30.367 1.00 93.00 391 PHE A CA 1
ATOM 2983 C C . PHE A 1 391 ? -4.220 -16.096 -29.953 1.00 93.00 391 PHE A C 1
ATOM 2985 O O . PHE A 1 391 ? -3.690 -15.395 -30.812 1.00 93.00 391 PHE A O 1
ATOM 2992 N N . ALA A 1 392 ? -3.991 -15.908 -28.650 1.00 90.25 392 ALA A N 1
ATOM 2993 C CA . ALA A 1 392 ? -3.043 -14.907 -28.158 1.00 90.25 392 ALA A CA 1
ATOM 2994 C C . ALA A 1 392 ? -1.603 -15.222 -28.608 1.00 90.25 392 ALA A C 1
ATOM 2996 O O . ALA A 1 392 ? -0.906 -14.346 -29.119 1.00 90.25 392 ALA A O 1
ATOM 2997 N N . ILE A 1 393 ? -1.185 -16.489 -28.494 1.00 93.44 393 ILE A N 1
ATOM 2998 C CA . ILE A 1 393 ? 0.117 -16.968 -28.983 1.00 93.44 393 ILE A CA 1
ATOM 2999 C C . ILE A 1 393 ? 0.207 -16.798 -30.503 1.00 93.44 393 ILE A C 1
ATOM 3001 O O . ILE A 1 393 ? 1.219 -16.316 -30.999 1.00 93.44 393 ILE A O 1
ATOM 3005 N N . GLY A 1 394 ? -0.855 -17.130 -31.241 1.00 95.69 394 GLY A N 1
ATOM 3006 C CA . GLY A 1 394 ? -0.927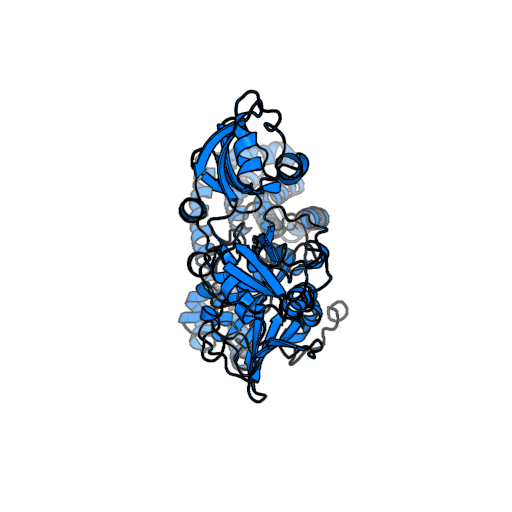 -16.937 -32.688 1.00 95.69 394 GLY A CA 1
ATOM 3007 C C . GLY A 1 394 ? -0.735 -15.476 -33.094 1.00 95.69 394 GLY A C 1
ATOM 3008 O O . GLY A 1 394 ? 0.049 -15.197 -33.996 1.00 95.69 394 GLY A O 1
ATOM 3009 N N . GLY A 1 395 ? -1.368 -14.537 -32.383 1.00 95.00 395 GLY A N 1
ATOM 3010 C CA . GLY A 1 395 ? -1.158 -13.102 -32.586 1.00 95.00 395 GLY A CA 1
ATOM 3011 C C . GLY A 1 395 ? 0.285 -12.669 -32.312 1.00 95.00 395 GLY A C 1
ATOM 3012 O O . GLY A 1 395 ? 0.868 -11.934 -33.106 1.00 95.00 395 GLY A O 1
ATOM 3013 N N . LEU A 1 396 ? 0.897 -13.169 -31.234 1.00 94.19 396 LEU A N 1
ATOM 3014 C CA . LEU A 1 396 ? 2.298 -12.880 -30.911 1.00 94.19 396 LEU A CA 1
ATOM 3015 C C . LEU A 1 396 ? 3.259 -13.419 -31.982 1.00 94.19 396 LEU A C 1
ATOM 3017 O O . LEU A 1 396 ? 4.145 -12.697 -32.435 1.00 94.19 396 LEU A O 1
ATOM 3021 N N . VAL A 1 397 ? 3.070 -14.669 -32.414 1.00 95.94 397 VAL A N 1
ATOM 3022 C CA . VAL A 1 397 ? 3.872 -15.293 -33.477 1.00 95.94 397 VAL A CA 1
ATOM 3023 C C . VAL A 1 397 ? 3.696 -14.542 -34.794 1.00 95.94 397 VAL A C 1
ATOM 3025 O O . VAL A 1 397 ? 4.682 -14.304 -35.486 1.00 95.94 397 VAL A O 1
ATOM 3028 N N . LEU A 1 398 ? 2.474 -14.110 -35.117 1.00 95.06 398 LEU A N 1
ATOM 3029 C CA . LEU A 1 398 ? 2.197 -13.276 -36.285 1.00 95.06 398 LEU A CA 1
ATOM 3030 C C . LEU A 1 398 ? 2.971 -11.954 -36.223 1.00 95.06 398 LEU A C 1
ATOM 3032 O O . LEU A 1 398 ? 3.639 -11.598 -37.191 1.00 95.06 398 LEU A O 1
ATOM 3036 N N . MET A 1 399 ? 2.927 -11.251 -35.087 1.00 95.38 399 MET A N 1
ATOM 3037 C CA . MET A 1 399 ? 3.672 -10.003 -34.893 1.00 95.38 399 MET A CA 1
ATOM 3038 C C . MET A 1 399 ? 5.173 -10.219 -35.090 1.00 95.38 399 MET A C 1
ATOM 3040 O O . MET A 1 399 ? 5.797 -9.520 -35.883 1.00 95.38 399 MET A O 1
ATOM 3044 N N . ILE A 1 400 ? 5.745 -11.203 -34.390 1.00 94.00 400 ILE A N 1
ATOM 3045 C CA . ILE A 1 400 ? 7.176 -11.511 -34.448 1.00 94.00 400 ILE A CA 1
ATOM 3046 C C . ILE A 1 400 ? 7.579 -11.907 -35.871 1.00 94.00 400 ILE A C 1
ATOM 3048 O O . ILE A 1 400 ? 8.576 -11.405 -36.378 1.00 94.00 400 ILE A O 1
ATOM 3052 N N . GLY A 1 401 ? 6.792 -12.751 -36.543 1.00 95.19 401 GLY A N 1
ATOM 3053 C CA . GLY A 1 401 ? 7.047 -13.166 -37.921 1.00 95.19 401 GLY A CA 1
ATOM 3054 C C . GLY A 1 401 ? 7.050 -11.988 -38.896 1.00 95.19 401 GLY A C 1
ATOM 3055 O O . GLY A 1 401 ? 7.968 -11.868 -39.705 1.00 95.19 401 GLY A O 1
ATOM 3056 N N . LEU A 1 402 ? 6.077 -11.078 -38.779 1.00 94.81 402 LEU A N 1
ATOM 3057 C CA . LEU A 1 402 ? 6.020 -9.864 -39.598 1.00 94.81 402 LEU A CA 1
ATOM 3058 C C . LEU A 1 402 ? 7.218 -8.941 -39.338 1.00 94.81 402 LEU A C 1
ATOM 3060 O O . LEU A 1 402 ? 7.817 -8.454 -40.295 1.00 94.81 402 LEU A O 1
ATOM 3064 N N . VAL A 1 403 ? 7.607 -8.746 -38.075 1.00 92.44 403 VAL A N 1
ATOM 3065 C CA . VAL A 1 403 ? 8.759 -7.905 -37.709 1.00 92.44 403 VAL A CA 1
ATOM 3066 C C . VAL A 1 403 ? 10.074 -8.509 -38.207 1.00 92.44 403 VAL A C 1
ATOM 3068 O O . VAL A 1 403 ? 10.860 -7.808 -38.838 1.00 92.44 403 VAL A O 1
ATOM 3071 N N . ILE A 1 404 ? 10.305 -9.808 -37.985 1.00 93.69 404 ILE A N 1
ATOM 3072 C CA . ILE A 1 404 ? 11.531 -10.500 -38.420 1.00 93.69 404 ILE A CA 1
ATOM 3073 C C . ILE A 1 404 ? 11.651 -10.513 -39.945 1.00 93.69 404 ILE A C 1
ATOM 3075 O O . ILE A 1 404 ? 12.757 -10.422 -40.471 1.00 93.69 404 ILE A O 1
ATOM 3079 N N . SER A 1 405 ? 10.528 -10.590 -40.666 1.00 92.06 405 SER A N 1
ATOM 3080 C CA . SER A 1 405 ? 10.538 -10.552 -42.130 1.00 92.06 405 SER A CA 1
ATOM 3081 C C . SER A 1 405 ? 11.076 -9.234 -42.704 1.00 92.06 405 SER A C 1
ATOM 3083 O O . SER A 1 405 ? 11.441 -9.186 -43.875 1.00 92.06 405 SER A O 1
ATOM 3085 N N . GLY A 1 406 ? 11.105 -8.159 -41.905 1.00 86.69 406 GLY A N 1
ATOM 3086 C CA . GLY A 1 406 ? 11.606 -6.841 -42.299 1.00 86.69 406 GLY A CA 1
ATOM 3087 C C . GLY A 1 406 ? 10.744 -6.099 -43.328 1.00 86.69 406 GLY A C 1
ATOM 3088 O O . GLY A 1 406 ? 11.035 -4.947 -43.637 1.00 86.69 406 GLY A O 1
ATOM 3089 N N . TYR A 1 407 ? 9.677 -6.715 -43.850 1.00 86.62 407 TYR A N 1
ATOM 3090 C CA . TYR A 1 407 ? 8.850 -6.131 -44.913 1.00 86.62 407 TYR A CA 1
ATOM 3091 C C . TYR A 1 407 ? 7.871 -5.059 -44.432 1.00 86.62 407 TYR A C 1
ATOM 3093 O O . TYR A 1 407 ? 7.450 -4.225 -45.230 1.00 86.62 407 TYR A O 1
ATOM 3101 N N . GLN A 1 408 ? 7.452 -5.103 -43.165 1.00 89.56 408 GLN A N 1
ATOM 3102 C CA . GLN A 1 408 ? 6.446 -4.194 -42.617 1.00 89.56 408 GLN A CA 1
ATOM 3103 C C . GLN A 1 408 ? 7.002 -3.431 -41.411 1.00 89.56 408 GLN A C 1
ATOM 3105 O O . GLN A 1 408 ? 7.652 -4.040 -40.559 1.00 89.56 408 GLN A O 1
ATOM 3110 N N . PRO A 1 409 ? 6.716 -2.121 -41.284 1.00 89.94 409 PRO A N 1
ATOM 3111 C CA . PRO A 1 409 ? 7.041 -1.371 -40.079 1.00 89.94 409 PRO A CA 1
ATOM 3112 C C . PRO A 1 409 ? 6.413 -2.006 -38.834 1.00 89.94 409 PRO A C 1
ATOM 3114 O O . PRO A 1 409 ? 5.291 -2.520 -38.885 1.00 89.94 409 PRO A O 1
ATOM 3117 N N . ILE A 1 410 ? 7.103 -1.911 -37.694 1.00 90.56 410 ILE A N 1
ATOM 3118 C CA . ILE A 1 410 ? 6.680 -2.547 -36.437 1.00 90.56 410 ILE A CA 1
ATOM 3119 C C . ILE A 1 410 ? 5.261 -2.145 -36.015 1.00 90.56 410 ILE A C 1
ATOM 3121 O O . ILE A 1 410 ? 4.505 -2.986 -35.533 1.00 90.56 410 ILE A O 1
ATOM 3125 N N . GLN A 1 411 ? 4.856 -0.896 -36.271 1.00 91.38 411 GLN A N 1
ATOM 3126 C CA . GLN A 1 411 ? 3.503 -0.429 -35.982 1.00 91.38 411 GLN A CA 1
ATOM 3127 C C . GLN A 1 411 ? 2.435 -1.202 -36.769 1.00 91.38 411 GLN A C 1
ATOM 3129 O O . GLN A 1 411 ? 1.406 -1.562 -36.204 1.00 91.38 411 GLN A O 1
ATOM 3134 N N . VAL A 1 412 ? 2.685 -1.523 -38.042 1.00 93.69 412 VAL A N 1
ATOM 3135 C CA . VAL A 1 412 ? 1.741 -2.280 -38.880 1.00 93.69 412 VAL A CA 1
ATOM 3136 C C . VAL A 1 412 ? 1.647 -3.722 -38.385 1.00 93.69 412 VAL A C 1
ATOM 3138 O O . VAL A 1 412 ? 0.546 -4.251 -38.232 1.00 93.69 412 VAL A O 1
ATOM 3141 N N . ALA A 1 413 ? 2.789 -4.335 -38.061 1.00 94.31 413 ALA A N 1
ATOM 3142 C CA . ALA A 1 413 ? 2.845 -5.687 -37.510 1.00 94.31 413 ALA A CA 1
ATOM 3143 C C . ALA A 1 413 ? 2.096 -5.804 -36.168 1.00 94.31 413 ALA A C 1
ATOM 3145 O O . ALA A 1 413 ? 1.311 -6.734 -35.974 1.00 94.31 413 ALA A O 1
ATOM 3146 N N . ALA A 1 414 ? 2.288 -4.837 -35.266 1.00 92.12 414 ALA A N 1
ATOM 3147 C CA . ALA A 1 414 ? 1.611 -4.789 -33.973 1.00 92.12 414 ALA A CA 1
ATOM 3148 C C . ALA A 1 414 ? 0.089 -4.605 -34.120 1.00 92.12 414 ALA A C 1
ATOM 3150 O O . ALA A 1 414 ? -0.681 -5.327 -33.482 1.00 92.12 414 ALA A O 1
ATOM 3151 N N . PHE A 1 415 ? -0.364 -3.700 -34.999 1.00 93.38 415 PHE A N 1
ATOM 3152 C CA . PHE A 1 415 ? -1.795 -3.506 -35.267 1.00 93.38 415 PHE A CA 1
ATOM 3153 C C . PHE A 1 415 ? -2.448 -4.741 -35.898 1.00 93.38 415 PHE A C 1
ATOM 3155 O O . PHE A 1 415 ? -3.566 -5.097 -35.519 1.00 93.38 415 PHE A O 1
ATOM 3162 N N . ALA A 1 416 ? -1.763 -5.423 -36.820 1.00 94.19 416 ALA A N 1
ATOM 3163 C CA . ALA A 1 416 ? -2.260 -6.656 -37.428 1.00 94.19 416 ALA A CA 1
ATOM 3164 C C . ALA A 1 416 ? -2.454 -7.765 -36.380 1.00 94.19 416 ALA A C 1
ATOM 3166 O O . ALA A 1 416 ? -3.509 -8.400 -36.335 1.00 94.19 416 ALA A O 1
ATOM 3167 N N . ALA A 1 417 ? -1.478 -7.948 -35.488 1.00 94.44 417 ALA A N 1
ATOM 3168 C CA . ALA A 1 417 ? -1.562 -8.912 -34.396 1.00 94.44 417 ALA A CA 1
ATOM 3169 C C . ALA A 1 417 ? -2.666 -8.575 -33.384 1.00 94.44 417 ALA A C 1
ATOM 3171 O O . ALA A 1 417 ? -3.452 -9.449 -33.022 1.00 94.44 417 ALA A O 1
ATOM 3172 N N . ALA A 1 418 ? -2.783 -7.310 -32.971 1.00 92.75 418 ALA A N 1
ATOM 3173 C CA . ALA A 1 418 ? -3.859 -6.869 -32.084 1.00 92.75 418 ALA A CA 1
ATOM 3174 C C . ALA A 1 418 ? -5.241 -7.103 -32.718 1.00 92.75 418 ALA A C 1
ATOM 3176 O O . ALA A 1 418 ? -6.141 -7.642 -32.075 1.00 92.75 418 ALA A O 1
ATOM 3177 N N . THR A 1 419 ? -5.386 -6.775 -34.005 1.00 94.31 419 THR A N 1
ATOM 3178 C CA . THR A 1 419 ? -6.620 -7.008 -34.768 1.00 94.31 419 THR A CA 1
ATOM 3179 C C . THR A 1 419 ? -6.956 -8.497 -34.830 1.00 94.31 419 THR A C 1
ATOM 3181 O O . THR A 1 419 ? -8.097 -8.875 -34.580 1.00 94.31 419 THR A O 1
ATOM 3184 N N . PHE A 1 420 ? -5.971 -9.361 -35.084 1.00 95.44 420 PHE A N 1
ATOM 3185 C CA . PHE A 1 420 ? -6.152 -10.813 -35.077 1.00 95.44 420 PHE A CA 1
ATOM 3186 C C . PHE A 1 420 ? -6.672 -11.334 -33.726 1.00 95.44 420 PHE A C 1
ATOM 3188 O O . PHE A 1 420 ? -7.632 -12.105 -33.679 1.00 95.44 420 PHE A O 1
ATOM 3195 N N . VAL A 1 421 ? -6.086 -10.884 -32.614 1.00 93.81 421 VAL A N 1
ATOM 3196 C CA . VAL A 1 421 ? -6.492 -11.289 -31.254 1.00 93.81 421 VAL A CA 1
ATOM 3197 C C . VAL A 1 421 ? -7.922 -10.828 -30.927 1.00 93.81 421 VAL A C 1
ATOM 3199 O O . VAL A 1 421 ? -8.673 -11.553 -30.271 1.00 93.81 421 VAL A O 1
ATOM 3202 N N . VAL A 1 422 ? -8.336 -9.657 -31.418 1.00 93.50 422 VAL A N 1
ATOM 3203 C CA . VAL A 1 422 ? -9.712 -9.163 -31.248 1.00 93.50 422 VAL A CA 1
ATOM 3204 C C . VAL A 1 422 ? -10.699 -9.934 -32.131 1.00 93.50 422 VAL A C 1
ATOM 3206 O O . VAL A 1 422 ? -11.741 -10.372 -31.645 1.00 93.50 422 VAL A O 1
ATOM 3209 N N . LEU A 1 423 ? -10.369 -10.166 -33.407 1.00 94.50 423 LEU A N 1
ATOM 3210 C CA . LEU A 1 423 ? -11.231 -10.895 -34.350 1.00 94.50 423 LEU A CA 1
ATOM 3211 C C . LEU A 1 423 ? -11.459 -12.355 -33.940 1.00 94.50 423 LEU A C 1
ATOM 3213 O O . LEU A 1 423 ? -12.541 -12.896 -34.149 1.00 94.50 423 LEU A O 1
ATOM 3217 N N . THR A 1 424 ? -10.461 -12.986 -33.324 1.00 93.12 424 THR A N 1
ATOM 3218 C CA . THR A 1 424 ? -10.560 -14.359 -32.803 1.00 93.12 424 THR A CA 1
ATOM 3219 C C . THR A 1 424 ? -11.343 -14.456 -31.488 1.00 93.12 424 THR A C 1
ATOM 3221 O O . THR A 1 424 ? -11.544 -15.554 -30.972 1.00 93.12 424 THR A O 1
ATOM 3224 N N . GLY A 1 425 ? -11.798 -13.332 -30.918 1.00 86.88 425 GLY A N 1
ATOM 3225 C CA . GLY A 1 425 ? -12.534 -13.301 -29.649 1.00 86.88 425 GLY A CA 1
ATOM 3226 C C . GLY A 1 425 ? -11.676 -13.646 -28.426 1.00 86.88 425 GLY A C 1
ATOM 3227 O O . GLY A 1 425 ? -12.202 -13.840 -27.319 1.00 86.88 425 GLY A O 1
ATOM 3228 N N . ALA A 1 426 ? -10.352 -13.716 -28.604 1.00 87.88 426 ALA A N 1
ATOM 3229 C CA . ALA A 1 426 ? -9.412 -13.898 -27.510 1.00 87.88 426 ALA A CA 1
ATOM 3230 C C . ALA A 1 426 ? -9.463 -12.696 -26.555 1.00 87.88 426 ALA A C 1
ATOM 3232 O O . ALA A 1 426 ? -9.436 -12.886 -25.339 1.00 87.88 426 ALA A O 1
ATOM 3233 N N . LEU A 1 427 ? -9.662 -11.493 -27.105 1.00 85.31 427 LEU A N 1
ATOM 3234 C CA . LEU A 1 427 ? -9.874 -10.253 -26.363 1.00 85.31 427 LEU A CA 1
ATOM 3235 C C . LEU A 1 427 ? -11.133 -9.530 -26.863 1.00 85.31 427 LEU A C 1
ATOM 3237 O O . LEU A 1 427 ? -11.337 -9.384 -28.066 1.00 85.31 427 LEU A O 1
ATOM 3241 N N . THR A 1 428 ? -11.984 -9.056 -25.955 1.00 85.81 428 THR A N 1
ATOM 3242 C CA . THR A 1 428 ? -13.121 -8.196 -26.320 1.00 85.81 428 THR A CA 1
ATOM 3243 C C . THR A 1 428 ? -12.645 -6.782 -26.661 1.00 85.81 428 THR A C 1
ATOM 3245 O O . THR A 1 428 ? -11.624 -6.325 -26.150 1.00 85.81 428 THR A O 1
ATOM 3248 N N . MET A 1 429 ? -13.414 -6.024 -27.454 1.00 87.00 429 MET A N 1
ATOM 3249 C CA . MET A 1 429 ? -13.045 -4.637 -27.790 1.00 87.00 429 MET A CA 1
ATOM 3250 C C . MET A 1 429 ? -12.888 -3.751 -26.541 1.00 87.00 429 MET A C 1
ATOM 3252 O O . MET A 1 429 ? -12.020 -2.882 -26.481 1.00 87.00 429 MET A O 1
ATOM 3256 N N . LYS A 1 430 ? -13.694 -3.998 -25.501 1.00 77.44 430 LYS A N 1
ATOM 3257 C CA . LYS A 1 430 ? -13.603 -3.277 -24.224 1.00 77.44 430 LYS A CA 1
ATOM 3258 C C . LYS A 1 430 ? -12.305 -3.594 -23.479 1.00 77.44 430 LYS A C 1
ATOM 3260 O O . LYS A 1 430 ? -11.714 -2.693 -22.894 1.00 77.44 430 LYS A O 1
ATOM 3265 N N . GLU A 1 431 ? -11.867 -4.850 -23.479 1.00 79.56 431 GLU A N 1
ATOM 3266 C CA . GLU A 1 431 ? -10.581 -5.248 -22.895 1.00 79.56 431 GLU A CA 1
ATOM 3267 C C . GLU A 1 431 ? -9.406 -4.715 -23.723 1.00 79.56 431 GLU A C 1
ATOM 3269 O O . GLU A 1 431 ? -8.453 -4.208 -23.141 1.00 79.56 431 GLU A O 1
ATOM 3274 N N . ALA A 1 432 ? -9.513 -4.720 -25.057 1.00 85.06 432 ALA A N 1
ATOM 3275 C CA . ALA A 1 432 ? -8.517 -4.139 -25.958 1.00 85.06 432 ALA A CA 1
ATOM 3276 C C . ALA A 1 432 ? -8.289 -2.648 -25.674 1.00 85.06 432 ALA A C 1
ATOM 3278 O O . ALA A 1 432 ? -7.153 -2.232 -25.473 1.00 85.06 432 ALA A O 1
ATOM 3279 N N . TYR A 1 433 ? -9.358 -1.853 -25.549 1.00 82.12 433 TYR A N 1
ATOM 3280 C CA . TYR A 1 433 ? -9.244 -0.438 -25.174 1.00 82.12 433 TYR A CA 1
ATOM 3281 C C . TYR A 1 433 ? -8.630 -0.216 -23.785 1.00 82.12 433 TYR A C 1
ATOM 3283 O O . TYR A 1 433 ? -7.968 0.798 -23.564 1.00 82.12 433 TYR A O 1
ATOM 3291 N N . ARG A 1 434 ? -8.854 -1.139 -22.841 1.00 74.75 434 ARG A N 1
ATOM 3292 C CA . ARG A 1 434 ? -8.261 -1.075 -21.494 1.00 74.75 434 ARG A CA 1
ATOM 3293 C C . ARG A 1 434 ? -6.793 -1.478 -21.467 1.00 74.75 434 ARG A C 1
ATOM 3295 O O . ARG A 1 434 ? -6.085 -1.019 -20.582 1.00 74.75 434 ARG A O 1
ATOM 3302 N N . ALA A 1 435 ? -6.362 -2.326 -22.397 1.00 77.00 435 ALA A N 1
ATOM 3303 C CA . ALA A 1 435 ? -4.972 -2.749 -22.522 1.00 77.00 435 ALA A CA 1
ATOM 3304 C C . ALA A 1 435 ? -4.065 -1.640 -23.084 1.00 77.00 435 ALA A C 1
ATOM 3306 O O . ALA A 1 435 ? -2.847 -1.732 -22.971 1.00 77.00 435 ALA A O 1
ATOM 3307 N N . ILE A 1 436 ? -4.639 -0.588 -23.678 1.00 81.56 436 ILE A N 1
ATOM 3308 C CA . ILE A 1 436 ? -3.877 0.567 -24.155 1.00 81.56 436 ILE A CA 1
ATOM 3309 C C . ILE A 1 436 ? -3.367 1.370 -22.951 1.00 81.56 436 ILE A C 1
ATOM 3311 O O . ILE A 1 436 ? -4.148 1.942 -22.188 1.00 81.56 436 ILE A O 1
ATOM 3315 N N . GLU A 1 437 ? -2.045 1.478 -22.816 1.00 72.12 437 GLU A N 1
ATOM 3316 C CA . GLU A 1 437 ? -1.403 2.342 -21.823 1.00 72.12 437 GLU A CA 1
ATOM 3317 C C . GLU A 1 437 ? -1.453 3.815 -22.251 1.00 72.12 437 GLU A C 1
ATOM 3319 O O . GLU A 1 437 ? -0.461 4.412 -22.673 1.00 72.12 437 GLU A O 1
ATOM 3324 N N . TRP A 1 438 ? -2.627 4.435 -22.116 1.00 81.44 438 TRP A N 1
ATOM 3325 C CA . TRP A 1 438 ? -2.846 5.841 -22.477 1.00 81.44 438 TRP A CA 1
ATOM 3326 C C . TRP A 1 438 ? -1.813 6.782 -21.856 1.00 81.44 438 TRP A C 1
ATOM 3328 O O . TRP A 1 438 ? -1.332 7.699 -22.517 1.00 81.44 438 TRP A O 1
ATOM 3338 N N . ARG A 1 439 ? -1.414 6.517 -20.605 1.00 72.12 439 ARG A N 1
ATOM 3339 C CA . ARG A 1 439 ? -0.385 7.298 -19.911 1.00 72.12 439 ARG A CA 1
ATOM 3340 C C . ARG A 1 439 ? 0.958 7.262 -20.643 1.00 72.12 439 ARG A C 1
ATOM 3342 O O . ARG A 1 439 ? 1.576 8.311 -20.752 1.00 72.12 439 ARG A O 1
ATOM 3349 N N . ALA A 1 440 ? 1.391 6.112 -21.161 1.00 68.94 440 ALA A N 1
ATOM 3350 C CA . ALA A 1 440 ? 2.642 6.004 -21.912 1.00 68.94 440 ALA A CA 1
ATOM 3351 C C . ALA A 1 440 ? 2.566 6.777 -23.238 1.00 68.94 440 ALA A C 1
ATOM 3353 O O . ALA A 1 440 ? 3.490 7.513 -23.573 1.00 68.94 440 ALA A O 1
ATOM 3354 N N . ILE A 1 441 ? 1.436 6.689 -23.950 1.00 81.19 441 ILE A N 1
ATOM 3355 C CA . ILE A 1 441 ? 1.218 7.414 -25.213 1.00 81.19 441 ILE A CA 1
ATOM 3356 C C . ILE A 1 441 ? 1.256 8.929 -24.988 1.00 81.19 441 ILE A C 1
ATOM 3358 O O . ILE A 1 441 ? 2.004 9.632 -25.666 1.00 81.19 441 ILE A O 1
ATOM 3362 N N . PHE A 1 442 ? 0.489 9.437 -24.017 1.00 81.56 442 PHE A N 1
ATOM 3363 C CA . PHE A 1 442 ? 0.482 10.865 -23.690 1.00 81.56 442 PHE A CA 1
ATOM 3364 C C . PHE A 1 442 ? 1.839 11.348 -23.187 1.00 81.56 442 PHE A C 1
ATOM 3366 O O . PHE A 1 442 ? 2.234 12.468 -23.489 1.00 81.56 442 PHE A O 1
ATOM 3373 N N . LEU A 1 443 ? 2.567 10.508 -22.455 1.00 70.81 443 LEU A N 1
ATOM 3374 C CA . LEU A 1 443 ? 3.904 10.824 -21.974 1.00 70.81 443 LEU A CA 1
ATOM 3375 C C . LEU A 1 443 ? 4.899 10.960 -23.128 1.00 70.81 443 LEU A C 1
ATOM 3377 O O . LEU A 1 443 ? 5.573 11.979 -23.213 1.00 70.81 443 LEU A O 1
ATOM 3381 N N . VAL A 1 444 ? 4.946 10.000 -24.057 1.00 72.25 444 VAL A N 1
ATOM 3382 C CA . VAL A 1 444 ? 5.785 10.111 -25.263 1.00 72.25 444 VAL A CA 1
ATOM 3383 C C . VAL A 1 444 ? 5.398 11.358 -26.064 1.00 72.25 444 VAL A C 1
ATOM 3385 O O . VAL A 1 444 ? 6.271 12.141 -26.433 1.00 72.25 444 VAL A O 1
ATOM 3388 N N . ALA A 1 445 ? 4.098 11.604 -26.255 1.00 82.56 445 ALA A N 1
ATOM 3389 C CA . ALA A 1 445 ? 3.608 12.795 -26.946 1.00 82.56 445 ALA A CA 1
ATOM 3390 C C . ALA A 1 445 ? 3.998 14.109 -26.241 1.00 82.56 445 ALA A C 1
ATOM 3392 O O . ALA A 1 445 ? 4.290 15.089 -26.919 1.00 82.56 445 ALA A O 1
ATOM 3393 N N . ALA A 1 446 ? 4.033 14.138 -24.905 1.00 81.31 446 ALA A N 1
ATOM 3394 C CA . ALA A 1 446 ? 4.401 15.314 -24.117 1.00 81.31 446 ALA A CA 1
ATOM 3395 C C . ALA A 1 446 ? 5.917 15.558 -24.063 1.00 81.31 446 ALA A C 1
ATOM 3397 O O . ALA A 1 446 ? 6.344 16.708 -23.983 1.00 81.31 446 ALA A O 1
ATOM 3398 N N . VAL A 1 447 ? 6.737 14.505 -24.124 1.00 74.31 447 VAL A N 1
ATOM 3399 C CA . VAL A 1 447 ? 8.202 14.633 -24.069 1.00 74.31 447 VAL A CA 1
ATOM 3400 C C . VAL A 1 447 ? 8.794 15.012 -25.433 1.00 74.31 447 VAL A C 1
ATOM 3402 O O . VAL A 1 447 ? 9.828 15.674 -25.474 1.00 74.31 447 VAL A O 1
ATOM 3405 N N . LEU A 1 448 ? 8.128 14.701 -26.552 1.00 79.38 448 LEU A N 1
ATOM 3406 C CA . LEU A 1 448 ? 8.568 15.131 -27.890 1.00 79.38 448 LEU A CA 1
ATOM 3407 C C . LEU A 1 448 ? 8.751 16.668 -28.008 1.00 79.38 448 LEU A C 1
ATOM 3409 O O . LEU A 1 448 ? 9.833 17.095 -28.417 1.00 79.38 448 LEU A O 1
ATOM 3413 N N . PRO A 1 449 ? 7.788 17.523 -27.591 1.00 87.38 449 PRO A N 1
ATOM 3414 C CA . PRO A 1 449 ? 7.987 18.973 -27.509 1.00 87.38 449 PRO A CA 1
ATOM 3415 C C . PRO A 1 449 ? 9.116 19.402 -26.571 1.00 87.38 449 PRO A C 1
ATOM 3417 O O . PRO A 1 449 ? 9.786 20.389 -26.854 1.00 87.38 449 PRO A O 1
ATOM 3420 N N . VAL A 1 450 ? 9.345 18.681 -25.467 1.00 84.19 450 VAL A N 1
ATOM 3421 C CA . VAL A 1 450 ? 10.452 18.982 -24.544 1.00 84.19 450 VAL A CA 1
ATOM 3422 C C . VAL A 1 450 ? 11.792 18.732 -25.230 1.00 84.19 450 VAL A C 1
ATOM 3424 O O . VAL A 1 450 ? 12.681 19.572 -25.135 1.00 84.19 450 VAL A O 1
ATOM 3427 N N . GLY A 1 451 ? 11.913 17.641 -25.989 1.00 80.25 451 GLY A N 1
ATOM 3428 C CA . GLY A 1 451 ? 13.086 17.382 -26.825 1.00 80.25 451 GLY A CA 1
ATOM 3429 C C . GLY A 1 451 ? 13.328 18.504 -27.841 1.00 80.25 451 GLY A C 1
ATOM 3430 O O . GLY A 1 451 ? 14.437 19.028 -27.919 1.00 80.25 451 GLY A O 1
ATOM 3431 N N . ALA A 1 452 ? 12.277 18.951 -28.539 1.00 82.56 452 ALA A N 1
ATOM 3432 C CA . ALA A 1 452 ? 12.363 20.081 -29.470 1.00 82.56 452 ALA A CA 1
ATOM 3433 C C . ALA A 1 452 ? 12.734 21.403 -28.764 1.00 82.56 452 ALA A C 1
ATOM 3435 O O . ALA A 1 452 ? 13.528 22.191 -29.277 1.00 82.56 452 ALA A O 1
ATOM 3436 N N . ALA A 1 453 ? 12.213 21.647 -27.558 1.00 88.50 453 ALA A N 1
ATOM 3437 C CA . ALA A 1 453 ? 12.576 22.807 -26.748 1.00 88.50 453 ALA A CA 1
ATOM 3438 C C . ALA A 1 453 ? 14.051 22.754 -26.311 1.00 88.50 453 ALA A C 1
ATOM 3440 O O . ALA A 1 453 ? 14.748 23.766 -26.383 1.00 88.50 453 ALA A O 1
ATOM 3441 N N . MET A 1 454 ? 14.560 21.582 -25.923 1.00 86.25 454 MET A N 1
ATOM 3442 C CA . MET A 1 454 ? 15.973 21.376 -25.580 1.00 86.25 454 MET A CA 1
ATOM 3443 C C . MET A 1 454 ? 16.908 21.587 -26.775 1.00 86.25 454 MET A C 1
ATOM 3445 O O . MET A 1 454 ? 18.003 22.120 -26.598 1.00 86.25 454 MET A O 1
ATOM 3449 N N . GLU A 1 455 ? 16.483 21.199 -27.978 1.00 82.81 455 GLU A N 1
ATOM 3450 C CA . GLU A 1 455 ? 17.219 21.465 -29.217 1.00 82.81 455 GLU A CA 1
ATOM 3451 C C . GLU A 1 455 ? 17.204 22.964 -29.549 1.00 82.81 455 GLU A C 1
ATOM 3453 O O . GLU A 1 455 ? 18.260 23.575 -29.702 1.00 82.81 455 GLU A O 1
ATOM 3458 N N . SER A 1 456 ? 16.022 23.592 -29.560 1.00 88.88 456 SER A N 1
ATOM 3459 C CA . SER A 1 456 ? 15.872 25.017 -29.904 1.00 88.88 456 SER A CA 1
ATOM 3460 C C . SER A 1 456 ? 16.531 25.979 -28.904 1.00 88.88 456 SER A C 1
ATOM 3462 O O . SER A 1 456 ? 17.001 27.043 -29.298 1.00 88.88 456 SER A O 1
ATOM 3464 N N . SER A 1 457 ? 16.596 25.613 -27.619 1.00 93.38 457 SER A N 1
ATOM 3465 C CA . SER A 1 457 ? 17.278 26.391 -26.573 1.00 93.38 457 SER A CA 1
ATOM 3466 C C . SER A 1 457 ? 18.795 26.183 -26.542 1.00 93.38 457 SER A C 1
ATOM 3468 O O . SER A 1 457 ? 19.484 26.886 -25.805 1.00 93.38 457 SER A O 1
ATOM 3470 N N . GLY A 1 458 ? 19.326 25.214 -27.296 1.00 89.06 458 GLY A N 1
ATOM 3471 C CA . GLY A 1 458 ? 20.744 24.849 -27.273 1.00 89.06 458 GLY A CA 1
ATOM 3472 C C . GLY A 1 458 ? 21.173 24.019 -26.057 1.00 89.06 458 GLY A C 1
ATOM 3473 O O . GLY A 1 458 ? 22.341 23.649 -25.960 1.00 89.06 458 GLY A O 1
ATOM 3474 N N . ALA A 1 459 ? 20.259 23.668 -25.145 1.00 89.44 459 ALA A N 1
ATOM 3475 C CA . ALA A 1 459 ? 20.575 22.861 -23.965 1.00 89.44 459 ALA A CA 1
ATOM 3476 C C . ALA A 1 459 ? 21.145 21.481 -24.337 1.00 89.44 459 ALA A C 1
ATOM 3478 O O . ALA A 1 459 ? 22.106 21.019 -23.722 1.00 89.44 459 ALA A O 1
ATOM 3479 N N . ALA A 1 460 ? 20.587 20.838 -25.369 1.00 87.12 460 ALA A N 1
ATOM 3480 C CA . ALA A 1 460 ? 21.098 19.559 -25.857 1.00 87.12 460 ALA A CA 1
ATOM 3481 C C . ALA A 1 460 ? 22.536 19.678 -26.391 1.00 87.12 460 ALA A C 1
ATOM 3483 O O . ALA A 1 460 ? 23.367 18.814 -26.114 1.00 87.12 460 ALA A O 1
ATOM 3484 N N . THR A 1 461 ? 22.835 20.771 -27.098 1.00 88.56 461 THR A N 1
ATOM 3485 C CA . THR A 1 461 ? 24.169 21.076 -27.629 1.00 88.56 461 THR A CA 1
ATOM 3486 C C . THR A 1 461 ? 25.173 21.301 -26.505 1.00 88.56 461 THR A C 1
ATOM 3488 O O . THR A 1 461 ? 26.236 20.694 -26.527 1.00 88.56 461 THR A O 1
ATOM 3491 N N . LEU A 1 462 ? 24.814 22.067 -25.470 1.00 92.25 462 LEU A N 1
ATOM 3492 C CA . LEU A 1 462 ? 25.683 22.299 -24.308 1.00 92.25 462 LEU A CA 1
ATOM 3493 C C . LEU A 1 462 ? 26.060 20.995 -23.589 1.00 92.25 462 LEU A C 1
ATOM 3495 O O . LEU A 1 462 ? 27.206 20.803 -23.184 1.00 92.25 462 LEU A O 1
ATOM 3499 N N . ILE A 1 463 ? 25.105 20.075 -23.417 1.00 90.25 463 ILE A N 1
ATOM 3500 C CA . ILE A 1 463 ? 25.394 18.767 -22.811 1.00 90.25 463 ILE A CA 1
ATOM 3501 C C . ILE A 1 463 ? 26.289 17.943 -23.745 1.00 90.25 463 ILE A C 1
ATOM 3503 O O . ILE A 1 463 ? 27.265 17.351 -23.285 1.00 90.25 463 ILE A O 1
ATOM 3507 N N . ALA A 1 464 ? 25.995 17.931 -25.046 1.00 88.81 464 ALA A N 1
ATOM 3508 C CA . ALA A 1 464 ? 26.780 17.203 -26.035 1.00 88.81 464 ALA A CA 1
ATOM 3509 C C . ALA A 1 464 ? 28.232 17.704 -26.131 1.00 88.81 464 ALA A C 1
ATOM 3511 O O . ALA A 1 464 ? 29.149 16.886 -26.219 1.00 88.81 464 ALA A O 1
ATOM 3512 N N . GLU A 1 465 ? 28.453 19.017 -26.066 1.00 89.88 465 GLU A N 1
ATOM 3513 C CA . GLU A 1 465 ? 29.776 19.648 -26.038 1.00 89.88 465 GLU A CA 1
ATOM 3514 C C . GLU A 1 465 ? 30.553 19.271 -24.776 1.00 89.88 465 GLU A C 1
ATOM 3516 O O . GLU A 1 465 ? 31.726 18.915 -24.870 1.00 89.88 465 GLU A O 1
ATOM 3521 N N . ASN A 1 466 ? 29.905 19.262 -23.607 1.00 91.94 466 ASN A N 1
ATOM 3522 C CA . ASN A 1 466 ? 30.535 18.810 -22.366 1.00 91.94 466 ASN A CA 1
ATOM 3523 C C . ASN A 1 466 ? 30.947 17.335 -22.449 1.00 91.94 466 ASN A C 1
ATOM 3525 O O . ASN A 1 466 ? 32.081 16.990 -22.123 1.00 91.94 466 ASN A O 1
ATOM 3529 N N . VAL A 1 467 ? 30.058 16.462 -22.936 1.00 90.69 467 VAL A N 1
ATOM 3530 C CA . VAL A 1 467 ? 30.389 15.044 -23.144 1.00 90.69 467 VAL A CA 1
ATOM 3531 C C . VAL A 1 467 ? 31.562 14.906 -24.118 1.00 90.69 467 VAL A C 1
ATOM 3533 O O . VAL A 1 467 ? 32.502 14.173 -23.835 1.00 90.69 467 VAL A O 1
ATOM 3536 N N . SER A 1 468 ? 31.554 15.648 -25.224 1.00 88.44 468 SER A N 1
ATOM 3537 C CA . SER A 1 468 ? 32.621 15.589 -26.232 1.00 88.44 468 SER A CA 1
ATOM 3538 C C . SER A 1 468 ? 33.956 16.112 -25.691 1.00 88.44 468 SER A C 1
ATOM 3540 O O . SER A 1 468 ? 34.988 15.498 -25.928 1.00 88.44 468 SER A O 1
ATOM 3542 N N . THR A 1 469 ? 33.940 17.188 -24.903 1.00 89.94 469 THR A N 1
ATOM 3543 C CA . THR A 1 469 ? 35.144 17.801 -24.318 1.00 89.94 469 THR A CA 1
ATOM 3544 C C . THR A 1 469 ? 35.817 16.879 -23.304 1.00 89.94 469 THR A C 1
ATOM 3546 O O . THR A 1 469 ? 37.037 16.765 -23.289 1.00 89.94 469 THR A O 1
ATOM 3549 N N . TYR A 1 470 ? 35.036 16.215 -22.446 1.00 89.62 470 TYR A N 1
ATOM 3550 C CA . TYR A 1 470 ? 35.593 15.378 -21.380 1.00 89.62 470 TYR A CA 1
ATOM 3551 C C . TYR A 1 470 ? 35.801 13.914 -21.783 1.00 89.62 470 TYR A C 1
ATOM 3553 O O . TYR A 1 470 ? 36.658 13.249 -21.203 1.00 89.62 470 TYR A O 1
ATOM 3561 N N . ALA A 1 471 ? 35.025 13.394 -22.739 1.00 90.31 471 ALA A N 1
ATOM 3562 C CA . ALA A 1 471 ? 35.050 11.980 -23.116 1.00 90.31 471 ALA A CA 1
ATOM 3563 C C . ALA A 1 471 ? 35.464 11.715 -24.572 1.00 90.31 471 ALA A C 1
ATOM 3565 O O . ALA A 1 471 ? 35.801 10.576 -24.887 1.00 90.31 471 ALA A O 1
ATOM 3566 N N . GLY A 1 472 ? 35.469 12.721 -25.453 1.00 85.81 472 GLY A N 1
ATOM 3567 C CA . GLY A 1 472 ? 35.777 12.549 -26.878 1.00 85.81 472 GLY A CA 1
ATOM 3568 C C . GLY A 1 472 ? 37.191 12.021 -27.126 1.00 85.81 472 GLY A C 1
ATOM 3569 O O . GLY A 1 472 ? 37.356 11.019 -27.821 1.00 85.81 472 GLY A O 1
ATOM 3570 N N . ASP A 1 473 ? 38.194 12.613 -26.471 1.00 87.62 473 ASP A N 1
ATOM 3571 C CA . ASP A 1 473 ? 39.607 12.215 -26.608 1.00 87.62 473 ASP A CA 1
ATOM 3572 C C . ASP A 1 473 ? 39.904 10.813 -26.043 1.00 87.62 473 ASP A C 1
ATOM 3574 O O . ASP A 1 473 ? 40.889 10.173 -26.412 1.00 87.62 473 ASP A O 1
ATOM 3578 N N . LEU A 1 474 ? 39.038 10.309 -25.157 1.00 89.94 474 LEU A N 1
ATOM 3579 C CA . LEU A 1 474 ? 39.118 8.961 -24.582 1.00 89.94 474 LEU A CA 1
ATOM 3580 C C . LEU A 1 474 ? 38.475 7.893 -25.491 1.00 89.94 474 LEU A C 1
ATOM 3582 O O . LEU A 1 474 ? 38.546 6.698 -25.193 1.00 89.94 474 LEU A O 1
ATOM 3586 N N . GLY A 1 475 ? 37.869 8.313 -26.605 1.00 91.44 475 GLY A N 1
ATOM 3587 C CA . GLY A 1 475 ? 37.299 7.462 -27.643 1.00 91.44 475 GLY A CA 1
ATOM 3588 C C . GLY A 1 475 ? 35.803 7.141 -27.476 1.00 91.44 475 GLY A C 1
ATOM 3589 O O . GLY A 1 475 ? 35.186 7.445 -26.452 1.00 91.44 475 GLY A O 1
ATOM 3590 N N . PRO A 1 476 ? 35.189 6.465 -28.469 1.00 91.81 476 PRO A N 1
ATOM 3591 C CA . PRO A 1 476 ? 33.734 6.262 -28.526 1.00 91.81 476 PRO A CA 1
ATOM 3592 C C . PRO A 1 476 ? 33.142 5.475 -27.344 1.00 91.81 476 PRO A C 1
ATOM 3594 O O . PRO A 1 476 ? 32.002 5.709 -26.941 1.00 91.81 476 PRO A O 1
ATOM 3597 N N . TYR A 1 477 ? 33.925 4.579 -26.731 1.00 94.38 477 TYR A N 1
ATOM 3598 C CA . TYR A 1 477 ? 33.523 3.851 -25.521 1.00 94.38 477 TYR A CA 1
ATOM 3599 C C . TYR A 1 477 ? 33.330 4.778 -24.316 1.00 94.38 477 TYR A C 1
ATOM 3601 O O . TYR A 1 477 ? 32.404 4.571 -23.533 1.00 94.38 477 TYR A O 1
ATOM 3609 N N . ALA A 1 478 ? 34.175 5.801 -24.165 1.00 94.31 478 ALA A N 1
ATOM 3610 C CA . ALA A 1 478 ? 34.052 6.766 -23.080 1.00 94.31 478 ALA A CA 1
ATOM 3611 C C . ALA A 1 478 ? 32.807 7.641 -23.268 1.00 94.31 478 ALA A C 1
ATOM 3613 O O . ALA A 1 478 ? 32.056 7.849 -22.319 1.00 94.31 478 ALA A O 1
ATOM 3614 N N . VAL A 1 479 ? 32.529 8.054 -24.506 1.00 94.69 479 VAL A N 1
ATOM 3615 C CA . VAL A 1 479 ? 31.315 8.800 -24.878 1.00 94.69 479 VAL A CA 1
ATOM 3616 C C . VAL A 1 479 ? 30.053 7.990 -24.570 1.00 94.69 479 VAL A C 1
ATOM 3618 O O . VAL A 1 479 ? 29.126 8.495 -23.931 1.00 94.69 479 VAL A O 1
ATOM 3621 N N . LEU A 1 480 ? 30.034 6.710 -24.961 1.00 95.69 480 LEU A N 1
ATOM 3622 C CA . LEU A 1 480 ? 28.958 5.782 -24.613 1.00 95.69 480 LEU A CA 1
ATOM 3623 C C . LEU A 1 480 ? 28.796 5.671 -23.093 1.00 95.69 480 LEU A C 1
ATOM 3625 O O . LEU A 1 480 ? 27.678 5.784 -22.595 1.00 95.69 480 LEU A O 1
ATOM 3629 N N . ALA A 1 481 ? 29.894 5.494 -22.354 1.00 95.31 481 ALA A N 1
ATOM 3630 C CA . ALA A 1 481 ? 29.872 5.391 -20.899 1.00 95.31 481 ALA A CA 1
ATOM 3631 C C . ALA A 1 481 ? 29.281 6.643 -20.235 1.00 95.31 481 ALA A C 1
ATOM 3633 O O . ALA A 1 481 ? 28.437 6.519 -19.348 1.00 95.31 481 ALA A O 1
ATOM 3634 N N . SER A 1 482 ? 29.657 7.842 -20.689 1.00 94.56 482 SER A N 1
ATOM 3635 C CA . SER A 1 482 ? 29.116 9.104 -20.172 1.00 94.56 482 SER A CA 1
ATOM 3636 C C . SER A 1 482 ? 27.599 9.193 -20.350 1.00 94.56 482 SER A C 1
ATOM 3638 O O . SER A 1 482 ? 26.882 9.517 -19.402 1.00 94.56 482 SER A O 1
ATOM 3640 N N . LEU A 1 483 ? 27.098 8.860 -21.542 1.00 94.81 483 LEU A N 1
ATOM 3641 C CA . LEU A 1 483 ? 25.667 8.914 -21.855 1.00 94.81 483 LEU A CA 1
ATOM 3642 C C . LEU A 1 483 ? 24.871 7.822 -21.122 1.00 94.81 483 LEU A C 1
ATOM 3644 O O . LEU A 1 483 ? 23.768 8.079 -20.641 1.00 94.81 483 LEU A O 1
ATOM 3648 N N . VAL A 1 484 ? 25.444 6.625 -20.978 1.00 95.25 484 VAL A N 1
ATOM 3649 C CA . VAL A 1 484 ? 24.879 5.498 -20.216 1.00 95.25 484 VAL A CA 1
ATOM 3650 C C . VAL A 1 484 ? 24.761 5.836 -18.725 1.00 95.25 484 VAL A C 1
ATOM 3652 O O . VAL A 1 484 ? 23.713 5.602 -18.122 1.00 95.25 484 VAL A O 1
ATOM 3655 N N . ILE A 1 485 ? 25.791 6.444 -18.129 1.00 93.75 485 ILE A N 1
ATOM 3656 C CA . ILE A 1 485 ? 25.760 6.897 -16.729 1.00 93.75 485 ILE A CA 1
ATOM 3657 C C . ILE A 1 485 ? 24.719 8.005 -16.548 1.00 93.75 485 ILE A C 1
ATOM 3659 O O . ILE A 1 485 ? 23.901 7.933 -15.631 1.00 93.75 485 ILE A O 1
ATOM 3663 N N . LEU A 1 486 ? 24.707 9.001 -17.439 1.00 92.00 486 LEU A N 1
ATOM 3664 C CA . LEU A 1 486 ? 23.732 10.092 -17.401 1.00 92.00 486 LEU A CA 1
ATOM 3665 C C . LEU A 1 486 ? 22.292 9.564 -17.488 1.00 92.00 486 LEU A C 1
ATOM 3667 O O . LEU A 1 486 ? 21.427 9.980 -16.718 1.00 92.00 486 LEU A O 1
ATOM 3671 N N . SER A 1 487 ? 22.050 8.605 -18.382 1.00 92.94 487 SER A N 1
ATOM 3672 C CA . SER A 1 487 ? 20.764 7.923 -18.527 1.00 92.94 487 SER A CA 1
ATOM 3673 C C . SER A 1 487 ? 20.343 7.186 -17.260 1.00 92.94 487 SER A C 1
ATOM 3675 O O . SER A 1 487 ? 19.224 7.380 -16.781 1.00 92.94 487 SER A O 1
ATOM 3677 N N . SER A 1 488 ? 21.251 6.404 -16.671 1.00 91.62 488 SER A N 1
ATOM 3678 C CA . SER A 1 488 ? 20.977 5.674 -15.435 1.00 91.62 488 SER A CA 1
ATOM 3679 C C . SER A 1 488 ? 20.623 6.618 -14.283 1.00 91.62 488 SER A C 1
ATOM 3681 O O . SER A 1 488 ? 19.648 6.375 -13.575 1.00 91.62 488 SER A O 1
ATOM 3683 N N . LEU A 1 489 ? 21.343 7.733 -14.132 1.00 89.44 489 LEU A N 1
ATOM 3684 C CA . LEU A 1 489 ? 21.063 8.731 -13.095 1.00 89.44 489 LEU A CA 1
ATOM 3685 C C . LEU A 1 489 ? 19.699 9.404 -13.291 1.00 89.44 489 LEU A C 1
ATOM 3687 O O . LEU A 1 489 ? 18.923 9.499 -12.340 1.00 89.44 489 LEU A O 1
ATOM 3691 N N . LEU A 1 490 ? 19.372 9.819 -14.518 1.00 87.25 490 LEU A N 1
ATOM 3692 C CA . LEU A 1 490 ? 18.069 10.417 -14.829 1.00 87.25 490 LEU A CA 1
ATOM 3693 C C . LEU A 1 490 ? 16.912 9.436 -14.590 1.00 87.25 490 LEU A C 1
ATOM 3695 O O . LEU A 1 490 ? 15.867 9.834 -14.072 1.00 87.25 490 LEU A O 1
ATOM 3699 N N . SER A 1 491 ? 17.115 8.151 -14.892 1.00 86.94 491 SER A N 1
ATOM 3700 C CA . SER A 1 491 ? 16.120 7.092 -14.672 1.00 86.94 491 SER A CA 1
ATOM 3701 C C . SER A 1 491 ? 15.832 6.784 -13.197 1.00 86.94 491 SER A C 1
ATOM 3703 O O . SER A 1 491 ? 14.863 6.098 -12.893 1.00 86.94 491 SER A O 1
ATOM 3705 N N . GLN A 1 492 ? 16.628 7.305 -12.253 1.00 83.25 492 GLN A N 1
ATOM 3706 C CA . GLN A 1 492 ? 16.302 7.157 -10.830 1.00 83.25 492 GLN A CA 1
ATOM 3707 C C . GLN A 1 492 ? 15.143 8.068 -10.401 1.00 83.25 492 GLN A C 1
ATOM 3709 O O . GLN A 1 492 ? 14.447 7.760 -9.437 1.00 83.25 492 GLN A O 1
ATOM 3714 N N . GLY A 1 493 ? 14.946 9.193 -11.098 1.00 74.12 493 GLY A N 1
ATOM 3715 C CA . GLY A 1 493 ? 13.864 10.147 -10.829 1.00 74.12 493 GLY A CA 1
ATOM 3716 C C . GLY A 1 493 ? 12.722 10.107 -11.847 1.00 74.12 493 GLY A C 1
ATOM 3717 O O . GLY A 1 493 ? 11.624 10.580 -11.555 1.00 74.12 493 GLY A O 1
ATOM 3718 N N . LEU A 1 494 ? 12.971 9.562 -13.038 1.00 73.38 494 LEU A N 1
ATOM 3719 C CA . LEU A 1 494 ? 12.015 9.479 -14.139 1.00 73.38 494 LEU A CA 1
ATOM 3720 C C . LEU A 1 494 ? 11.761 8.019 -14.517 1.00 73.38 494 LEU A C 1
ATOM 3722 O O . LEU A 1 494 ? 12.697 7.229 -14.575 1.00 73.38 494 LEU A O 1
ATOM 3726 N N . ASP A 1 495 ? 10.515 7.691 -14.875 1.00 71.19 495 ASP A N 1
ATOM 3727 C CA . ASP A 1 495 ? 10.213 6.422 -15.546 1.00 71.19 495 ASP A CA 1
ATOM 3728 C C . ASP A 1 495 ? 11.100 6.300 -16.817 1.00 71.19 495 ASP A C 1
ATOM 3730 O O . ASP A 1 495 ? 11.393 7.301 -17.480 1.00 71.19 495 ASP A O 1
ATOM 3734 N N . GLY A 1 496 ? 11.536 5.085 -17.173 1.00 79.00 496 GLY A N 1
ATOM 3735 C CA . GLY A 1 496 ? 12.601 4.879 -18.171 1.00 79.00 496 GLY A CA 1
ATOM 3736 C C . GLY A 1 496 ? 12.348 5.505 -19.554 1.00 79.00 496 GLY A C 1
ATOM 3737 O O . GLY A 1 496 ? 13.245 6.121 -20.125 1.00 79.00 496 GLY A O 1
ATOM 3738 N N . ALA A 1 497 ? 11.124 5.420 -20.089 1.00 79.12 497 ALA A N 1
ATOM 3739 C CA . ALA A 1 497 ? 10.802 5.956 -21.419 1.00 79.12 497 ALA A CA 1
ATOM 3740 C C . ALA A 1 497 ? 11.012 7.488 -21.539 1.00 79.12 497 ALA A C 1
ATOM 3742 O O . ALA A 1 497 ? 11.707 7.910 -22.467 1.00 79.12 497 ALA A O 1
ATOM 3743 N N . PRO A 1 498 ? 10.501 8.332 -20.617 1.00 78.94 498 PRO A N 1
ATOM 3744 C CA . PRO A 1 498 ? 10.842 9.755 -20.549 1.00 78.94 498 PRO A CA 1
ATOM 3745 C C . PRO A 1 498 ? 12.335 10.059 -20.592 1.00 78.94 498 PRO A C 1
ATOM 3747 O O . PRO A 1 498 ? 12.748 10.942 -21.341 1.00 78.94 498 PRO A O 1
ATOM 3750 N N . ALA A 1 499 ? 13.143 9.333 -19.814 1.00 84.94 499 ALA A N 1
ATOM 3751 C CA . ALA A 1 499 ? 14.579 9.579 -19.734 1.00 84.94 499 ALA A CA 1
ATOM 3752 C C . ALA A 1 499 ? 15.264 9.380 -21.098 1.00 84.94 499 ALA A C 1
ATOM 3754 O O . ALA A 1 499 ? 16.082 10.203 -21.506 1.00 84.94 499 ALA A O 1
ATOM 3755 N N . VAL A 1 500 ? 14.882 8.334 -21.841 1.00 88.69 500 VAL A N 1
ATOM 3756 C CA . VAL A 1 500 ? 15.424 8.055 -23.183 1.00 88.69 500 VAL A CA 1
ATOM 3757 C C . VAL A 1 500 ? 15.043 9.147 -24.181 1.00 88.69 500 VAL A C 1
ATOM 3759 O O . VAL A 1 500 ? 15.901 9.631 -24.921 1.00 88.69 500 VAL A O 1
ATOM 3762 N N . VAL A 1 501 ? 13.776 9.572 -24.199 1.00 84.38 501 VAL A N 1
ATOM 3763 C CA . VAL A 1 501 ? 13.312 10.601 -25.146 1.00 84.38 501 VAL A CA 1
ATOM 3764 C C . VAL A 1 501 ? 13.984 11.949 -24.859 1.00 84.38 501 VAL A C 1
ATOM 3766 O O . VAL A 1 501 ? 14.422 12.612 -25.795 1.00 84.38 501 VAL A O 1
ATOM 3769 N N . LEU A 1 502 ? 14.153 12.323 -23.585 1.00 85.56 502 LEU A N 1
ATOM 3770 C CA . LEU A 1 502 ? 14.866 13.547 -23.190 1.00 85.56 502 LEU A CA 1
ATOM 3771 C C . LEU A 1 502 ? 16.345 13.537 -23.590 1.00 85.56 502 LEU A C 1
ATOM 3773 O O . LEU A 1 502 ? 16.893 14.573 -23.957 1.00 85.56 502 LEU A O 1
ATOM 3777 N N . LEU A 1 503 ? 16.995 12.373 -23.532 1.00 90.75 503 LEU A N 1
ATOM 3778 C CA . LEU A 1 503 ? 18.394 12.229 -23.928 1.00 90.75 503 LEU A CA 1
ATOM 3779 C C . LEU A 1 503 ? 18.591 12.078 -25.437 1.00 90.75 503 LEU A C 1
ATOM 3781 O O . LEU A 1 503 ? 19.705 12.273 -25.912 1.00 90.75 503 LEU A O 1
ATOM 3785 N N . THR A 1 504 ? 17.543 11.777 -26.206 1.00 91.00 504 THR A N 1
ATOM 3786 C CA . THR A 1 504 ? 17.655 11.553 -27.657 1.00 91.00 504 THR A CA 1
ATOM 3787 C C . THR A 1 504 ? 18.307 12.738 -28.389 1.00 91.00 504 THR A C 1
ATOM 3789 O O . THR A 1 504 ? 19.271 12.503 -29.118 1.00 91.00 504 THR A O 1
ATOM 3792 N N . PRO A 1 505 ? 17.905 14.011 -28.174 1.00 89.56 505 PRO A N 1
ATOM 3793 C CA . PRO A 1 505 ? 18.570 15.150 -28.813 1.00 89.56 505 PRO A CA 1
ATOM 3794 C C . PRO A 1 505 ? 20.044 15.294 -28.411 1.00 89.56 505 PRO A C 1
ATOM 3796 O O . PRO A 1 505 ? 20.872 15.668 -29.237 1.00 89.56 505 PRO A O 1
ATOM 3799 N N . VAL A 1 506 ? 20.390 14.969 -27.158 1.00 92.50 506 VAL A N 1
ATOM 3800 C CA . VAL A 1 506 ? 21.780 14.994 -26.671 1.00 92.50 506 VAL A CA 1
ATOM 3801 C C . VAL A 1 506 ? 22.608 13.950 -27.416 1.00 92.50 506 VAL A C 1
ATOM 3803 O O . VAL A 1 506 ? 23.653 14.278 -27.965 1.00 92.50 506 VAL A O 1
ATOM 3806 N N . VAL A 1 507 ? 22.110 12.713 -27.498 1.00 94.62 507 VAL A N 1
ATOM 3807 C CA . VAL A 1 507 ? 22.781 11.605 -28.189 1.00 94.62 507 VAL A CA 1
ATOM 3808 C C . VAL A 1 507 ? 23.006 11.926 -29.666 1.00 94.62 507 VAL A C 1
ATOM 3810 O O . VAL A 1 507 ? 24.110 11.728 -30.169 1.00 94.62 507 VAL A O 1
ATOM 3813 N N . LEU A 1 508 ? 21.983 12.438 -30.359 1.00 92.00 508 LEU A N 1
ATOM 3814 C CA . LEU A 1 508 ? 22.081 12.792 -31.777 1.00 92.00 508 LEU A CA 1
ATOM 3815 C C . LEU A 1 508 ? 23.093 13.922 -32.015 1.00 92.00 508 LEU A C 1
ATOM 3817 O O . LEU A 1 508 ? 23.889 13.836 -32.951 1.00 92.00 508 LEU A O 1
ATOM 3821 N N . SER A 1 509 ? 23.107 14.943 -31.153 1.00 90.25 509 SER A N 1
ATOM 3822 C CA . SER A 1 509 ? 24.080 16.039 -31.220 1.00 90.25 509 SER A CA 1
ATOM 3823 C C . SER A 1 509 ? 25.509 15.569 -30.940 1.00 90.25 509 SER A C 1
ATOM 3825 O O . SER A 1 509 ? 26.418 15.936 -31.682 1.00 90.25 509 SER A O 1
ATOM 3827 N N . THR A 1 510 ? 25.720 14.714 -29.932 1.00 92.69 510 THR A N 1
ATOM 3828 C CA . THR A 1 510 ? 27.040 14.136 -29.626 1.00 92.69 510 THR A CA 1
ATOM 3829 C C . THR A 1 510 ? 27.546 13.253 -30.764 1.00 92.69 510 THR A C 1
ATOM 3831 O O . THR A 1 510 ? 28.689 13.400 -31.187 1.00 92.69 510 THR A O 1
ATOM 3834 N N . ALA A 1 511 ? 26.694 12.373 -31.301 1.00 93.31 511 ALA A N 1
ATOM 3835 C CA . ALA A 1 511 ? 27.043 11.501 -32.421 1.00 93.31 511 ALA A CA 1
ATOM 3836 C C . ALA A 1 511 ? 27.471 12.308 -33.652 1.00 93.31 511 ALA A C 1
ATOM 3838 O O . ALA A 1 511 ? 28.496 12.024 -34.265 1.00 93.31 511 ALA A O 1
ATOM 3839 N N . LYS A 1 512 ? 26.715 13.367 -33.966 1.00 90.56 512 LYS A N 1
ATOM 3840 C CA . LYS A 1 512 ? 27.019 14.274 -35.072 1.00 90.56 512 LYS A CA 1
ATOM 3841 C C . LYS A 1 512 ? 28.321 15.048 -34.852 1.00 90.56 512 LYS A C 1
ATOM 3843 O O . LYS A 1 512 ? 29.080 15.199 -35.800 1.00 90.56 512 LYS A O 1
ATOM 3848 N N . GLY A 1 513 ? 28.575 15.533 -33.635 1.00 87.81 513 GLY A N 1
ATOM 3849 C CA . GLY A 1 513 ? 29.785 16.295 -33.304 1.00 87.81 513 GLY A CA 1
ATOM 3850 C C . GLY A 1 513 ? 31.073 15.468 -33.341 1.00 87.81 513 GLY A C 1
ATOM 3851 O O . GLY A 1 513 ? 32.132 16.015 -33.625 1.00 87.81 513 GLY A O 1
ATOM 3852 N N . LEU A 1 514 ? 30.974 14.161 -33.088 1.00 90.06 514 LEU A N 1
ATOM 3853 C CA . LEU A 1 514 ? 32.102 13.224 -33.095 1.00 90.06 514 LEU A CA 1
ATOM 3854 C C . LEU A 1 514 ? 32.175 12.356 -34.361 1.00 90.06 514 LEU A C 1
ATOM 3856 O O . LEU A 1 514 ? 33.033 11.483 -34.440 1.00 90.06 514 LEU A O 1
ATOM 3860 N N . GLU A 1 515 ? 31.274 12.571 -35.324 1.00 91.94 515 GLU A N 1
ATOM 3861 C CA . GLU A 1 515 ? 31.157 11.791 -36.566 1.00 91.94 515 GLU A CA 1
ATOM 3862 C C . GLU A 1 515 ? 31.045 10.265 -36.346 1.00 91.94 515 GLU A C 1
ATOM 3864 O O . GLU A 1 515 ? 31.524 9.467 -37.149 1.00 91.94 515 GLU A O 1
ATOM 3869 N N . ILE A 1 516 ? 30.372 9.853 -35.267 1.00 93.50 516 ILE A N 1
ATOM 3870 C CA . ILE A 1 516 ? 30.108 8.444 -34.933 1.00 93.50 516 ILE A CA 1
ATOM 3871 C C . ILE A 1 516 ? 28.634 8.084 -35.133 1.00 93.50 516 ILE A C 1
ATOM 3873 O O . ILE A 1 516 ? 27.744 8.938 -35.131 1.00 93.50 516 ILE A O 1
ATOM 3877 N N . SER A 1 517 ? 28.350 6.793 -35.269 1.00 93.81 517 SER A N 1
ATOM 3878 C CA . SER A 1 517 ? 26.998 6.259 -35.365 1.00 93.81 517 SER A CA 1
ATOM 3879 C C . SER A 1 517 ? 26.200 6.547 -34.084 1.00 93.81 517 SER A C 1
ATOM 3881 O O . SER A 1 517 ? 26.620 6.174 -32.983 1.00 93.81 517 SER A O 1
ATOM 3883 N N . PRO A 1 518 ? 24.995 7.143 -34.182 1.00 94.00 518 PRO A N 1
ATOM 3884 C CA . PRO A 1 518 ? 24.132 7.362 -33.022 1.00 94.00 518 PRO A CA 1
ATOM 3885 C C . PRO A 1 518 ? 23.518 6.061 -32.491 1.00 94.00 518 PRO A C 1
ATOM 3887 O O . PRO A 1 518 ? 22.999 6.034 -31.376 1.00 94.00 518 PRO A O 1
ATOM 3890 N N . TYR A 1 519 ? 23.548 4.980 -33.274 1.00 93.12 519 TYR A N 1
ATOM 3891 C CA . TYR A 1 519 ? 22.855 3.734 -32.961 1.00 93.12 519 TYR A CA 1
ATOM 3892 C C . TYR A 1 519 ? 23.356 3.056 -31.666 1.00 93.12 519 TYR A C 1
ATOM 3894 O O . TYR A 1 519 ? 22.524 2.804 -30.787 1.00 93.12 519 TYR A O 1
ATOM 3902 N N . PRO A 1 520 ? 24.668 2.792 -31.471 1.00 95.19 520 PRO A N 1
ATOM 3903 C CA . PRO A 1 520 ? 25.173 2.255 -30.204 1.00 95.19 520 PRO A CA 1
ATOM 3904 C C . PRO A 1 520 ? 24.888 3.161 -29.007 1.00 95.19 520 PRO A C 1
ATOM 3906 O O . PRO A 1 520 ? 24.538 2.670 -27.935 1.00 95.19 520 PRO A O 1
ATOM 3909 N N . LEU A 1 521 ? 24.992 4.479 -29.185 1.00 95.81 521 LEU A N 1
ATOM 3910 C CA . LEU A 1 521 ? 24.735 5.445 -28.117 1.00 95.81 521 LEU A CA 1
ATOM 3911 C C . LEU A 1 521 ? 23.267 5.406 -27.675 1.00 95.81 521 LEU A C 1
ATOM 3913 O O . LEU A 1 521 ? 22.979 5.313 -26.482 1.00 95.81 521 LEU A O 1
ATOM 3917 N N . MET A 1 522 ? 22.340 5.400 -28.637 1.00 95.19 522 MET A N 1
ATOM 3918 C CA . MET A 1 522 ? 20.902 5.292 -28.383 1.00 95.19 522 MET A CA 1
ATOM 3919 C C . MET A 1 522 ? 20.541 3.966 -27.713 1.00 95.19 522 MET A C 1
ATOM 3921 O O . MET A 1 522 ? 19.762 3.955 -26.761 1.00 95.19 522 MET A O 1
ATOM 3925 N N . MET A 1 523 ? 21.126 2.855 -28.170 1.00 94.88 523 MET A N 1
ATOM 3926 C CA . MET A 1 523 ? 20.902 1.542 -27.563 1.00 94.88 523 MET A CA 1
ATOM 3927 C C . MET A 1 523 ? 21.422 1.493 -26.122 1.00 94.88 523 MET A C 1
ATOM 3929 O O . MET A 1 523 ? 20.728 1.009 -25.229 1.00 94.88 523 MET A O 1
ATOM 3933 N N . GLY A 1 524 ? 22.613 2.044 -25.875 1.00 95.62 524 GLY A N 1
ATOM 3934 C CA . GLY A 1 524 ? 23.183 2.143 -24.535 1.00 95.62 524 GLY A CA 1
ATOM 3935 C C . GLY A 1 524 ? 22.296 2.941 -23.586 1.00 95.62 524 GLY A C 1
ATOM 3936 O O . GLY A 1 524 ? 21.971 2.457 -22.504 1.00 95.62 524 GLY A O 1
ATOM 3937 N N . VAL A 1 525 ? 21.844 4.124 -24.009 1.00 95.00 525 VAL A N 1
ATOM 3938 C CA . VAL A 1 525 ? 20.914 4.965 -23.238 1.00 95.00 525 VAL A CA 1
ATOM 3939 C C . VAL A 1 525 ? 19.589 4.242 -22.976 1.00 95.00 525 VAL A C 1
ATOM 3941 O O . VAL A 1 525 ? 19.099 4.255 -21.851 1.00 95.00 525 VAL A O 1
ATOM 3944 N N . ALA A 1 526 ? 19.014 3.560 -23.969 1.00 92.88 526 ALA A N 1
ATOM 3945 C CA . ALA A 1 526 ? 17.756 2.829 -23.798 1.00 92.88 526 ALA A CA 1
ATOM 3946 C C . ALA A 1 526 ? 17.861 1.683 -22.774 1.00 92.88 526 ALA A C 1
ATOM 3948 O O . ALA A 1 526 ? 16.985 1.516 -21.917 1.00 92.88 526 ALA A O 1
ATOM 3949 N N . LEU A 1 527 ? 18.950 0.911 -22.830 1.00 94.12 527 LEU A N 1
ATOM 3950 C CA . LEU A 1 527 ? 19.209 -0.178 -21.887 1.00 94.12 527 LEU A CA 1
ATOM 3951 C C . LEU A 1 527 ? 19.524 0.352 -20.482 1.00 94.12 527 LEU A C 1
ATOM 3953 O O . LEU A 1 527 ? 19.016 -0.185 -19.498 1.00 94.12 527 LEU A O 1
ATOM 3957 N N . ALA A 1 528 ? 20.306 1.428 -20.379 1.00 93.12 528 ALA A N 1
ATOM 3958 C CA . ALA A 1 528 ? 20.669 2.046 -19.107 1.00 93.12 528 ALA A CA 1
ATOM 3959 C C . ALA A 1 528 ? 19.456 2.635 -18.376 1.00 93.12 528 ALA A C 1
ATOM 3961 O O . ALA A 1 528 ? 19.310 2.416 -17.174 1.00 93.12 528 ALA A O 1
ATOM 3962 N N . ALA A 1 529 ? 18.549 3.297 -19.102 1.00 90.25 529 ALA A N 1
ATOM 3963 C CA . ALA A 1 529 ? 17.301 3.823 -18.550 1.00 90.25 529 ALA A CA 1
ATOM 3964 C C . ALA A 1 529 ? 16.366 2.725 -18.015 1.00 90.25 529 ALA A C 1
ATOM 3966 O O . ALA A 1 529 ? 15.530 2.983 -17.153 1.00 90.25 529 ALA A O 1
ATOM 3967 N N . SER A 1 530 ? 16.498 1.498 -18.527 1.00 87.00 530 SER A N 1
ATOM 3968 C CA . SER A 1 530 ? 15.738 0.336 -18.053 1.00 87.00 530 SER A CA 1
ATOM 3969 C C . SER A 1 530 ? 16.374 -0.316 -16.815 1.00 87.00 530 SER A C 1
ATOM 3971 O O . SER A 1 530 ? 15.707 -1.052 -16.092 1.00 87.00 530 SER A O 1
ATOM 3973 N N . ALA A 1 531 ? 17.654 -0.042 -16.546 1.00 86.50 531 ALA A N 1
ATOM 3974 C CA . ALA A 1 531 ? 18.449 -0.639 -15.473 1.00 86.50 531 ALA A CA 1
ATOM 3975 C C . ALA A 1 531 ? 18.400 0.168 -14.155 1.00 86.50 531 ALA A C 1
ATOM 3977 O O . ALA A 1 531 ? 19.417 0.361 -13.476 1.00 86.50 531 ALA A O 1
ATOM 3978 N N . ALA A 1 532 ? 17.215 0.656 -13.785 1.00 82.69 532 ALA A N 1
ATOM 3979 C CA . ALA A 1 532 ? 17.019 1.540 -12.639 1.00 82.69 532 ALA A CA 1
ATOM 3980 C C . ALA A 1 532 ? 16.767 0.753 -11.333 1.00 82.69 532 ALA A C 1
ATOM 3982 O O . ALA A 1 532 ? 15.638 0.617 -10.862 1.00 82.69 532 ALA A O 1
ATOM 3983 N N . PHE A 1 533 ? 17.838 0.199 -10.753 1.00 85.56 533 PHE A N 1
ATOM 3984 C CA . PHE A 1 533 ? 17.773 -0.662 -9.557 1.00 85.56 533 PHE A CA 1
ATOM 3985 C C . PHE A 1 533 ? 18.157 0.032 -8.245 1.00 85.56 533 PHE A C 1
ATOM 3987 O O . PHE A 1 533 ? 17.923 -0.520 -7.174 1.00 85.56 533 PHE A O 1
ATOM 3994 N N . MET A 1 534 ? 18.763 1.222 -8.306 1.00 87.31 534 MET A N 1
ATOM 3995 C CA . MET A 1 534 ? 19.348 1.878 -7.128 1.00 87.31 534 MET A CA 1
ATOM 3996 C C . MET A 1 534 ? 18.305 2.479 -6.189 1.00 87.31 534 MET A C 1
ATOM 3998 O O . MET A 1 534 ? 18.602 2.682 -5.014 1.00 87.31 534 MET A O 1
ATOM 4002 N N . THR A 1 535 ? 17.101 2.785 -6.681 1.00 85.94 535 THR A N 1
ATOM 4003 C CA . THR A 1 535 ? 16.031 3.329 -5.843 1.00 85.94 535 THR A CA 1
ATOM 4004 C C . THR A 1 535 ? 14.734 2.545 -6.021 1.00 85.94 535 THR A C 1
ATOM 4006 O O . THR A 1 535 ? 14.449 2.040 -7.115 1.00 85.94 535 THR A O 1
ATOM 4009 N N . PRO A 1 536 ? 13.916 2.443 -4.960 1.00 77.69 536 PRO A N 1
ATOM 4010 C CA . PRO A 1 536 ? 12.619 1.798 -5.078 1.00 77.69 536 PRO A CA 1
ATOM 4011 C C . PRO A 1 536 ? 11.687 2.619 -5.977 1.00 77.69 536 PRO A C 1
ATOM 4013 O O . PRO A 1 536 ? 10.918 2.055 -6.744 1.00 77.69 536 PRO A O 1
ATOM 4016 N N . PHE A 1 537 ? 11.807 3.948 -5.967 1.00 76.00 537 PHE A N 1
ATOM 4017 C CA . PHE A 1 537 ? 10.924 4.856 -6.702 1.00 76.00 537 PHE A CA 1
ATOM 4018 C C . PHE A 1 537 ? 11.109 4.828 -8.223 1.00 76.00 537 PHE A C 1
ATOM 4020 O O . PHE A 1 537 ? 10.209 5.268 -8.936 1.00 76.00 537 PHE A O 1
ATOM 4027 N N . SER A 1 538 ? 12.226 4.282 -8.715 1.00 69.88 538 SER A N 1
ATOM 4028 C CA . SER A 1 538 ? 12.571 4.280 -10.140 1.00 69.88 538 SER A CA 1
ATOM 4029 C C . SER A 1 538 ? 11.611 3.455 -11.005 1.00 69.88 538 SER A C 1
ATOM 4031 O O . SER A 1 538 ? 11.465 3.716 -12.195 1.00 69.88 538 SER A O 1
ATOM 4033 N N . HIS A 1 539 ? 10.959 2.434 -10.435 1.00 74.94 539 HIS A N 1
ATOM 4034 C CA . HIS A 1 539 ? 9.987 1.623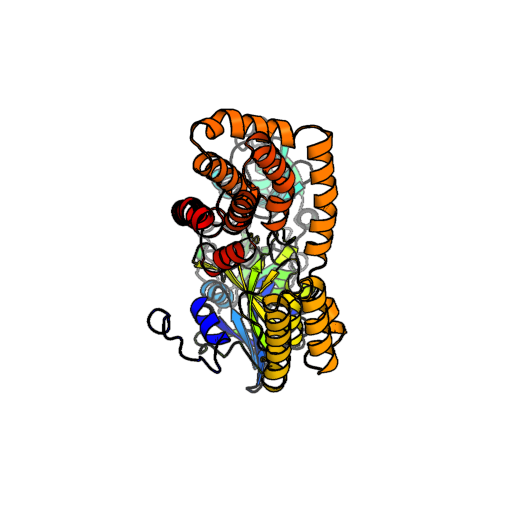 -11.163 1.00 74.94 539 HIS A CA 1
ATOM 4035 C C . HIS A 1 539 ? 8.927 1.038 -10.229 1.00 74.94 539 HIS A C 1
ATOM 4037 O O . HIS A 1 539 ? 9.230 0.578 -9.128 1.00 74.94 539 HIS A O 1
ATOM 4043 N N . LYS A 1 540 ? 7.673 0.955 -10.696 1.00 66.75 540 LYS A N 1
ATOM 4044 C CA . LYS A 1 540 ? 6.552 0.420 -9.898 1.00 66.75 540 LYS A CA 1
ATOM 4045 C C . LYS A 1 540 ? 6.820 -0.984 -9.352 1.00 66.75 540 LYS A C 1
ATOM 4047 O O . LYS A 1 540 ? 6.450 -1.276 -8.223 1.00 66.75 540 LYS A O 1
ATOM 4052 N N . ALA A 1 541 ? 7.487 -1.835 -10.133 1.00 72.94 541 ALA A N 1
ATOM 4053 C CA . ALA A 1 541 ? 7.843 -3.188 -9.702 1.00 72.94 541 ALA A CA 1
ATOM 4054 C C . ALA A 1 541 ? 8.771 -3.196 -8.475 1.00 72.94 541 ALA A C 1
ATOM 4056 O O . ALA A 1 541 ? 8.600 -4.034 -7.595 1.00 72.94 541 ALA A O 1
ATOM 4057 N N . ASN A 1 542 ? 9.704 -2.241 -8.378 1.00 78.06 542 ASN A N 1
ATOM 4058 C CA . ASN A 1 542 ? 10.614 -2.152 -7.239 1.00 78.06 542 ASN A CA 1
ATOM 4059 C C . ASN A 1 542 ? 9.846 -1.785 -5.963 1.00 78.06 542 ASN A C 1
ATOM 4061 O O . ASN A 1 542 ? 10.086 -2.386 -4.927 1.00 78.06 542 ASN A O 1
ATOM 4065 N N . LEU A 1 543 ? 8.862 -0.885 -6.036 1.00 73.12 543 LEU A N 1
ATOM 4066 C CA . LEU A 1 543 ? 8.024 -0.533 -4.877 1.00 73.12 543 LEU A CA 1
ATOM 4067 C C . LEU A 1 543 ? 7.179 -1.706 -4.380 1.00 73.12 543 LEU A C 1
ATOM 4069 O O . LEU A 1 543 ? 7.008 -1.862 -3.175 1.00 73.12 543 LEU A O 1
ATOM 4073 N N . LEU A 1 544 ? 6.690 -2.551 -5.291 1.00 68.25 544 LEU A N 1
ATOM 4074 C CA . LEU A 1 544 ? 5.928 -3.744 -4.915 1.00 68.25 544 LEU A CA 1
ATOM 4075 C C . LEU A 1 544 ? 6.773 -4.736 -4.129 1.00 68.25 544 LEU A C 1
ATOM 4077 O O . LEU A 1 544 ? 6.337 -5.248 -3.101 1.00 68.25 544 LEU A O 1
ATOM 4081 N N . VAL A 1 545 ? 7.996 -4.970 -4.601 1.00 74.25 545 VAL A N 1
ATOM 4082 C CA . VAL A 1 545 ? 8.950 -5.844 -3.919 1.00 74.25 545 VAL A CA 1
ATOM 4083 C C . VAL A 1 545 ? 9.391 -5.231 -2.592 1.00 74.25 545 VAL A C 1
ATOM 4085 O O . VAL A 1 545 ? 9.554 -5.964 -1.625 1.00 74.25 545 VAL A O 1
ATOM 4088 N N . MET A 1 546 ? 9.533 -3.905 -2.518 1.00 72.31 546 MET A N 1
ATOM 4089 C CA . MET A 1 546 ? 9.902 -3.213 -1.285 1.00 72.31 546 MET A CA 1
ATOM 4090 C C . MET A 1 546 ? 8.875 -3.457 -0.176 1.00 72.31 546 MET A C 1
ATOM 4092 O O . MET A 1 546 ? 9.265 -3.833 0.926 1.00 72.31 546 MET A O 1
ATOM 4096 N N . GLY A 1 547 ? 7.583 -3.300 -0.484 1.00 63.75 547 GLY A N 1
ATOM 4097 C CA . GLY A 1 547 ? 6.510 -3.522 0.485 1.00 63.75 547 GLY A CA 1
ATOM 4098 C C . GLY A 1 547 ? 6.366 -4.989 0.886 1.00 63.75 547 GLY A C 1
ATOM 4099 O O . GLY A 1 547 ? 6.486 -5.319 2.062 1.00 63.75 547 GLY A O 1
ATOM 4100 N N . ALA A 1 548 ? 6.197 -5.886 -0.091 1.00 59.47 548 ALA A N 1
ATOM 4101 C CA . ALA A 1 548 ? 6.010 -7.318 0.173 1.00 59.47 548 ALA A CA 1
ATOM 4102 C C . ALA A 1 548 ? 7.242 -7.981 0.816 1.00 59.47 548 ALA A C 1
ATOM 4104 O O . ALA A 1 548 ? 7.126 -8.885 1.635 1.00 59.47 548 ALA A O 1
ATOM 4105 N N . GLY A 1 549 ? 8.442 -7.549 0.424 1.00 67.81 549 GLY A N 1
ATOM 4106 C CA . GLY A 1 549 ? 9.705 -8.086 0.926 1.00 67.81 549 GLY A CA 1
ATOM 4107 C C . GLY A 1 549 ? 10.196 -7.436 2.219 1.00 67.81 549 GLY A C 1
ATOM 4108 O O . GLY A 1 549 ? 11.215 -7.870 2.749 1.00 67.81 549 GLY A O 1
ATOM 4109 N N . GLY A 1 550 ? 9.518 -6.393 2.717 1.00 66.25 550 GLY A N 1
ATOM 4110 C CA . GLY A 1 550 ? 9.941 -5.648 3.906 1.00 66.25 550 GLY A CA 1
ATOM 4111 C C . GLY A 1 550 ? 11.291 -4.933 3.754 1.00 66.25 550 GLY A C 1
ATOM 4112 O O . GLY A 1 550 ? 11.988 -4.730 4.747 1.00 66.25 550 GLY A O 1
ATOM 4113 N N . TYR A 1 551 ? 11.689 -4.575 2.529 1.00 78.25 551 TYR A N 1
ATOM 4114 C CA . TYR A 1 551 ? 12.970 -3.913 2.263 1.00 78.25 551 TYR A CA 1
ATOM 4115 C C . TYR A 1 551 ? 12.902 -2.415 2.561 1.00 78.25 551 TYR A C 1
ATOM 4117 O O . TYR A 1 551 ? 11.891 -1.755 2.328 1.00 78.25 551 TYR A O 1
ATOM 4125 N N . ARG A 1 552 ? 14.018 -1.836 3.006 1.00 79.56 552 ARG A N 1
ATOM 4126 C CA . ARG A 1 552 ? 14.165 -0.388 3.186 1.00 79.56 552 ARG A CA 1
ATOM 4127 C C . ARG A 1 552 ? 14.738 0.257 1.929 1.00 79.56 552 ARG A C 1
ATOM 4129 O O . ARG A 1 552 ? 15.476 -0.367 1.170 1.00 79.56 552 ARG A O 1
ATOM 4136 N N . SER A 1 553 ? 14.518 1.560 1.754 1.00 78.44 553 SER A N 1
ATOM 4137 C CA . SER A 1 553 ? 15.116 2.323 0.643 1.00 78.44 553 SER A CA 1
ATOM 4138 C C . SER A 1 553 ? 16.645 2.202 0.588 1.00 78.44 553 SER A C 1
ATOM 4140 O O . SER A 1 553 ? 17.231 2.202 -0.491 1.00 78.44 553 SER A O 1
ATOM 4142 N N . TRP A 1 554 ? 17.302 2.061 1.745 1.00 85.81 554 TRP A N 1
ATOM 4143 C CA . TRP A 1 554 ? 18.751 1.865 1.814 1.00 85.81 554 TRP A CA 1
ATOM 4144 C C . TRP A 1 554 ? 19.204 0.490 1.301 1.00 85.81 554 TRP A C 1
ATOM 4146 O O . TRP A 1 554 ? 20.307 0.375 0.767 1.00 85.81 554 TRP A O 1
ATOM 4156 N N . ASP A 1 555 ? 18.354 -0.536 1.385 1.00 86.25 555 ASP A N 1
ATOM 4157 C CA . ASP A 1 555 ? 18.662 -1.867 0.855 1.00 86.25 555 ASP A CA 1
ATOM 4158 C C . ASP A 1 555 ? 18.740 -1.839 -0.679 1.00 86.25 555 ASP A C 1
ATOM 4160 O O . ASP A 1 555 ? 19.646 -2.440 -1.262 1.00 86.25 555 ASP A O 1
ATOM 4164 N N . TYR A 1 556 ? 17.879 -1.044 -1.330 1.00 87.19 556 TYR A N 1
ATOM 4165 C CA . TYR A 1 556 ? 17.933 -0.795 -2.777 1.00 87.19 556 TYR A CA 1
ATOM 4166 C C . TYR A 1 556 ? 19.218 -0.090 -3.194 1.00 87.19 556 TYR A C 1
ATOM 4168 O O . TYR A 1 556 ? 19.845 -0.497 -4.165 1.00 87.19 556 TYR A O 1
ATOM 4176 N N . VAL A 1 557 ? 19.670 0.920 -2.451 1.00 89.69 557 VAL A N 1
ATOM 4177 C CA . VAL A 1 557 ? 20.941 1.586 -2.773 1.00 89.69 557 VAL A CA 1
ATOM 4178 C C . VAL A 1 557 ? 22.107 0.612 -2.589 1.00 89.69 557 VAL A C 1
ATOM 4180 O O . VAL A 1 557 ? 22.970 0.505 -3.462 1.00 89.69 557 VAL A O 1
ATOM 4183 N N . LYS A 1 558 ? 22.117 -0.143 -1.486 1.00 89.50 558 LYS A N 1
ATOM 4184 C CA . LYS A 1 558 ? 23.195 -1.075 -1.131 1.00 89.50 558 LYS A CA 1
ATOM 4185 C C . LYS A 1 558 ? 23.350 -2.224 -2.130 1.00 89.50 558 LYS A C 1
ATOM 4187 O O . LYS A 1 558 ? 24.478 -2.572 -2.467 1.00 89.50 558 LYS A O 1
ATOM 4192 N N . VAL A 1 559 ? 22.247 -2.815 -2.590 1.00 90.19 559 VAL A N 1
ATOM 4193 C CA . VAL A 1 559 ? 22.256 -3.966 -3.516 1.00 90.19 559 VAL A CA 1
ATOM 4194 C C . VAL A 1 559 ? 22.150 -3.521 -4.975 1.00 90.19 559 VAL A C 1
ATOM 4196 O O . VAL A 1 559 ? 22.819 -4.072 -5.851 1.00 90.19 559 VAL A O 1
ATOM 4199 N N . GLY A 1 560 ? 21.347 -2.496 -5.241 1.00 90.44 560 GLY A N 1
ATOM 4200 C CA . GLY A 1 560 ? 21.104 -1.963 -6.575 1.00 90.44 560 GLY A CA 1
ATOM 4201 C C . GLY A 1 560 ? 22.309 -1.241 -7.163 1.00 90.44 560 GLY A C 1
ATOM 4202 O O . GLY A 1 560 ? 22.564 -1.406 -8.347 1.00 90.44 560 GLY A O 1
ATOM 4203 N N . THR A 1 561 ? 23.108 -0.511 -6.372 1.00 91.69 561 THR A N 1
ATOM 4204 C CA . THR A 1 561 ? 24.286 0.203 -6.909 1.00 91.69 561 THR A CA 1
ATOM 4205 C C . THR A 1 561 ? 25.338 -0.750 -7.494 1.00 91.69 561 THR A C 1
ATOM 4207 O O . THR A 1 561 ? 25.710 -0.556 -8.653 1.00 91.69 561 THR A O 1
ATOM 4210 N N . PRO A 1 562 ? 25.787 -1.812 -6.789 1.00 93.75 562 PRO A N 1
ATOM 4211 C CA . PRO A 1 562 ? 26.688 -2.802 -7.381 1.00 93.75 562 PRO A CA 1
ATOM 4212 C C . PRO A 1 562 ? 26.110 -3.461 -8.639 1.00 93.75 562 PRO A C 1
ATOM 4214 O O . PRO A 1 562 ? 26.818 -3.608 -9.634 1.00 93.75 562 PRO A O 1
ATOM 4217 N N . LEU A 1 563 ? 24.820 -3.818 -8.622 1.00 92.88 563 LEU A N 1
ATOM 4218 C CA . LEU A 1 563 ? 24.153 -4.441 -9.766 1.00 92.88 563 LEU A CA 1
ATOM 4219 C C . LEU A 1 563 ? 24.085 -3.495 -10.972 1.00 92.88 563 LEU A C 1
ATOM 4221 O O . LEU A 1 563 ? 24.407 -3.899 -12.087 1.00 92.88 563 LEU A O 1
ATOM 4225 N N . THR A 1 564 ? 23.720 -2.232 -10.750 1.00 92.31 564 THR A N 1
ATOM 4226 C CA . THR A 1 564 ? 23.711 -1.202 -11.789 1.00 92.31 564 THR A CA 1
ATOM 4227 C C . THR A 1 564 ? 25.109 -1.036 -12.375 1.00 92.31 564 THR A C 1
ATOM 4229 O O . THR A 1 564 ? 25.234 -1.086 -13.589 1.00 92.31 564 THR A O 1
ATOM 4232 N N . ILE A 1 565 ? 26.174 -0.953 -11.569 1.00 94.00 565 ILE A N 1
ATOM 4233 C CA . ILE A 1 565 ? 27.555 -0.851 -12.082 1.00 94.00 565 ILE A CA 1
ATOM 4234 C C . ILE A 1 565 ? 27.903 -2.028 -13.005 1.00 94.00 565 ILE A C 1
ATOM 4236 O O . ILE A 1 565 ? 28.433 -1.812 -14.096 1.00 94.00 565 ILE A O 1
ATOM 4240 N N . VAL A 1 566 ? 27.572 -3.261 -12.607 1.00 95.75 566 VAL A N 1
ATOM 4241 C CA . VAL A 1 566 ? 27.805 -4.459 -13.434 1.00 95.75 566 VAL A CA 1
ATOM 4242 C C . VAL A 1 566 ? 27.041 -4.375 -14.756 1.00 95.75 566 VAL A C 1
ATOM 4244 O O . VAL A 1 566 ? 27.598 -4.677 -15.811 1.00 95.75 566 VAL A O 1
ATOM 4247 N N . ILE A 1 567 ? 25.784 -3.932 -14.722 1.00 94.69 567 ILE A N 1
ATOM 4248 C CA . ILE A 1 567 ? 24.952 -3.801 -15.921 1.00 94.69 567 ILE A CA 1
ATOM 4249 C C . ILE A 1 567 ? 25.464 -2.685 -16.832 1.00 94.69 567 ILE A C 1
ATOM 4251 O O . ILE A 1 567 ? 25.560 -2.900 -18.036 1.00 94.69 567 ILE A O 1
ATOM 4255 N N . LEU A 1 568 ? 25.851 -1.525 -16.293 1.00 94.81 568 LEU A N 1
ATOM 4256 C CA . LEU A 1 568 ? 26.427 -0.441 -17.093 1.00 94.81 568 LEU A CA 1
ATOM 4257 C C . LEU A 1 568 ? 27.741 -0.888 -17.746 1.00 94.81 568 LEU A C 1
ATOM 4259 O O . LEU A 1 568 ? 27.931 -0.650 -18.935 1.00 94.81 568 LEU A O 1
ATOM 4263 N N . ALA A 1 569 ? 28.606 -1.606 -17.022 1.00 95.94 569 ALA A N 1
ATOM 4264 C CA . ALA A 1 569 ? 29.827 -2.177 -17.590 1.00 95.94 569 ALA A CA 1
ATOM 4265 C C . ALA A 1 569 ? 29.524 -3.180 -18.719 1.00 95.94 569 ALA A C 1
ATOM 4267 O O . ALA A 1 569 ? 30.160 -3.137 -19.773 1.00 95.94 569 ALA A O 1
ATOM 4268 N N . ALA A 1 570 ? 28.517 -4.040 -18.536 1.00 96.50 570 ALA A N 1
ATOM 4269 C CA . ALA A 1 570 ? 28.069 -4.970 -19.568 1.00 96.50 570 ALA A CA 1
ATOM 4270 C C . ALA A 1 570 ? 27.501 -4.242 -20.797 1.00 96.50 570 ALA A C 1
ATOM 4272 O O . ALA A 1 570 ? 27.819 -4.622 -21.919 1.00 96.50 570 ALA A O 1
ATOM 4273 N N . ILE A 1 571 ? 26.713 -3.178 -20.606 1.00 96.00 571 ILE A N 1
ATOM 4274 C CA . ILE A 1 571 ? 26.182 -2.343 -21.694 1.00 96.00 571 ILE A CA 1
ATOM 4275 C C . ILE A 1 571 ? 27.335 -1.707 -22.476 1.00 96.00 571 ILE A C 1
ATOM 4277 O O . ILE A 1 571 ? 27.389 -1.847 -23.694 1.00 96.00 571 ILE A O 1
ATOM 4281 N N . ILE A 1 572 ? 28.284 -1.065 -21.789 1.00 95.44 572 ILE A N 1
ATOM 4282 C CA . ILE A 1 572 ? 29.428 -0.389 -22.420 1.00 95.44 572 ILE A CA 1
ATOM 4283 C C . ILE A 1 572 ? 30.302 -1.383 -23.200 1.00 95.44 572 ILE A C 1
ATOM 4285 O O . ILE A 1 572 ? 30.790 -1.048 -24.277 1.00 95.44 572 ILE A O 1
ATOM 4289 N N . GLY A 1 573 ? 30.484 -2.604 -22.688 1.00 94.44 573 GLY A N 1
ATOM 4290 C CA . GLY A 1 573 ? 31.288 -3.634 -23.347 1.00 94.44 573 GLY A CA 1
ATOM 4291 C C . GLY A 1 573 ? 30.578 -4.360 -24.494 1.00 94.44 573 GLY A C 1
ATOM 4292 O O . GLY A 1 573 ? 31.202 -4.641 -25.511 1.00 94.44 573 GLY A O 1
ATOM 4293 N N . LEU A 1 574 ? 29.288 -4.681 -24.348 1.00 95.44 574 LEU A N 1
ATOM 4294 C CA . LEU A 1 574 ? 28.560 -5.530 -25.301 1.00 95.44 574 LEU A CA 1
ATOM 4295 C C . LEU A 1 574 ? 27.843 -4.744 -26.395 1.00 95.44 574 LEU A C 1
ATOM 4297 O O . LEU A 1 574 ? 27.765 -5.232 -27.519 1.00 95.44 574 LEU A O 1
ATOM 4301 N N . VAL A 1 575 ? 27.314 -3.549 -26.111 1.00 95.62 575 VAL A N 1
ATOM 4302 C CA . VAL A 1 575 ? 26.563 -2.779 -27.118 1.00 95.62 575 VAL A CA 1
ATOM 4303 C C . VAL A 1 575 ? 27.408 -2.500 -28.366 1.00 95.62 575 VAL A C 1
ATOM 4305 O O . VAL A 1 575 ? 26.914 -2.799 -29.453 1.00 95.62 575 VAL A O 1
ATOM 4308 N N . PRO A 1 576 ? 28.676 -2.055 -28.262 1.00 93.38 576 PRO A N 1
ATOM 4309 C CA . PRO A 1 576 ? 29.532 -1.835 -29.430 1.00 93.38 576 PRO A CA 1
ATOM 4310 C C . PRO A 1 576 ? 29.843 -3.096 -30.251 1.00 93.38 576 PRO A C 1
ATOM 4312 O O . PRO A 1 576 ? 30.159 -2.996 -31.433 1.00 93.38 576 PRO A O 1
ATOM 4315 N N . VAL A 1 577 ? 29.743 -4.288 -29.647 1.00 93.38 577 VAL A N 1
ATOM 4316 C CA . VAL A 1 577 ? 29.964 -5.572 -30.340 1.00 93.38 577 VAL A CA 1
ATOM 4317 C C . VAL A 1 577 ? 28.806 -5.893 -31.283 1.00 93.38 577 VAL A C 1
ATOM 4319 O O . VAL A 1 577 ? 29.025 -6.398 -32.381 1.00 93.38 577 VAL A O 1
ATOM 4322 N N . PHE A 1 578 ? 27.573 -5.597 -30.868 1.00 91.00 578 PHE A N 1
ATOM 4323 C CA . PHE A 1 578 ? 26.381 -5.794 -31.700 1.00 91.00 578 PHE A CA 1
ATOM 4324 C C . PHE A 1 578 ? 26.102 -4.598 -32.616 1.00 91.00 578 PHE A C 1
ATOM 4326 O O . PHE A 1 578 ? 25.540 -4.770 -33.697 1.00 91.00 578 PHE A O 1
ATOM 4333 N N . PHE A 1 579 ? 26.496 -3.399 -32.186 1.00 90.12 579 PHE A N 1
ATOM 4334 C CA . PHE A 1 579 ? 26.248 -2.138 -32.871 1.00 90.12 579 PHE A CA 1
ATOM 4335 C C . PHE A 1 579 ? 27.542 -1.318 -32.919 1.00 90.12 579 PHE A C 1
ATOM 4337 O O . PHE A 1 579 ? 27.823 -0.582 -31.978 1.00 90.12 579 PHE A O 1
ATOM 4344 N N . PRO A 1 580 ? 28.353 -1.439 -33.978 1.00 88.81 580 PRO A N 1
ATOM 4345 C CA . PRO A 1 580 ? 29.608 -0.700 -34.070 1.00 88.81 580 PRO A CA 1
ATOM 4346 C C . PRO A 1 580 ? 29.380 0.819 -34.165 1.00 88.81 580 PRO A C 1
ATOM 4348 O O . PRO A 1 580 ? 28.341 1.273 -34.661 1.00 88.81 580 PRO A O 1
ATOM 4351 N N . PHE A 1 581 ? 30.358 1.570 -33.645 1.00 87.62 581 PHE A N 1
ATOM 4352 C CA . PHE A 1 581 ? 30.424 3.035 -33.698 1.00 87.62 581 PHE A CA 1
ATOM 4353 C C . PHE A 1 581 ? 30.585 3.571 -35.114 1.00 87.62 581 PHE A C 1
ATOM 4355 O O . PHE A 1 581 ? 31.185 2.868 -35.959 1.00 87.62 581 PHE A O 1
#

Radius of gyration: 34.71 Å; Cα contacts (8 Å, |Δi|>4): 1028; chains: 1; bounding box: 72×61×100 Å

Secondary structure (DSSP, 8-state):
-TTSS-------S-HHHHHHHHTTGGGSEEEEEE-TT-TTTT-BHHHH-HHHHHT-EEEEEEETTEEEES--TTPBP-TT-EEEEES-HHHHHHHHTT---B-----TTTTSGGGSSEEEEEEEEPTT-TTTTSBHHHHTHHHHHSEEEEEEEETTEEE-SSGGG-B--TT-EEEEEEEHHHHHHGGGSTTEEEEEEE-THHHHHH-SS-EEEEE--TT-TTTTSBTTTT-GGGSTT-EEEEEEETTEEES---TTPBP-TT-EEEEE--HHHHHHHTTGGGEEEES------S--SSEEEEEEEEPTT-TTTT-BTTTTTHHHHHS-EEEEEEETTEEE-SSGGG-B--TT-EEEEEEEHHHHTTGGG-SSEEESS--TT----TTTHHHHHHHHHHHHHHHHTSSS-HHHHHHHHHHHHHHTTSS-HHHHHHHS-HHHHHHHHHHHHHHHHHHHTTHHHHHHHHHHHHHSTT-HHHHHHHHHHHHHHHTTTS-HHHHHHHHHHHHHHHHHHTT--HHHHHHHHHHHHH---S-GGG-HHHHHHHHHTT--HHHHHHHHHHHHHHHHHHHHHHHHHHS--

Solvent-accessible surface area (backbone atoms only — not comparable to full-atom values): 30996 Å² total; per-residue (Å²): 119,87,86,79,51,81,85,72,73,86,82,78,92,53,67,42,49,52,49,33,56,76,52,46,47,61,81,37,42,36,35,41,35,33,34,83,89,25,82,52,50,75,32,27,52,57,79,56,42,53,40,76,71,71,53,30,42,73,49,27,43,33,46,97,91,44,75,39,68,61,59,54,56,77,42,62,40,47,67,69,27,32,34,35,29,38,30,66,60,68,64,49,49,59,62,52,58,60,54,39,65,47,68,59,90,49,52,60,79,76,72,70,60,66,78,76,57,50,22,30,36,40,35,33,34,34,90,76,20,86,54,47,77,35,26,47,56,83,66,37,46,40,81,75,49,43,32,48,75,58,35,43,30,51,98,86,52,71,40,66,70,78,52,47,76,39,69,35,46,59,70,28,36,39,34,30,39,16,36,35,71,41,52,56,54,42,60,76,39,86,32,44,46,54,78,48,79,42,51,56,73,58,39,57,81,69,36,101,48,62,65,43,41,38,33,28,44,84,79,20,72,43,48,74,29,24,49,56,77,46,41,58,57,70,42,70,68,26,44,75,53,28,40,35,49,96,96,42,73,42,50,68,72,50,58,75,44,64,37,50,60,67,28,32,35,31,31,37,30,52,64,73,46,51,60,43,62,75,44,48,76,30,55,50,80,46,93,78,55,78,76,66,75,69,50,55,99,60,30,36,55,41,39,29,24,40,21,88,89,20,87,52,54,74,38,23,40,53,83,62,40,40,46,76,73,68,56,37,43,77,70,35,37,35,49,87,74,42,61,44,60,64,58,55,51,73,41,60,36,48,72,36,29,23,33,36,35,36,27,42,43,79,56,58,71,49,40,81,76,42,76,44,38,40,65,72,44,84,69,88,82,68,74,79,61,69,87,38,45,63,47,49,51,49,19,51,52,48,23,51,52,38,43,73,66,65,82,46,60,60,69,58,25,49,52,52,19,54,50,47,21,41,75,70,62,55,36,52,72,72,55,52,64,66,69,53,60,59,66,60,55,54,46,56,63,57,42,52,58,50,29,51,48,31,53,77,70,41,53,22,49,57,52,19,50,52,46,44,72,76,18,45,91,71,35,73,62,38,40,38,42,54,48,24,50,52,24,29,59,47,4,46,84,30,54,34,68,63,37,38,53,58,42,44,51,24,45,49,43,33,18,61,76,68,77,40,49,42,63,29,45,50,50,34,21,50,54,25,13,68,51,35,45,40,37,38,83,17,35,74,69,44,40,53,49,29,16,77,68,40,52,53,69,66,54,27,38,67,54,16,43,62,52,36,52,54,50,52,52,48,41,56,63,48,40,48,73,81,31,61,99

Foldseek 3Di:
DVVPDPPDDPDPDAPQVVVCVLLVQQQFKWKKAFAPVFPLAFPFQLVLCCCVLQLKDFQWKADPNDIDGPDDSRDRDHHGIMTIIGADPVSVVLLQLQQFKDFDQDQPVVVPLQPPFKWKWKKAFAPPDPQAQPFCQVVVVCVPQVKAFQWKDDPRDIDRPPRRRDRDHHGIITIIMGGLVSRVVQCVDPRMHTDDIDTCVVVCVVDVWGKTKIAGAQPGSQAFPFQLRSCPCVQAFKDFQWKDDPNDIHRSRDSRHGHHHGIITIIIGDPSNVVSSVRSSRMDIDDDDDPDRSDDPFKDKFKKFFADVAPQAQHACQRVVVCVVLVKDFQWKDALNHIHRGSSRGDRHHQLIITIIMHTLVSVVCQCVDRGIGTLDPSPPCDPPVVLVVQLVVLVCQLVVVVVVVPDDSVVSNVVSLVSSCVVVSDPPVRSVVPDPVVLVVLLVVLLVVLVVCVVVCVLVVLLVVLCVVQVVVHPLSSLLVLLVQLLVVLLVDALVSSLSNCVSNLVNNCVVSVHDSQLSSQSSSQSSVLRQQALVSDSVSSSCCNVVSNDRVVSNVVSVVVSVVSNVCSSPCSCVVPPD